Protein AF-A0A813FPK5-F1 (afdb_monomer)

Nearest PDB structures (foldseek):
  9c9r-assembly1_B  TM=5.741E-01  e=5.155E+00  Thermochaetoides thermophila

Secondary structure (DSSP, 8-state):
--------------PPP------------------PPPPPP------------------------------------------------------------------------------S-HHHHHHHHHHHHHHHHHHHHHHHS-HHHHHHHHHHHHHHTHHHHHHHHHHHHHHHTTTPPPEEEEETTEEEEEEEEE-----S-SS---HHHHHHHHHTSHHHHHHHHHHHHHHHHH-BTTB-SSSTTTTSSS---GGGGGGG-TTEEEEEEEE-SSS-EEEEEEEEEEEEHHHHHHTSGGG-SSPTTTTTS--TT-EEEEEEEE--SSSS--EEPPGGGPPB-HHHHHHHHS-PEEEEEEEEEESS-HHHHHHTTTHHHHHHHHHHHHHHHHHTT--EEEEE-SS-HHHHIIIIITSHHHHHHH--EEEEEEEESSTTSPPPPPPGGGTTT-EEEEE--

Sequence (461 aa):
MSGGQGLKRAHLDPRPPATPQQRFKRTVDQPSYLAAPRRLPASRAAARRASAAHGPQRASRSKVCNNNKNNNNHNKNNHNKNNNKNNKKVCSKRSVPALVKQGRSKARPGTEQKQRSGSKAPAIRQALQLYQELWAEYSTSLETEDHEFACQRAETLATKRYKELHAAGLELLQRVVQGQAAERRVALGVAYHVLTFKGKAAEEKRNQSNLSARLEKHREDSQGRARDALCAALACLCCRLQKSWLAEYDDEVPVRGYFVHALVDAACTFRISLRPGRQPRMASVVITSERSLVEALAHTDHGGPLPDGHHKEALGDRQYGLQRIAVTQGKGEERREMLQEVQPLEAMRELMGSKRHVLVLDMYCALAPKELVHQYSLGEIIREELMSLLRDAKQRGVAVLFLLGGEQPVELATKVYLQPWVTAIGGLQCGYVRWREGPDKPWEPPKQHHSKRLIFGLQLP

Organism: Polarella glacialis (NCBI:txid89957)

Structure (mmCIF, N/CA/C/O backbone):
data_AF-A0A813FPK5-F1
#
_entry.id   AF-A0A813FPK5-F1
#
loop_
_atom_site.group_PDB
_atom_site.id
_atom_site.type_symbol
_atom_site.label_atom_id
_atom_site.label_alt_id
_atom_site.label_comp_id
_atom_site.label_asym_id
_atom_site.label_entity_id
_atom_site.label_seq_id
_atom_site.pdbx_PDB_ins_code
_atom_site.Cartn_x
_atom_site.Cartn_y
_atom_site.Cartn_z
_atom_site.occupancy
_atom_site.B_iso_or_equiv
_atom_site.auth_seq_id
_atom_site.auth_comp_id
_atom_site.auth_asym_id
_atom_site.auth_atom_id
_atom_site.pdbx_PDB_model_num
ATOM 1 N N . MET A 1 1 ? 24.013 -92.326 11.262 1.00 37.03 1 MET A N 1
ATOM 2 C CA . MET A 1 1 ? 25.325 -91.685 11.481 1.00 37.03 1 MET A CA 1
ATOM 3 C C . MET A 1 1 ? 25.129 -90.193 11.249 1.00 37.03 1 MET A C 1
ATOM 5 O O . MET A 1 1 ? 24.750 -89.830 10.149 1.00 37.03 1 MET A O 1
ATOM 9 N N . SER A 1 2 ? 24.912 -89.429 12.332 1.00 36.38 2 SER A N 1
ATOM 10 C CA . SER A 1 2 ? 25.895 -88.496 12.949 1.00 36.38 2 SER A CA 1
ATOM 11 C C . SER A 1 2 ? 26.167 -87.285 12.050 1.00 36.38 2 SER A C 1
ATOM 13 O O . SER A 1 2 ? 26.607 -87.486 10.931 1.00 36.38 2 SER A O 1
ATOM 15 N N . GLY A 1 3 ? 25.976 -86.016 12.406 1.00 34.97 3 GLY A N 1
ATOM 16 C CA . GLY A 1 3 ? 25.567 -85.243 13.592 1.00 34.97 3 GLY A CA 1
ATOM 17 C C . GLY A 1 3 ? 25.328 -83.803 13.063 1.00 34.97 3 GLY A C 1
ATOM 18 O O . GLY A 1 3 ? 25.718 -83.505 11.942 1.00 34.97 3 GLY A O 1
ATOM 19 N N . GLY A 1 4 ? 24.586 -82.893 13.688 1.00 42.00 4 GLY A N 1
ATOM 20 C CA . GLY A 1 4 ? 24.798 -82.341 15.022 1.00 42.00 4 GLY A CA 1
ATOM 21 C C . GLY A 1 4 ? 25.417 -80.932 14.915 1.00 42.00 4 GLY A C 1
ATOM 22 O O . GLY A 1 4 ? 26.398 -80.765 14.204 1.00 42.00 4 GLY A O 1
ATOM 23 N N . GLN A 1 5 ? 24.875 -79.987 15.700 1.00 43.34 5 GLN A N 1
ATOM 24 C CA . GLN A 1 5 ? 25.259 -78.570 15.922 1.00 43.34 5 GLN A CA 1
ATOM 25 C C . GLN A 1 5 ? 24.510 -77.547 15.036 1.00 43.34 5 GLN A C 1
ATOM 27 O O . GLN A 1 5 ? 24.624 -77.563 13.823 1.00 43.34 5 GLN A O 1
ATOM 32 N N . GLY A 1 6 ? 23.685 -76.619 15.533 1.00 43.50 6 GLY A N 1
ATOM 33 C CA . GLY A 1 6 ? 23.494 -76.104 16.890 1.00 43.50 6 GLY A CA 1
ATOM 34 C C . GLY A 1 6 ? 24.081 -74.698 17.015 1.00 43.50 6 GLY A C 1
ATOM 35 O O . GLY A 1 6 ? 25.170 -74.551 17.556 1.00 43.50 6 GLY A O 1
ATOM 36 N N . LEU A 1 7 ? 23.365 -73.666 16.551 1.00 44.09 7 LEU A N 1
ATOM 37 C CA . LEU A 1 7 ? 23.718 -72.267 16.815 1.00 44.09 7 LEU A CA 1
ATOM 38 C C . LEU A 1 7 ? 22.508 -71.461 17.299 1.00 44.09 7 LEU A C 1
ATOM 40 O O . LEU A 1 7 ? 21.397 -71.541 16.779 1.00 44.09 7 LEU A O 1
ATOM 44 N N . LYS A 1 8 ? 22.777 -70.746 18.389 1.00 42.94 8 LYS A N 1
ATOM 45 C CA . LYS A 1 8 ? 21.861 -70.095 19.320 1.00 42.94 8 LYS A CA 1
ATOM 46 C C . LYS A 1 8 ? 21.260 -68.820 18.722 1.00 42.94 8 LYS A C 1
ATOM 48 O O . LYS A 1 8 ? 21.973 -68.002 18.149 1.00 42.94 8 LYS A O 1
ATOM 53 N N . ARG A 1 9 ? 19.959 -68.616 18.950 1.00 41.81 9 ARG A N 1
ATOM 54 C CA . ARG A 1 9 ? 19.279 -67.321 18.803 1.00 41.81 9 ARG A CA 1
ATOM 55 C C . ARG A 1 9 ? 19.776 -66.365 19.892 1.00 41.81 9 ARG A C 1
ATOM 57 O O . ARG A 1 9 ? 19.577 -66.640 21.072 1.00 41.81 9 ARG A O 1
ATOM 64 N N . ALA A 1 10 ? 20.375 -65.247 19.492 1.00 41.69 10 ALA A N 1
ATOM 65 C CA . ALA A 1 10 ? 20.548 -64.076 20.344 1.00 41.69 10 ALA A CA 1
ATOM 66 C C . ALA A 1 10 ? 19.456 -63.058 19.987 1.00 41.69 10 ALA A C 1
ATOM 68 O O . ALA A 1 10 ? 19.406 -62.553 18.867 1.00 41.69 10 ALA A O 1
ATOM 69 N N . HIS A 1 11 ? 18.562 -62.808 20.941 1.00 44.22 11 HIS A N 1
ATOM 70 C CA . HIS A 1 11 ? 17.635 -61.682 20.935 1.00 44.22 11 HIS A CA 1
ATOM 71 C C . HIS A 1 11 ? 18.460 -60.406 21.149 1.00 44.22 11 HIS A C 1
ATOM 73 O O . HIS A 1 11 ? 19.035 -60.220 22.220 1.00 44.22 11 HIS A O 1
ATOM 79 N N . LEU A 1 12 ? 18.547 -59.549 20.133 1.00 41.84 12 LEU A N 1
ATOM 80 C CA . LEU A 1 12 ? 19.055 -58.186 20.266 1.00 41.84 12 LEU A CA 1
ATOM 81 C C . LEU A 1 12 ? 17.894 -57.231 20.000 1.00 41.84 12 LEU A C 1
ATOM 83 O O . LEU A 1 12 ? 17.442 -57.086 18.866 1.00 41.84 12 LEU A O 1
ATOM 87 N N . ASP A 1 13 ? 17.409 -56.612 21.074 1.00 46.28 13 ASP A N 1
ATOM 88 C CA . ASP A 1 13 ? 16.542 -55.439 21.015 1.00 46.28 13 ASP A CA 1
ATOM 89 C C . ASP A 1 13 ? 17.278 -54.286 20.316 1.00 46.28 13 ASP A C 1
ATOM 91 O O . ASP A 1 13 ? 18.396 -53.936 20.722 1.00 46.28 13 ASP A O 1
ATOM 95 N N . PRO A 1 14 ? 16.677 -53.625 19.314 1.00 47.47 14 PRO A N 1
ATOM 96 C CA . PRO A 1 14 ? 17.220 -52.385 18.795 1.00 47.47 14 PRO A CA 1
ATOM 97 C C . PRO A 1 14 ? 16.914 -51.254 19.785 1.00 47.47 14 PRO A C 1
ATOM 99 O O . PRO A 1 14 ? 15.814 -50.701 19.819 1.00 47.47 14 PRO A O 1
ATOM 102 N N . ARG A 1 15 ? 17.914 -50.874 20.590 1.00 44.06 15 ARG A N 1
ATOM 103 C CA . ARG A 1 15 ? 17.925 -49.556 21.242 1.00 44.06 15 ARG A CA 1
ATOM 104 C C . ARG A 1 15 ? 17.905 -48.470 20.155 1.00 44.06 15 ARG A C 1
ATOM 106 O O . ARG A 1 15 ? 18.735 -48.530 19.246 1.00 44.06 15 ARG A O 1
ATOM 113 N N . PRO A 1 16 ? 17.027 -47.457 20.244 1.00 53.03 16 PRO A N 1
ATOM 114 C CA . PRO A 1 16 ? 17.091 -46.311 19.349 1.00 53.03 16 PRO A CA 1
ATOM 115 C C . PRO A 1 16 ? 18.378 -45.507 19.613 1.00 53.03 16 PRO A C 1
ATOM 117 O O . PRO A 1 16 ? 18.797 -45.385 20.770 1.00 53.03 16 PRO A O 1
ATOM 120 N N . PRO A 1 17 ? 19.021 -44.950 18.573 1.00 46.91 17 PRO A N 1
ATOM 121 C CA . PRO A 1 17 ? 20.200 -44.119 18.751 1.00 46.91 17 PRO A CA 1
ATOM 122 C C . PRO A 1 17 ? 19.837 -42.851 19.528 1.00 46.91 17 PRO A C 1
ATOM 124 O O . PRO A 1 17 ? 18.914 -42.115 19.175 1.00 46.91 17 PRO A O 1
ATOM 127 N N . ALA A 1 18 ? 20.595 -42.602 20.595 1.00 39.47 18 ALA A N 1
ATOM 128 C CA . ALA A 1 18 ? 20.566 -41.363 21.346 1.00 39.47 18 ALA A CA 1
ATOM 129 C C . ALA A 1 18 ? 20.869 -40.187 20.406 1.00 39.47 18 ALA A C 1
ATOM 131 O O . ALA A 1 18 ? 21.967 -40.063 19.866 1.00 39.47 18 ALA A O 1
ATOM 132 N N . THR A 1 19 ? 19.884 -39.314 20.213 1.00 38.38 19 THR A N 1
ATOM 133 C CA . THR A 1 19 ? 20.066 -38.012 19.569 1.00 38.38 19 THR A CA 1
ATOM 134 C C . THR A 1 19 ? 21.105 -37.191 20.338 1.00 38.38 19 THR A C 1
ATOM 136 O O . THR A 1 19 ? 20.932 -36.994 21.546 1.00 38.38 19 THR A O 1
ATOM 139 N N . PRO A 1 20 ? 22.138 -36.640 19.676 1.00 39.59 20 PRO A N 1
ATOM 140 C CA . PRO A 1 20 ? 23.027 -35.680 20.304 1.00 39.59 20 PRO A CA 1
ATOM 141 C C . PRO A 1 20 ? 22.245 -34.387 20.545 1.00 39.59 20 PRO A C 1
ATOM 143 O O . PRO A 1 20 ? 21.923 -33.655 19.608 1.00 39.59 20 PRO A O 1
ATOM 146 N N . GLN A 1 21 ? 21.943 -34.081 21.808 1.00 38.19 21 GLN A N 1
ATOM 147 C CA . GLN A 1 21 ? 21.561 -32.731 22.215 1.00 38.19 21 GLN A CA 1
ATOM 148 C C . GLN A 1 21 ? 22.782 -31.813 22.062 1.00 38.19 21 GLN A C 1
ATOM 150 O O . GLN A 1 21 ? 23.493 -31.514 23.021 1.00 38.19 21 GLN A O 1
ATOM 155 N N . GLN A 1 22 ? 23.036 -31.352 20.837 1.00 34.69 22 GLN A N 1
ATOM 156 C CA . GLN A 1 22 ? 23.896 -30.199 20.615 1.00 34.69 22 GLN A CA 1
ATOM 157 C C . GLN A 1 22 ? 23.151 -28.949 21.071 1.00 34.69 22 GLN A C 1
ATOM 159 O O . GLN A 1 22 ? 22.283 -28.388 20.403 1.00 34.69 22 GLN A O 1
ATOM 164 N N . ARG A 1 23 ? 23.519 -28.536 22.279 1.00 34.06 23 ARG A N 1
ATOM 165 C CA . ARG A 1 23 ? 23.162 -27.288 22.935 1.00 34.06 23 ARG A CA 1
ATOM 166 C C . ARG A 1 23 ? 23.771 -26.121 22.144 1.00 34.06 23 ARG A C 1
ATOM 168 O O . ARG A 1 23 ? 24.814 -25.592 22.514 1.00 34.06 23 ARG A O 1
ATOM 175 N N . PHE A 1 24 ? 23.125 -25.712 21.053 1.00 30.53 24 PHE A N 1
ATOM 176 C CA . PHE A 1 24 ? 23.426 -24.445 20.387 1.00 30.53 24 PHE A CA 1
ATOM 177 C C . PHE A 1 24 ? 23.000 -23.293 21.303 1.00 30.53 24 PHE A C 1
ATOM 179 O O . PHE A 1 24 ? 21.860 -22.831 21.278 1.00 30.53 24 PHE A O 1
ATOM 186 N N . LYS A 1 25 ? 23.938 -22.800 22.117 1.00 34.81 25 LYS A N 1
ATOM 187 C CA . LYS A 1 25 ? 23.881 -21.425 22.616 1.00 34.81 25 LYS A CA 1
ATOM 188 C C . LYS A 1 25 ? 24.101 -20.506 21.412 1.00 34.81 25 LYS A C 1
ATOM 190 O O . LYS A 1 25 ? 25.233 -20.180 21.081 1.00 34.81 25 LYS A O 1
ATOM 195 N N . ARG A 1 26 ? 23.022 -20.122 20.727 1.00 32.38 26 ARG A N 1
ATOM 196 C CA . ARG A 1 26 ? 23.044 -18.957 19.838 1.00 32.38 26 ARG A CA 1
ATOM 197 C C . ARG A 1 26 ? 23.024 -17.712 20.718 1.00 32.38 26 ARG A C 1
ATOM 199 O O . ARG A 1 26 ? 21.965 -17.282 21.166 1.00 32.38 26 ARG A O 1
ATOM 206 N N . THR A 1 27 ? 24.198 -17.149 20.971 1.00 32.00 27 THR A N 1
ATOM 207 C CA . THR A 1 27 ? 24.344 -15.710 21.192 1.00 32.00 27 THR A CA 1
ATOM 208 C C . THR A 1 27 ? 23.878 -15.025 19.912 1.00 32.00 27 THR A C 1
ATOM 210 O O . THR A 1 27 ? 24.564 -15.024 18.895 1.00 32.00 27 THR A O 1
ATOM 213 N N . VAL A 1 28 ? 22.638 -14.544 19.928 1.00 31.64 28 VAL A N 1
ATOM 214 C CA . VAL A 1 28 ? 22.179 -13.561 18.953 1.00 31.64 28 VAL A CA 1
ATOM 215 C C . VAL A 1 28 ? 22.730 -12.235 19.447 1.00 31.64 28 VAL A C 1
ATOM 217 O O . VAL A 1 28 ? 22.201 -11.672 20.406 1.00 31.64 28 VAL A O 1
ATOM 220 N N . ASP A 1 29 ? 23.797 -11.763 18.811 1.00 28.81 29 ASP A N 1
ATOM 221 C CA . ASP A 1 29 ? 24.200 -10.366 18.901 1.00 28.81 29 ASP A CA 1
ATOM 222 C C . ASP A 1 29 ? 23.071 -9.527 18.294 1.00 28.81 29 ASP A C 1
ATOM 224 O O . ASP A 1 29 ? 22.962 -9.338 17.082 1.00 28.81 29 ASP A O 1
ATOM 228 N N . GLN A 1 30 ? 22.153 -9.085 19.153 1.00 31.27 30 GLN A N 1
ATOM 229 C CA . GLN A 1 30 ? 21.265 -7.983 18.829 1.00 31.27 30 GLN A CA 1
ATOM 230 C C . GLN A 1 30 ? 22.118 -6.712 18.779 1.00 31.27 30 GLN A C 1
ATOM 232 O O . GLN A 1 30 ? 22.767 -6.398 19.779 1.00 31.27 30 GLN A O 1
ATOM 237 N N . PRO A 1 31 ? 22.102 -5.932 17.685 1.00 28.73 31 PRO A N 1
ATOM 238 C CA . PRO A 1 31 ? 22.602 -4.571 17.746 1.00 28.73 31 PRO A CA 1
ATOM 239 C C . PRO A 1 31 ? 21.705 -3.783 18.707 1.00 28.73 31 PRO A C 1
ATOM 241 O O . PRO A 1 31 ? 20.542 -3.479 18.427 1.00 28.73 31 PRO A O 1
ATOM 244 N N . SER A 1 32 ? 22.254 -3.489 19.880 1.00 27.81 32 SER A N 1
ATOM 245 C CA . SER A 1 32 ? 21.687 -2.626 20.903 1.00 27.81 32 SER A CA 1
ATOM 246 C C . SER A 1 32 ? 21.620 -1.190 20.379 1.00 27.81 32 SER A C 1
ATOM 248 O O . SER A 1 32 ? 22.524 -0.383 20.570 1.00 27.81 32 SER A O 1
ATOM 250 N N . TYR A 1 33 ? 20.510 -0.830 19.734 1.00 31.16 33 TYR A N 1
ATOM 251 C CA . TYR A 1 33 ? 20.161 0.571 19.487 1.00 31.16 33 TYR A CA 1
ATOM 252 C C . TYR A 1 33 ? 19.609 1.200 20.773 1.00 31.16 33 TYR A C 1
ATOM 254 O O . TYR A 1 33 ? 18.425 1.504 20.891 1.00 31.16 33 TYR A O 1
ATOM 262 N N . LEU A 1 34 ? 20.494 1.386 21.753 1.00 27.48 34 LEU A N 1
ATOM 263 C CA . LEU A 1 34 ? 20.287 2.271 22.893 1.00 27.48 34 LEU A CA 1
ATOM 264 C C . LEU A 1 34 ? 21.215 3.475 22.728 1.00 27.48 34 LEU A C 1
ATOM 266 O O . LEU A 1 34 ? 22.329 3.498 23.239 1.00 27.48 34 LEU A O 1
ATOM 270 N N . ALA A 1 35 ? 20.739 4.496 22.020 1.00 26.92 35 ALA A N 1
ATOM 271 C CA . ALA A 1 35 ? 21.246 5.849 22.196 1.00 26.92 35 ALA A CA 1
ATOM 272 C C . ALA A 1 35 ? 20.230 6.600 23.063 1.00 26.92 35 ALA A C 1
ATOM 274 O O . ALA A 1 35 ? 19.180 7.028 22.589 1.00 26.92 35 ALA A O 1
ATOM 275 N N . ALA A 1 36 ? 20.528 6.706 24.358 1.00 26.94 36 ALA A N 1
ATOM 276 C CA . ALA A 1 36 ? 19.836 7.626 25.249 1.00 26.94 36 ALA A CA 1
ATOM 277 C C . ALA A 1 36 ? 20.060 9.078 24.772 1.00 26.94 36 ALA A C 1
ATOM 279 O O . ALA A 1 36 ? 21.140 9.390 24.255 1.00 26.94 36 ALA A O 1
ATOM 280 N N . PRO A 1 37 ? 19.089 9.988 24.955 1.00 29.45 37 PRO A N 1
ATOM 281 C CA . PRO A 1 37 ? 19.263 11.385 24.590 1.00 29.45 37 PRO A CA 1
ATOM 282 C C . PRO A 1 37 ? 20.355 12.019 25.460 1.00 29.45 37 PRO A C 1
ATOM 284 O O . PRO A 1 37 ? 20.227 12.121 26.683 1.00 29.45 37 PRO A O 1
ATOM 287 N N . ARG A 1 38 ? 21.445 12.464 24.822 1.00 27.77 38 ARG A N 1
ATOM 288 C CA . ARG A 1 38 ? 22.422 13.352 25.458 1.00 27.77 38 ARG A CA 1
ATOM 289 C C . ARG A 1 38 ? 21.720 14.664 25.802 1.00 27.77 38 ARG A C 1
ATOM 291 O O . ARG A 1 38 ? 21.278 15.390 24.916 1.00 27.77 38 ARG A O 1
ATOM 298 N N . ARG A 1 39 ? 21.640 14.960 27.102 1.00 28.61 39 ARG A N 1
ATOM 299 C CA . ARG A 1 39 ? 21.317 16.290 27.626 1.00 28.61 39 ARG A CA 1
ATOM 300 C C . ARG A 1 39 ? 22.320 17.296 27.057 1.00 28.61 39 ARG A C 1
ATOM 302 O O . ARG A 1 39 ? 23.521 17.149 27.276 1.00 28.61 39 ARG A O 1
ATOM 309 N N . LEU A 1 40 ? 21.826 18.304 26.346 1.00 32.59 40 LEU A N 1
ATOM 310 C CA . LEU A 1 40 ? 22.606 19.495 26.021 1.00 32.59 40 LEU A CA 1
ATOM 311 C C . LEU A 1 40 ? 22.829 20.302 27.312 1.00 32.59 40 LEU A C 1
ATOM 313 O O . LEU A 1 40 ? 21.883 20.458 28.092 1.00 32.59 40 LEU A O 1
ATOM 317 N N . PRO A 1 41 ? 24.049 20.796 27.583 1.00 30.97 41 PRO A N 1
ATOM 318 C CA . PRO A 1 41 ? 24.291 21.643 28.737 1.00 30.97 41 PRO A CA 1
ATOM 319 C C . PRO A 1 41 ? 23.701 23.039 28.511 1.00 30.97 41 PRO A C 1
ATOM 321 O O . PRO A 1 41 ? 23.884 23.656 27.463 1.00 30.97 41 PRO A O 1
ATOM 324 N N . ALA A 1 42 ? 23.027 23.545 29.540 1.00 34.50 42 ALA A N 1
ATOM 325 C CA . ALA A 1 42 ? 22.649 24.942 29.660 1.00 34.50 42 ALA A CA 1
ATOM 326 C C . ALA A 1 42 ? 23.914 25.808 29.794 1.00 34.50 42 ALA A C 1
ATOM 328 O O . ALA A 1 42 ? 24.602 25.752 30.815 1.00 34.50 42 ALA A O 1
ATOM 329 N N . SER A 1 43 ? 24.219 26.632 28.790 1.00 33.09 43 SER A N 1
ATOM 330 C CA . SER A 1 43 ? 25.244 27.671 28.902 1.00 33.09 43 SER A CA 1
ATOM 331 C C . SER A 1 43 ? 24.597 29.025 29.194 1.00 33.09 43 SER A C 1
ATOM 333 O O . SER A 1 43 ? 24.056 29.691 28.316 1.00 33.09 43 SER A O 1
ATOM 335 N N . ARG A 1 44 ? 24.649 29.357 30.485 1.00 32.41 44 ARG A N 1
ATOM 336 C CA . ARG A 1 44 ? 24.768 30.671 31.134 1.00 32.41 44 ARG A CA 1
ATOM 337 C C . ARG A 1 44 ? 24.575 31.940 30.291 1.00 32.41 44 ARG A C 1
ATOM 339 O O . ARG A 1 44 ? 25.352 32.262 29.399 1.00 32.41 44 ARG A O 1
ATOM 346 N N . ALA A 1 45 ? 23.627 32.734 30.776 1.00 28.89 45 ALA A N 1
ATOM 347 C CA . ALA A 1 45 ? 23.563 34.176 30.626 1.00 28.89 45 ALA A CA 1
ATOM 348 C C . ALA A 1 45 ? 24.698 34.912 31.376 1.00 28.89 45 ALA A C 1
ATOM 350 O O . ALA A 1 45 ? 25.269 34.387 32.332 1.00 28.89 45 ALA A O 1
ATOM 351 N N . ALA A 1 46 ? 24.863 36.181 30.981 1.00 29.56 46 ALA A N 1
ATOM 352 C CA . ALA A 1 46 ? 25.525 37.306 31.653 1.00 29.56 46 ALA A CA 1
ATOM 353 C C . ALA A 1 46 ? 27.037 37.503 31.424 1.00 29.56 46 ALA A C 1
ATOM 355 O O . ALA A 1 46 ? 27.867 36.875 32.069 1.00 29.56 46 ALA A O 1
ATOM 356 N N . ALA A 1 47 ? 27.382 38.493 30.589 1.00 30.39 47 ALA A N 1
ATOM 357 C CA . ALA A 1 47 ? 27.995 39.752 31.044 1.00 30.39 47 ALA A CA 1
ATOM 358 C C . ALA A 1 47 ? 28.396 40.640 29.848 1.00 30.39 47 ALA A C 1
ATOM 360 O O . ALA A 1 47 ? 29.320 40.301 29.117 1.00 30.39 47 ALA A O 1
ATOM 361 N N . ARG A 1 48 ? 27.739 41.800 29.692 1.00 31.27 48 ARG A N 1
ATOM 362 C CA . ARG A 1 48 ? 28.371 43.135 29.561 1.00 31.27 48 ARG A CA 1
ATOM 363 C C . ARG A 1 48 ? 27.314 44.206 29.260 1.00 31.27 48 ARG A C 1
ATOM 365 O O . ARG A 1 48 ? 26.662 44.190 28.223 1.00 31.27 48 ARG A O 1
ATOM 372 N N . ARG A 1 49 ? 27.148 45.122 30.219 1.00 33.78 49 ARG A N 1
ATOM 373 C CA . ARG A 1 49 ? 26.487 46.428 30.074 1.00 33.78 49 ARG A CA 1
ATOM 374 C C . ARG A 1 49 ? 27.532 47.505 29.743 1.00 33.78 49 ARG A C 1
ATOM 376 O O . ARG A 1 49 ? 28.683 47.350 30.138 1.00 33.78 49 ARG A O 1
ATOM 383 N N . ALA A 1 50 ? 27.011 48.610 29.193 1.00 31.20 50 ALA A N 1
ATOM 384 C CA . ALA A 1 50 ? 27.566 49.968 29.062 1.00 31.20 50 ALA A CA 1
ATOM 385 C C . ALA A 1 50 ? 28.684 50.123 28.003 1.00 31.20 50 ALA A C 1
ATOM 387 O O . ALA A 1 50 ? 29.559 49.277 27.907 1.00 31.20 50 ALA A O 1
ATOM 388 N N . SER A 1 51 ? 28.689 51.135 27.127 1.00 31.41 51 SER A N 1
ATOM 389 C CA . SER A 1 51 ? 28.257 52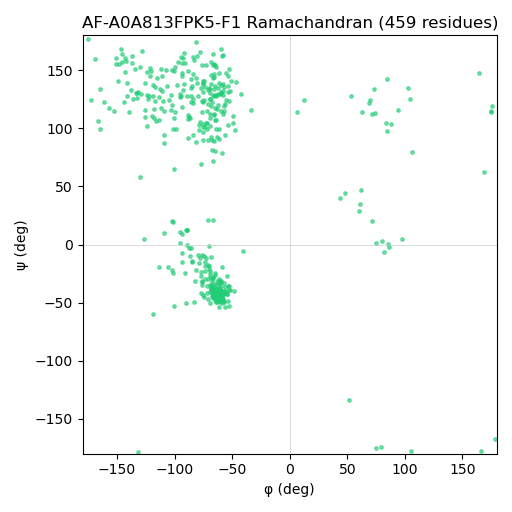.528 27.329 1.00 31.41 51 SER A CA 1
ATOM 390 C C . SER A 1 51 ? 27.740 53.205 26.046 1.00 31.41 51 SER A C 1
ATOM 392 O O . SER A 1 51 ? 28.013 52.770 24.932 1.00 31.41 51 SER A O 1
ATOM 394 N N . ALA A 1 52 ? 26.976 54.278 26.254 1.00 33.25 52 ALA A N 1
ATOM 395 C CA . ALA A 1 52 ? 26.282 55.124 25.285 1.00 33.25 52 ALA A CA 1
ATOM 396 C C . ALA A 1 52 ? 27.191 56.049 24.449 1.00 33.25 52 ALA A C 1
ATOM 398 O O . ALA A 1 52 ? 28.227 56.472 24.950 1.00 33.25 52 ALA A O 1
ATOM 399 N N . ALA A 1 53 ? 26.736 56.444 23.246 1.00 31.73 53 ALA A N 1
ATOM 400 C CA . ALA A 1 53 ? 26.504 57.844 22.825 1.00 31.73 53 ALA A CA 1
ATOM 401 C C . ALA A 1 53 ? 26.343 57.993 21.289 1.00 31.73 53 ALA A C 1
ATOM 403 O O . ALA A 1 53 ? 27.005 57.308 20.521 1.00 31.73 53 ALA A O 1
ATOM 404 N N . HIS A 1 54 ? 25.509 58.970 20.900 1.00 34.50 54 HIS A N 1
ATOM 405 C CA . HIS A 1 54 ? 25.350 59.623 19.582 1.00 34.50 54 HIS A CA 1
ATOM 406 C C . HIS A 1 54 ? 24.451 58.989 18.499 1.00 34.50 54 HIS A C 1
ATOM 408 O O . HIS A 1 54 ? 24.879 58.183 17.688 1.00 34.50 54 HIS A O 1
ATOM 414 N N . GLY A 1 55 ? 23.216 59.510 18.427 1.00 29.83 55 GLY A N 1
ATOM 415 C CA . GLY A 1 55 ? 22.818 60.477 17.385 1.00 29.83 55 GLY A CA 1
ATOM 416 C C . GLY A 1 55 ? 22.355 59.942 16.013 1.00 29.83 55 GLY A C 1
ATOM 417 O O . GLY A 1 55 ? 22.907 58.970 15.519 1.00 29.83 55 GLY A O 1
ATOM 418 N N . PRO A 1 56 ? 21.340 60.559 15.368 1.00 47.69 56 PRO A N 1
ATOM 419 C CA . PRO A 1 56 ? 20.419 59.864 14.464 1.00 47.69 56 PRO A CA 1
ATOM 420 C C . PRO A 1 56 ? 20.636 60.190 12.980 1.00 47.69 56 PRO A C 1
ATOM 422 O O . PRO A 1 56 ? 20.920 61.336 12.650 1.00 47.69 56 PRO A O 1
ATOM 425 N N . GLN A 1 57 ? 20.340 59.252 12.068 1.00 32.75 57 GLN A N 1
ATOM 426 C CA . GLN A 1 57 ? 19.953 59.598 10.692 1.00 32.75 57 GLN A CA 1
ATOM 427 C C . GLN A 1 57 ? 18.893 58.648 10.115 1.00 32.75 57 GLN A C 1
ATOM 429 O O . GLN A 1 57 ? 19.063 57.435 10.023 1.00 32.75 57 GLN A O 1
ATOM 434 N N . ARG A 1 58 ? 17.781 59.269 9.705 1.00 35.12 58 ARG A N 1
ATOM 435 C CA . ARG A 1 58 ? 16.768 58.759 8.776 1.00 35.12 58 ARG A CA 1
ATOM 436 C C . ARG A 1 58 ? 17.418 58.394 7.439 1.00 35.12 58 ARG A C 1
ATOM 438 O O . ARG A 1 58 ? 18.081 59.244 6.857 1.00 35.12 58 ARG A O 1
ATOM 445 N N . ALA A 1 59 ? 17.060 57.244 6.875 1.00 32.28 59 ALA A N 1
ATOM 446 C CA . ALA A 1 59 ? 16.877 57.110 5.432 1.00 32.28 59 ALA A CA 1
ATOM 447 C C . ALA A 1 59 ? 15.954 55.930 5.107 1.00 32.28 59 ALA A C 1
ATOM 449 O O . ALA A 1 59 ? 16.227 54.768 5.391 1.00 32.28 59 ALA A O 1
ATOM 450 N N . SER A 1 60 ? 14.841 56.296 4.496 1.00 34.66 60 SER A N 1
ATOM 451 C CA . SER A 1 60 ? 13.847 55.499 3.799 1.00 34.66 60 SER A CA 1
ATOM 452 C C . SER A 1 60 ? 14.472 54.485 2.838 1.00 34.66 60 SER A C 1
ATOM 454 O O . SER A 1 60 ? 15.353 54.852 2.063 1.00 34.66 60 SER A O 1
ATOM 456 N N . ARG A 1 61 ? 13.926 53.263 2.770 1.00 34.22 61 ARG A N 1
ATOM 457 C CA . ARG A 1 61 ? 13.750 52.544 1.494 1.00 34.22 61 ARG A CA 1
ATOM 458 C C . ARG A 1 61 ? 12.815 51.348 1.650 1.00 34.22 61 ARG A C 1
ATOM 460 O O . ARG A 1 61 ? 13.175 50.303 2.178 1.00 34.22 61 ARG A O 1
ATOM 467 N N . SER A 1 62 ? 11.609 51.532 1.124 1.00 32.84 62 SER A N 1
ATOM 468 C CA . SER A 1 62 ? 10.684 50.469 0.760 1.00 32.84 62 SER A CA 1
ATOM 469 C C . SER A 1 62 ? 11.325 49.555 -0.286 1.00 32.84 62 SER A C 1
ATOM 471 O O . SER A 1 62 ? 11.784 50.036 -1.325 1.00 32.84 62 SER A O 1
ATOM 473 N N . LYS A 1 63 ? 11.284 48.241 -0.068 1.00 35.75 63 LYS A N 1
ATOM 474 C CA . LYS A 1 63 ? 11.361 47.264 -1.155 1.00 35.75 63 LYS A CA 1
ATOM 475 C C . LYS A 1 63 ? 10.142 46.356 -1.101 1.00 35.75 63 LYS A C 1
ATOM 477 O O . LYS A 1 63 ? 10.024 45.460 -0.276 1.00 35.75 63 LYS A O 1
ATOM 482 N N . VAL A 1 64 ? 9.243 46.697 -2.014 1.00 30.89 64 VAL A N 1
ATOM 483 C CA . VAL A 1 64 ? 8.203 45.891 -2.645 1.00 30.89 64 VAL A CA 1
ATOM 484 C C . VAL A 1 64 ? 8.678 44.444 -2.824 1.00 30.89 64 VAL A C 1
ATOM 486 O O . VAL A 1 64 ? 9.619 44.196 -3.576 1.00 30.89 64 VAL A O 1
ATOM 489 N N . CYS A 1 65 ? 8.021 43.494 -2.157 1.00 27.67 65 CYS A N 1
ATOM 490 C CA . CYS A 1 65 ? 8.057 42.090 -2.556 1.00 27.67 65 CYS A CA 1
ATOM 491 C C . CYS A 1 65 ? 6.934 41.884 -3.571 1.00 27.67 65 CYS A C 1
ATOM 493 O O . CYS A 1 65 ? 5.756 41.988 -3.240 1.00 27.67 65 CYS A O 1
ATOM 495 N N . ASN A 1 66 ? 7.325 41.681 -4.826 1.00 28.86 66 ASN A N 1
ATOM 496 C CA . ASN A 1 66 ? 6.420 41.470 -5.939 1.00 28.86 66 ASN A CA 1
ATOM 497 C C . ASN A 1 66 ? 6.208 39.961 -6.132 1.00 28.86 66 ASN A C 1
ATOM 499 O O . ASN A 1 66 ? 7.159 39.224 -6.375 1.00 28.86 66 ASN A O 1
ATOM 503 N N . ASN A 1 67 ? 4.949 39.559 -5.974 1.00 28.88 67 ASN A N 1
ATOM 504 C CA . ASN A 1 67 ? 4.240 38.394 -6.503 1.00 28.88 67 ASN A CA 1
ATOM 505 C C . ASN A 1 67 ? 5.044 37.338 -7.281 1.00 28.88 67 ASN A C 1
ATOM 507 O O . ASN A 1 67 ? 5.411 37.551 -8.438 1.00 28.88 67 ASN A O 1
ATOM 511 N N . ASN A 1 68 ? 5.131 36.135 -6.708 1.00 27.91 68 ASN A N 1
ATOM 512 C CA . ASN A 1 68 ? 5.386 34.916 -7.467 1.00 27.91 68 ASN A CA 1
ATOM 513 C C . ASN A 1 68 ? 4.035 34.348 -7.941 1.00 27.91 68 ASN A C 1
ATOM 515 O O . ASN A 1 68 ? 3.195 33.949 -7.137 1.00 27.91 68 ASN A O 1
ATOM 519 N N . LYS A 1 69 ? 3.795 34.401 -9.255 1.00 30.95 69 LYS A N 1
ATOM 520 C CA . LYS A 1 69 ? 2.587 33.883 -9.907 1.00 30.95 69 LYS A CA 1
ATOM 521 C C . LYS A 1 69 ? 2.655 32.358 -9.989 1.00 30.95 69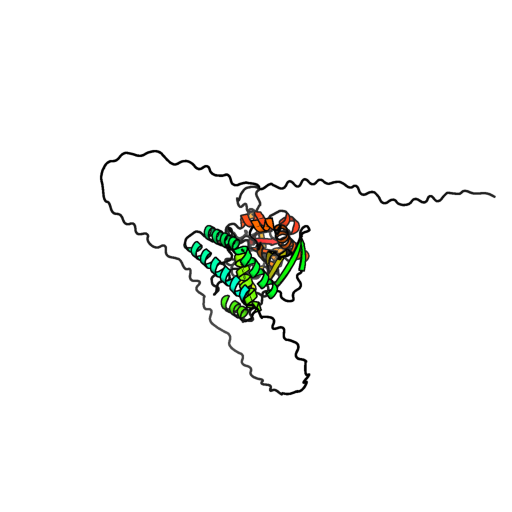 LYS A C 1
ATOM 523 O O . LYS A 1 69 ? 3.564 31.808 -10.603 1.00 30.95 69 LYS A O 1
ATOM 528 N N . ASN A 1 70 ? 1.637 31.710 -9.427 1.00 29.78 70 ASN A N 1
ATOM 529 C CA . ASN A 1 70 ? 1.310 30.303 -9.637 1.00 29.78 70 ASN A CA 1
ATOM 530 C C . ASN A 1 70 ? 1.095 30.006 -11.129 1.00 29.78 70 ASN A C 1
ATOM 532 O O . ASN A 1 70 ? 0.163 30.524 -11.747 1.00 29.78 70 ASN A O 1
ATOM 536 N N . ASN A 1 71 ? 1.921 29.117 -11.682 1.00 30.34 71 ASN A N 1
ATOM 537 C CA . ASN A 1 71 ? 1.652 28.440 -12.946 1.00 30.34 71 ASN A CA 1
ATOM 538 C C . ASN A 1 71 ? 0.714 27.253 -12.688 1.00 30.34 71 ASN A C 1
ATOM 540 O O . ASN A 1 71 ? 1.155 26.123 -12.489 1.00 30.34 71 ASN A O 1
ATOM 544 N N . ASN A 1 72 ? -0.592 27.518 -12.723 1.00 30.12 72 ASN A N 1
ATOM 545 C CA . ASN A 1 72 ? -1.599 26.480 -12.920 1.00 30.12 72 ASN A CA 1
ATOM 546 C C . ASN A 1 72 ? -1.557 26.034 -14.385 1.00 30.12 72 ASN A C 1
ATOM 548 O O . ASN A 1 72 ? -2.102 26.703 -15.266 1.00 30.12 72 ASN A O 1
ATOM 552 N N . ASN A 1 73 ? -0.914 24.897 -14.650 1.00 30.33 73 ASN A N 1
ATOM 553 C CA . ASN A 1 73 ? -0.979 24.265 -15.960 1.00 30.33 73 ASN A CA 1
ATOM 554 C C . ASN A 1 73 ? -2.374 23.662 -16.168 1.00 30.33 73 ASN A C 1
ATOM 556 O O . ASN A 1 73 ? -2.735 22.628 -15.612 1.00 30.33 73 ASN A O 1
ATOM 560 N N . HIS A 1 74 ? -3.160 24.353 -16.992 1.00 32.28 74 HIS A N 1
ATOM 561 C CA . HIS A 1 74 ? -4.400 23.870 -17.578 1.00 32.28 74 HIS A CA 1
ATOM 562 C C . HIS A 1 74 ? -4.158 22.601 -18.398 1.00 32.28 74 HIS A C 1
ATOM 564 O O . HIS A 1 74 ? -3.580 22.648 -19.485 1.00 32.28 74 HIS A O 1
ATOM 570 N N . ASN A 1 75 ? -4.698 21.482 -17.922 1.00 32.75 75 ASN A N 1
ATOM 571 C CA . ASN A 1 75 ? -4.905 20.294 -18.734 1.00 32.75 75 ASN A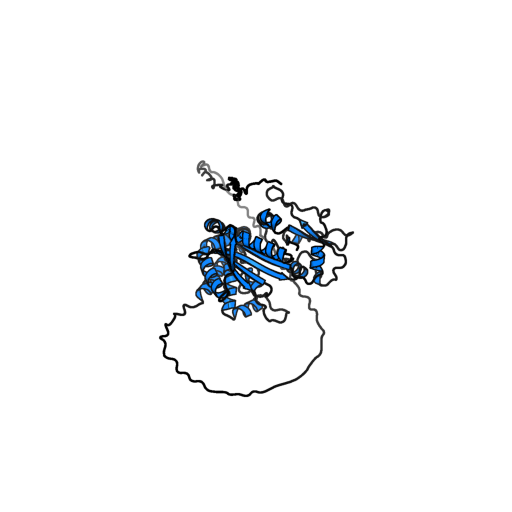 CA 1
ATOM 572 C C . ASN A 1 75 ? -6.118 20.547 -19.653 1.00 32.75 75 ASN A C 1
ATOM 574 O O . ASN A 1 75 ? -7.273 20.351 -19.269 1.00 32.75 75 ASN A O 1
ATOM 578 N N . LYS A 1 76 ? -5.868 21.095 -20.849 1.00 34.03 76 LYS A N 1
ATOM 579 C CA . LYS A 1 76 ? -6.897 21.295 -21.877 1.00 34.03 76 LYS A CA 1
ATOM 580 C C . LYS A 1 76 ? -7.267 19.941 -22.483 1.00 34.03 76 LYS A C 1
ATOM 582 O O . LYS A 1 76 ? -6.540 19.394 -23.304 1.00 34.03 76 LYS A O 1
ATOM 587 N N . ASN A 1 77 ? -8.435 19.437 -22.091 1.00 33.03 77 ASN A N 1
ATOM 588 C CA . ASN A 1 77 ? -9.101 18.312 -22.738 1.00 33.03 77 ASN A CA 1
ATOM 589 C C . ASN A 1 77 ? -9.399 18.640 -24.208 1.00 33.03 77 ASN A C 1
ATOM 591 O O . ASN A 1 77 ? -10.219 19.508 -24.511 1.00 33.03 77 ASN A O 1
ATOM 595 N N . ASN A 1 78 ? -8.762 17.903 -25.118 1.00 32.59 78 ASN A N 1
ATOM 596 C CA . ASN A 1 78 ? -9.099 17.913 -26.536 1.00 32.59 78 ASN A CA 1
ATOM 597 C C . ASN A 1 78 ? -10.436 17.194 -26.760 1.00 32.59 78 ASN A C 1
ATOM 599 O O . ASN A 1 78 ? -10.572 15.987 -26.552 1.00 32.59 78 ASN A O 1
ATOM 603 N N . HIS A 1 79 ? -11.431 17.958 -27.208 1.00 32.31 79 HIS A N 1
ATOM 604 C CA . HIS A 1 79 ? -12.680 17.452 -27.759 1.00 32.31 79 HIS A CA 1
ATOM 605 C C . HIS A 1 79 ? -12.416 16.716 -29.074 1.00 32.31 79 HIS A C 1
ATOM 607 O O . HIS A 1 79 ? -12.127 17.345 -30.088 1.00 32.31 79 HIS A O 1
ATOM 613 N N . ASN A 1 80 ? -12.598 15.396 -29.073 1.00 32.53 80 ASN A N 1
ATOM 614 C CA . ASN A 1 80 ? -12.751 14.628 -30.301 1.00 32.53 80 ASN A CA 1
ATOM 615 C C . ASN A 1 80 ? -14.247 14.353 -30.518 1.00 32.53 80 ASN A C 1
ATOM 617 O O . ASN A 1 80 ? -14.872 13.615 -29.752 1.00 32.53 80 ASN A O 1
ATOM 621 N N . LYS A 1 81 ? -14.841 15.021 -31.513 1.00 34.78 81 LYS A N 1
ATOM 622 C CA . LYS A 1 81 ? -16.247 14.862 -31.906 1.00 34.78 81 LYS A CA 1
ATOM 623 C C . LYS A 1 81 ? -16.377 13.792 -32.994 1.00 34.78 81 LYS A C 1
ATOM 625 O O . LYS A 1 81 ? -15.675 13.839 -33.993 1.00 34.78 81 LYS A O 1
ATOM 630 N N . ASN A 1 82 ? -17.420 12.978 -32.823 1.00 32.12 82 ASN A N 1
ATOM 631 C CA . ASN A 1 82 ? -18.251 12.346 -33.854 1.00 32.12 82 ASN A CA 1
ATOM 632 C C . ASN A 1 82 ? -17.684 11.165 -34.661 1.00 32.12 82 ASN A C 1
ATOM 634 O O . ASN A 1 82 ? -16.909 11.333 -35.591 1.00 32.12 82 ASN A O 1
ATOM 638 N N . ASN A 1 83 ? -18.267 9.980 -34.462 1.00 32.75 83 ASN A N 1
ATOM 639 C CA . ASN A 1 83 ? -19.453 9.541 -35.216 1.00 32.75 83 ASN A CA 1
ATOM 640 C C . ASN A 1 83 ? -19.810 8.100 -34.823 1.00 32.75 83 ASN A C 1
ATOM 642 O O . ASN A 1 83 ? -19.038 7.189 -35.100 1.00 32.75 83 ASN A O 1
ATOM 646 N N . ASN A 1 84 ? -21.004 7.860 -34.271 1.00 32.44 84 ASN A N 1
ATOM 647 C CA . ASN A 1 84 ? -21.690 6.611 -34.599 1.00 32.44 84 ASN A CA 1
ATOM 648 C C . ASN A 1 84 ? -23.213 6.740 -34.480 1.00 32.44 84 ASN A C 1
ATOM 650 O O . ASN A 1 84 ? -23.762 6.985 -33.405 1.00 32.44 84 ASN A O 1
ATOM 654 N N . LYS A 1 85 ? -23.873 6.605 -35.631 1.00 39.84 85 LYS A N 1
ATOM 655 C CA . LYS A 1 85 ? -25.324 6.520 -35.799 1.00 39.84 85 LYS A CA 1
ATOM 656 C C . LYS A 1 85 ? -25.746 5.045 -35.758 1.00 39.84 85 LYS A C 1
ATOM 658 O O . LYS A 1 85 ? -24.991 4.176 -36.168 1.00 39.84 85 LYS A O 1
ATOM 663 N N . ASN A 1 86 ? -27.014 4.840 -35.397 1.00 34.69 86 ASN A N 1
ATOM 664 C CA . ASN A 1 86 ? -27.852 3.654 -35.631 1.00 34.69 86 ASN A CA 1
ATOM 665 C C . ASN A 1 86 ? -27.727 2.480 -34.639 1.00 34.69 86 ASN A C 1
ATOM 667 O O . ASN A 1 86 ? -26.854 1.633 -34.755 1.00 34.69 86 ASN A O 1
ATOM 671 N N . ASN A 1 87 ? -28.722 2.330 -33.754 1.00 35.84 87 ASN A N 1
ATOM 672 C CA . ASN A 1 87 ? -29.812 1.375 -34.013 1.00 35.84 87 ASN A CA 1
ATOM 673 C C . ASN A 1 87 ? -30.951 1.469 -32.979 1.00 35.84 87 ASN A C 1
ATOM 675 O O . ASN A 1 87 ? -30.758 1.321 -31.776 1.00 35.84 87 ASN A O 1
ATOM 679 N N . LYS A 1 88 ? -32.165 1.689 -33.501 1.00 37.59 88 LYS A N 1
ATOM 680 C CA . LYS A 1 88 ? -33.471 1.540 -32.840 1.00 37.59 88 LYS A CA 1
ATOM 681 C C . LYS A 1 88 ? -33.929 0.076 -32.953 1.00 37.59 88 LYS A C 1
ATOM 683 O O . LYS A 1 88 ? -33.931 -0.448 -34.060 1.00 37.59 88 LYS A O 1
ATOM 688 N N . LYS A 1 89 ? -34.422 -0.518 -31.861 1.00 41.09 89 LYS A N 1
ATOM 689 C CA . LYS A 1 89 ? -35.432 -1.610 -31.799 1.00 41.09 89 LYS A CA 1
ATOM 690 C C . LYS A 1 89 ? -35.931 -1.667 -30.342 1.00 41.09 89 LYS A C 1
ATOM 692 O O . LYS A 1 89 ? -35.127 -1.890 -29.451 1.00 41.09 89 LYS A O 1
ATOM 697 N N . VAL A 1 90 ? -37.087 -1.096 -29.993 1.00 33.53 90 VAL A N 1
ATOM 698 C CA . VAL A 1 90 ? -38.485 -1.582 -30.109 1.00 33.53 90 VAL A CA 1
ATOM 699 C C . VAL A 1 90 ? -38.791 -2.851 -29.287 1.00 33.53 90 VAL A C 1
ATOM 701 O O . VAL A 1 90 ? -38.311 -3.928 -29.609 1.00 33.53 90 VAL A O 1
ATOM 704 N N . CYS A 1 91 ? -39.663 -2.639 -28.284 1.00 33.41 91 CYS A N 1
ATOM 705 C CA . CYS A 1 91 ? -40.644 -3.513 -27.607 1.00 33.41 91 CYS A CA 1
ATOM 706 C C . CYS A 1 91 ? -40.235 -4.868 -26.998 1.00 33.41 91 CYS A C 1
ATOM 708 O O . CYS A 1 91 ? -39.898 -5.798 -27.711 1.00 33.41 91 CYS A O 1
ATOM 710 N N . SER A 1 92 ? -40.590 -5.081 -25.720 1.00 32.53 92 SER A N 1
ATOM 711 C CA . SER A 1 92 ? -41.885 -5.713 -25.388 1.00 32.53 92 SER A CA 1
ATOM 712 C C . SER A 1 92 ? -42.251 -5.518 -23.905 1.00 32.53 92 SER A C 1
ATOM 714 O O . SER A 1 92 ? -41.421 -5.693 -23.016 1.00 32.53 92 SER A O 1
ATOM 716 N N . LYS A 1 93 ? -43.510 -5.137 -23.663 1.00 37.16 93 LYS A N 1
ATOM 717 C CA . LYS A 1 93 ? -44.186 -5.156 -22.362 1.00 37.16 93 LYS A CA 1
ATOM 718 C C . LYS A 1 93 ? -44.659 -6.587 -22.093 1.00 37.16 93 LYS A C 1
ATOM 720 O O . LYS A 1 93 ? -45.253 -7.189 -22.986 1.00 37.16 93 LYS A O 1
ATOM 725 N N . ARG A 1 94 ? -44.521 -7.086 -20.863 1.00 35.41 94 ARG A N 1
ATOM 726 C CA . ARG A 1 94 ? -45.367 -8.181 -20.367 1.00 35.41 94 ARG A CA 1
ATOM 727 C C . ARG A 1 94 ? -45.803 -7.935 -18.929 1.00 35.41 94 ARG A C 1
ATOM 729 O O . ARG A 1 94 ? -45.026 -7.508 -18.083 1.00 35.41 94 ARG A O 1
ATOM 736 N N . SER A 1 95 ? -47.097 -8.141 -18.752 1.00 34.25 95 SER A N 1
ATOM 737 C CA . SER A 1 95 ? -47.952 -7.896 -17.603 1.00 34.25 95 SER A CA 1
ATOM 738 C C . SER A 1 95 ? -47.927 -9.037 -16.577 1.00 34.25 95 SER A C 1
ATOM 740 O O . SER A 1 95 ? -47.542 -10.162 -16.879 1.00 34.25 95 SER A O 1
ATOM 742 N N . VAL A 1 96 ? -48.374 -8.672 -15.371 1.00 38.25 96 VAL A N 1
ATOM 743 C CA . VAL A 1 96 ? -48.632 -9.439 -14.130 1.00 38.25 96 VAL A CA 1
ATOM 744 C C . VAL A 1 96 ? -49.657 -10.585 -14.330 1.00 38.25 96 VAL A C 1
ATOM 746 O O . VAL A 1 96 ? -50.380 -10.547 -15.328 1.00 38.25 96 VAL A O 1
ATOM 749 N N . PRO A 1 97 ? -49.759 -11.591 -13.424 1.00 48.75 97 PRO A N 1
ATOM 750 C CA . PRO A 1 97 ? -50.627 -11.509 -12.217 1.00 48.75 97 PRO A CA 1
ATOM 751 C C . PRO A 1 97 ? -49.980 -12.153 -10.953 1.00 48.75 97 PRO A C 1
ATOM 753 O O . PRO A 1 97 ? -49.160 -13.054 -11.059 1.00 48.75 97 PRO A O 1
ATOM 756 N N . ALA A 1 98 ? -50.075 -11.582 -9.747 1.00 36.41 98 ALA A N 1
ATOM 757 C CA . ALA A 1 98 ? -51.166 -11.588 -8.757 1.00 36.41 98 ALA A CA 1
ATOM 758 C C . ALA A 1 98 ? -51.448 -12.937 -8.039 1.00 36.41 98 ALA A C 1
ATOM 760 O O . ALA A 1 98 ? -51.815 -13.922 -8.662 1.00 36.41 98 ALA A O 1
ATOM 761 N N . LEU A 1 99 ? -51.402 -12.850 -6.697 1.00 34.88 99 LEU A N 1
ATOM 762 C CA . LEU A 1 99 ? -52.100 -13.633 -5.657 1.00 34.88 99 LEU A CA 1
ATOM 763 C C . LEU A 1 99 ? -51.715 -15.104 -5.379 1.00 34.88 99 LEU A C 1
ATOM 765 O O . LEU A 1 99 ? -52.162 -16.000 -6.075 1.00 34.88 99 LEU A O 1
ATOM 769 N N . VAL A 1 100 ? -51.133 -15.346 -4.191 1.00 38.44 100 VAL A N 1
ATOM 770 C CA . VAL A 1 100 ? -51.612 -16.379 -3.242 1.00 38.44 100 VAL A CA 1
ATOM 771 C C . VAL A 1 100 ? -51.493 -15.838 -1.810 1.00 38.44 100 VAL A C 1
ATOM 773 O O . VAL A 1 100 ? -50.453 -15.328 -1.399 1.00 38.44 100 VAL A O 1
ATOM 776 N N . LYS A 1 101 ? -52.605 -15.917 -1.070 1.00 40.34 101 LYS A N 1
ATOM 777 C CA . LYS A 1 101 ? -52.749 -15.584 0.353 1.00 40.34 101 LYS A CA 1
ATOM 778 C C . LYS A 1 101 ? -52.579 -16.844 1.220 1.00 40.34 101 LYS A C 1
ATOM 780 O O . LYS A 1 101 ? -52.913 -17.933 0.780 1.00 40.34 101 LYS A O 1
ATOM 785 N N . GLN A 1 102 ? -52.304 -16.583 2.502 1.00 36.56 102 GLN A N 1
ATOM 786 C CA . GLN A 1 102 ? -52.665 -17.342 3.716 1.00 36.56 102 GLN A CA 1
ATOM 787 C C . GLN A 1 102 ? -51.570 -18.176 4.397 1.00 36.56 102 GLN A C 1
ATOM 789 O O . GLN A 1 102 ? -50.960 -19.065 3.824 1.00 36.56 102 GLN A O 1
ATOM 794 N N . GLY A 1 103 ? -51.402 -17.876 5.690 1.00 36.28 103 GLY A N 1
ATOM 795 C CA . GLY A 1 103 ? -50.550 -18.583 6.643 1.00 36.28 103 GLY A CA 1
ATOM 796 C C . GLY A 1 103 ? -50.404 -17.789 7.945 1.00 36.28 103 GLY A C 1
ATOM 797 O O . GLY A 1 103 ? -49.324 -17.308 8.263 1.00 36.28 103 GLY A O 1
ATOM 798 N N . ARG A 1 104 ? -51.515 -17.566 8.666 1.00 41.75 104 ARG A N 1
ATOM 799 C CA . AR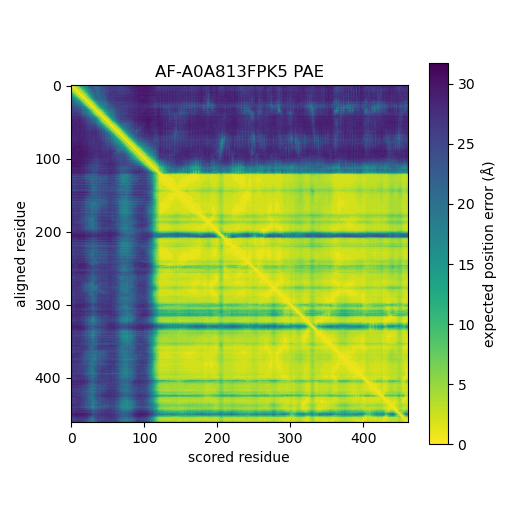G A 1 104 ? -51.523 -16.946 10.005 1.00 41.75 104 ARG A CA 1
ATOM 800 C C . ARG A 1 104 ? -51.097 -17.991 11.042 1.00 41.75 104 ARG A C 1
ATOM 802 O O . ARG A 1 104 ? -51.915 -18.819 11.429 1.00 41.75 104 ARG A O 1
ATOM 809 N N . SER A 1 105 ? -49.873 -17.881 11.551 1.00 40.66 105 SER A N 1
ATOM 810 C CA . SER A 1 105 ? -49.432 -18.584 12.762 1.00 40.66 105 SER A CA 1
ATOM 811 C C . SER A 1 105 ? -49.260 -17.575 13.896 1.00 40.66 105 SER A C 1
ATOM 813 O O . SER A 1 105 ? -48.437 -16.665 13.819 1.00 40.66 105 SER A O 1
ATOM 815 N N . LYS A 1 106 ? -50.087 -17.713 14.940 1.00 47.41 106 LYS A N 1
ATOM 816 C CA . LYS A 1 106 ? -50.033 -16.923 16.178 1.00 47.41 106 LYS A CA 1
ATOM 817 C C . LYS A 1 106 ? -48.771 -17.298 16.964 1.00 47.41 106 LYS A C 1
ATOM 819 O O . LYS A 1 106 ? -48.745 -18.333 17.625 1.00 47.41 106 LYS A O 1
ATOM 824 N N . ALA A 1 107 ? -47.744 -16.455 16.901 1.00 40.75 107 ALA A N 1
ATOM 825 C CA . ALA A 1 107 ? -46.587 -16.533 17.786 1.00 40.75 107 ALA A CA 1
ATOM 826 C C . ALA A 1 107 ? -46.872 -15.786 19.100 1.00 40.75 107 ALA A C 1
ATOM 828 O O . ALA A 1 107 ? -47.449 -14.699 19.105 1.00 40.75 107 ALA A O 1
ATOM 829 N N . ARG A 1 108 ? -46.489 -16.419 20.212 1.00 43.31 108 ARG A N 1
ATOM 830 C CA . ARG A 1 108 ? -46.551 -15.900 21.586 1.00 43.31 108 ARG A CA 1
ATOM 831 C C . ARG A 1 108 ? -45.812 -14.554 21.711 1.00 43.31 108 ARG A C 1
ATOM 833 O O . ARG A 1 108 ? -44.778 -14.396 21.064 1.00 43.31 108 ARG A O 1
ATOM 840 N N . PRO A 1 109 ? -46.262 -13.633 22.584 1.00 44.62 109 PRO A N 1
ATOM 841 C CA . PRO A 1 109 ? -45.511 -12.430 22.919 1.00 44.62 109 PRO A CA 1
ATOM 842 C C . PRO A 1 109 ? -44.293 -12.835 23.756 1.00 44.62 109 PRO A C 1
ATOM 844 O O . PRO A 1 109 ? -44.361 -12.969 24.976 1.00 44.62 109 PRO A O 1
ATOM 847 N N . GLY A 1 110 ? -43.181 -13.108 23.075 1.00 43.31 110 GLY A N 1
ATOM 848 C CA . GLY A 1 110 ? -41.871 -13.124 23.702 1.00 43.31 110 GLY A CA 1
ATOM 849 C C . GLY A 1 110 ? -41.550 -11.702 24.130 1.00 43.31 110 GLY A C 1
ATOM 850 O O . GLY A 1 110 ? -41.673 -10.773 23.338 1.00 43.31 110 GLY A O 1
ATOM 851 N N . THR A 1 111 ? -41.189 -11.543 25.394 1.00 45.28 111 THR A N 1
ATOM 852 C CA . THR A 1 111 ? -40.630 -10.333 25.982 1.00 45.28 111 THR A CA 1
ATOM 853 C C . THR A 1 111 ? -39.521 -9.811 25.072 1.00 45.28 111 THR A C 1
ATOM 855 O O . THR A 1 111 ? -38.397 -10.311 25.091 1.00 45.28 111 THR A O 1
ATOM 858 N N . GLU A 1 112 ? -39.854 -8.818 24.243 1.00 42.25 112 GLU A N 1
ATOM 859 C CA . GLU A 1 112 ? -38.892 -8.005 23.515 1.00 42.25 112 GLU A CA 1
ATOM 860 C C . GLU A 1 112 ? -38.055 -7.293 24.566 1.00 42.25 112 GLU A C 1
ATOM 862 O O . GLU A 1 112 ? -38.371 -6.211 25.067 1.00 42.25 112 GLU A O 1
ATOM 867 N N . GLN A 1 113 ? -36.964 -7.953 24.936 1.00 45.59 113 GLN A N 1
ATOM 868 C CA . GLN A 1 113 ? -35.808 -7.320 25.511 1.00 45.59 113 GLN A CA 1
ATOM 869 C C . GLN A 1 113 ? -35.404 -6.278 24.475 1.00 45.59 113 GLN A C 1
ATOM 871 O O . GLN A 1 113 ? -34.767 -6.593 23.472 1.00 45.59 113 GLN A O 1
ATOM 876 N N . LYS A 1 114 ? -35.904 -5.056 24.685 1.00 46.12 114 LYS A N 1
ATOM 877 C CA . LYS A 1 114 ? -35.637 -3.841 23.929 1.00 46.12 114 LYS A CA 1
ATOM 878 C C . LYS A 1 114 ? -34.135 -3.628 24.021 1.00 46.12 114 LYS A C 1
ATOM 880 O O . LYS A 1 114 ? -33.655 -2.885 24.877 1.00 46.12 114 LYS A O 1
ATOM 885 N N . GLN A 1 115 ? -33.388 -4.375 23.204 1.00 48.69 115 GLN A N 1
ATOM 886 C CA . GLN A 1 115 ? -31.982 -4.173 22.945 1.00 48.69 115 GLN A CA 1
ATOM 887 C C . GLN A 1 115 ? -31.944 -2.727 22.525 1.00 48.69 115 GLN A C 1
ATOM 889 O O . GLN A 1 115 ? -32.415 -2.373 21.445 1.00 48.69 115 GLN A O 1
ATOM 894 N N . ARG A 1 116 ? -31.508 -1.879 23.460 1.00 44.88 116 ARG A N 1
ATOM 895 C CA . ARG A 1 116 ? -31.195 -0.492 23.194 1.00 44.88 116 ARG A CA 1
ATOM 896 C C . ARG A 1 116 ? -30.314 -0.570 21.970 1.00 44.88 116 ARG A C 1
ATOM 898 O O . ARG A 1 116 ? -29.171 -1.013 22.065 1.00 44.88 116 ARG A O 1
ATOM 905 N N . SER A 1 117 ? -30.885 -0.225 20.824 1.00 52.72 117 SER A N 1
ATOM 906 C CA . SER A 1 117 ? -30.180 -0.011 19.582 1.00 52.72 117 SER A CA 1
ATOM 907 C C . SER A 1 117 ? -29.332 1.224 19.839 1.00 52.72 117 SER A C 1
ATOM 909 O O . SER A 1 117 ? -29.674 2.326 19.414 1.00 52.72 117 SER A O 1
ATOM 911 N N . GLY A 1 118 ? -28.283 1.050 20.653 1.00 53.84 118 GLY A N 1
ATOM 912 C CA . GLY A 1 118 ? -27.190 1.981 20.794 1.00 53.84 118 GLY A CA 1
ATOM 913 C C . GLY A 1 118 ? -26.805 2.262 19.367 1.00 53.84 118 GLY A C 1
ATOM 914 O O . GLY A 1 118 ? -26.467 1.334 18.626 1.00 53.84 118 GLY A O 1
ATOM 915 N N . SER A 1 119 ? -27.099 3.496 18.954 1.00 56.25 119 SER A N 1
ATOM 916 C CA . SER A 1 119 ? -27.032 3.916 17.567 1.00 56.25 119 SER A CA 1
ATOM 917 C C . SER A 1 119 ? -25.759 3.336 16.982 1.00 56.25 119 SER A C 1
ATOM 919 O O . SER A 1 119 ? -24.711 3.446 17.599 1.00 56.25 119 SER A O 1
ATOM 921 N N . LYS A 1 120 ? -25.831 2.670 15.832 1.00 64.69 120 LYS A N 1
ATOM 922 C CA . LYS A 1 120 ? -24.630 2.182 15.149 1.00 64.69 120 LYS A CA 1
ATOM 923 C C . LYS A 1 120 ? -23.823 3.366 14.578 1.00 64.69 120 LYS A C 1
ATOM 925 O O . LYS A 1 120 ? -22.735 3.176 14.062 1.00 64.69 120 LYS A O 1
ATOM 930 N N . ALA A 1 121 ? -24.257 4.616 14.718 1.00 79.50 121 ALA A N 1
ATOM 931 C CA . ALA A 1 121 ? -23.547 5.778 14.188 1.00 79.50 121 ALA A CA 1
ATOM 932 C C . ALA A 1 121 ? -22.295 6.307 14.950 1.00 79.50 121 ALA A C 1
ATOM 934 O O . ALA A 1 121 ? -21.621 7.150 14.357 1.00 79.50 121 ALA A O 1
ATOM 935 N N . PRO A 1 122 ? -21.930 5.924 16.198 1.00 92.88 122 PRO A N 1
ATOM 936 C CA . PRO A 1 122 ? -20.900 6.626 16.957 1.00 92.88 122 PRO A CA 1
ATOM 937 C C . PRO A 1 122 ? -19.511 6.386 16.380 1.00 92.88 122 PRO A C 1
ATOM 939 O O . PRO A 1 122 ? -18.834 7.369 16.123 1.00 92.88 122 PRO A O 1
ATOM 942 N N . ALA A 1 123 ? -19.121 5.143 16.070 1.00 96.38 123 ALA A N 1
ATOM 943 C CA . ALA A 1 123 ? -17.793 4.870 15.514 1.00 96.38 123 ALA A CA 1
ATOM 944 C C . ALA A 1 123 ? -17.565 5.513 14.137 1.00 96.38 123 ALA A C 1
ATOM 946 O O . ALA A 1 123 ? -16.482 6.029 13.885 1.00 96.38 123 ALA A O 1
ATOM 947 N N . ILE A 1 124 ? -18.592 5.548 13.272 1.00 97.06 124 ILE A N 1
ATOM 948 C CA . ILE A 1 124 ? -18.522 6.245 11.974 1.00 97.06 124 ILE A CA 1
ATOM 949 C C . ILE A 1 124 ? -18.264 7.736 12.206 1.00 97.06 124 ILE A C 1
ATOM 951 O O . ILE A 1 124 ? -17.304 8.282 11.675 1.00 97.06 124 ILE A O 1
ATOM 955 N N . ARG A 1 125 ? -19.092 8.392 13.032 1.00 96.75 125 ARG A N 1
ATOM 956 C CA . ARG A 1 125 ? -18.934 9.824 13.325 1.00 96.75 125 ARG A CA 1
ATOM 957 C C . ARG A 1 125 ? -17.598 10.128 13.995 1.00 96.75 125 ARG A C 1
ATOM 959 O O . ARG A 1 125 ? -16.950 11.087 13.608 1.00 96.75 125 ARG A O 1
ATOM 966 N N . GLN A 1 126 ? -17.177 9.298 14.947 1.00 97.62 126 GLN A N 1
ATOM 967 C CA . GLN A 1 126 ? -15.920 9.469 15.667 1.00 97.62 126 GLN A CA 1
ATOM 968 C C . GLN A 1 126 ? -14.712 9.348 14.735 1.00 97.62 126 GLN A C 1
ATOM 970 O O . GLN A 1 126 ? -13.842 10.209 14.773 1.00 97.62 126 GLN A O 1
ATOM 975 N N . ALA A 1 127 ? -14.658 8.322 13.880 1.00 98.06 127 ALA A N 1
ATOM 976 C CA . ALA A 1 127 ? -13.563 8.157 12.925 1.00 98.06 127 ALA A CA 1
ATOM 977 C C . ALA A 1 127 ? -13.475 9.336 11.946 1.00 98.06 127 ALA A C 1
ATOM 979 O O . ALA A 1 127 ? -12.392 9.874 11.732 1.00 98.06 127 ALA A O 1
ATOM 980 N N . LEU A 1 128 ? -14.615 9.774 11.400 1.00 97.62 128 LEU A N 1
ATOM 981 C CA . LEU A 1 128 ? -14.665 10.909 10.477 1.00 97.62 128 LEU A CA 1
ATOM 982 C C . LEU A 1 128 ? -14.298 12.234 11.157 1.00 97.62 128 LEU A C 1
ATOM 984 O O . LEU A 1 128 ? -13.581 13.033 10.565 1.00 97.62 128 LEU A O 1
ATOM 988 N N . GLN A 1 129 ? -14.736 12.453 12.398 1.00 98.06 129 GLN A N 1
ATOM 989 C CA . GLN A 1 129 ? -14.361 13.634 13.175 1.00 98.06 129 GLN A CA 1
ATOM 990 C C . GLN A 1 129 ? -12.853 13.658 13.456 1.00 98.06 129 GLN A C 1
ATOM 992 O O . GLN A 1 129 ? -12.202 14.666 13.203 1.00 98.06 129 GLN A O 1
ATOM 997 N N . LEU A 1 130 ? -12.283 12.542 13.930 1.00 98.25 130 LEU A N 1
ATOM 998 C CA . LEU A 1 130 ? -10.841 12.431 14.175 1.00 98.25 130 LEU A CA 1
ATOM 999 C C . LEU A 1 130 ? -10.041 12.692 12.895 1.00 98.25 130 LEU A C 1
ATOM 1001 O O . LEU A 1 130 ? -9.036 13.394 12.933 1.00 98.25 130 LEU A O 1
ATOM 1005 N N . TYR A 1 131 ? -10.508 12.166 11.761 1.00 98.06 131 TYR A N 1
ATOM 1006 C CA . TYR A 1 131 ? -9.906 12.443 10.463 1.00 98.06 131 TYR A CA 1
ATOM 1007 C C . TYR A 1 131 ? -9.947 13.932 10.113 1.00 98.06 131 TYR A C 1
ATOM 1009 O O . TYR A 1 131 ? -8.917 14.496 9.763 1.00 98.06 131 TYR A O 1
ATOM 1017 N N . GLN A 1 132 ? -11.109 14.579 10.235 1.00 97.38 132 GLN A N 1
ATOM 1018 C CA . GLN A 1 132 ? -11.276 16.003 9.925 1.00 97.38 132 GLN A CA 1
ATOM 1019 C C . GLN A 1 132 ? -10.385 16.894 10.797 1.00 97.38 132 GLN A C 1
ATOM 1021 O O . GLN A 1 132 ? -9.767 17.819 10.276 1.00 97.38 132 GLN A O 1
ATOM 1026 N N . GLU A 1 133 ? -10.279 16.592 12.095 1.00 97.31 133 GLU A N 1
ATOM 1027 C CA . GLU A 1 133 ? -9.378 17.286 13.025 1.00 97.31 133 GLU A CA 1
ATOM 1028 C C . GLU A 1 133 ? -7.914 17.167 12.565 1.00 97.31 133 GLU A C 1
ATOM 1030 O O . GLU A 1 133 ? -7.218 18.172 12.438 1.00 97.31 133 GLU A O 1
ATOM 1035 N N . LEU A 1 134 ? -7.448 15.949 12.259 1.00 97.75 134 LEU A N 1
ATOM 1036 C CA . LEU A 1 134 ? -6.078 15.723 11.784 1.00 97.75 134 LEU A CA 1
ATOM 1037 C C . LEU A 1 134 ? -5.819 16.365 10.415 1.00 97.75 134 LEU A C 1
ATOM 1039 O O . LEU A 1 134 ? -4.738 16.906 10.190 1.00 97.75 134 LEU A O 1
ATOM 1043 N N . TRP A 1 135 ? -6.794 16.305 9.506 1.00 97.19 135 TRP A N 1
ATOM 1044 C CA . TRP A 1 135 ? -6.703 16.889 8.171 1.00 97.19 135 TRP A CA 1
ATOM 1045 C C . TRP A 1 135 ? -6.595 18.412 8.220 1.00 97.19 135 TRP A C 1
ATOM 1047 O O . TRP A 1 135 ? -5.745 18.975 7.535 1.00 97.19 135 TRP A O 1
ATOM 1057 N N . ALA A 1 136 ? -7.400 19.075 9.053 1.00 96.62 136 ALA A N 1
ATOM 1058 C CA . ALA A 1 136 ? -7.346 20.525 9.220 1.00 96.62 136 ALA A CA 1
ATOM 1059 C C . ALA A 1 136 ? -5.976 20.985 9.748 1.00 96.62 136 ALA A C 1
ATOM 1061 O O . ALA A 1 136 ? -5.387 21.929 9.223 1.00 96.62 136 ALA A O 1
ATOM 1062 N N . GLU A 1 137 ? -5.435 20.278 10.742 1.00 97.31 137 GLU A N 1
ATOM 1063 C CA . GLU A 1 137 ? -4.119 20.561 11.327 1.00 97.31 137 GLU A CA 1
ATOM 1064 C C . GLU A 1 137 ? -2.969 20.322 10.341 1.00 97.31 137 GLU A C 1
ATOM 1066 O O . GLU A 1 137 ? -2.036 21.127 10.257 1.00 97.31 137 GLU A O 1
ATOM 1071 N N . TYR A 1 138 ? -3.039 19.226 9.578 1.00 96.50 138 TYR A N 1
ATOM 1072 C CA . TYR A 1 138 ? -2.078 18.926 8.520 1.00 96.50 138 TYR A CA 1
ATOM 1073 C C . TYR A 1 138 ? -2.122 19.987 7.416 1.00 96.50 138 TYR A C 1
ATOM 1075 O O . TYR A 1 138 ? -1.079 20.529 7.069 1.00 96.50 138 TYR A O 1
ATOM 1083 N N . SER A 1 139 ? -3.314 20.324 6.916 1.00 96.12 139 SER A N 1
ATOM 1084 C CA . SER A 1 139 ? -3.494 21.291 5.824 1.00 96.12 139 SER A CA 1
ATOM 1085 C C . SER A 1 139 ? -3.016 22.682 6.227 1.00 96.12 139 SER A C 1
ATOM 1087 O O . SER A 1 139 ? -2.239 23.289 5.503 1.00 96.12 139 SER A O 1
ATOM 1089 N N . THR A 1 140 ? -3.376 23.138 7.432 1.00 97.12 140 THR A N 1
ATOM 1090 C CA . THR A 1 140 ? -2.889 24.418 7.975 1.00 97.12 140 THR A CA 1
ATOM 1091 C C . THR A 1 140 ? -1.363 24.434 8.043 1.00 97.12 140 THR A C 1
ATOM 1093 O O . THR A 1 140 ? -0.734 25.410 7.656 1.00 97.12 140 THR A O 1
ATOM 1096 N N . SER A 1 141 ? -0.751 23.336 8.499 1.00 96.81 141 SER A N 1
ATOM 1097 C CA . SER A 1 141 ? 0.712 23.248 8.580 1.00 96.81 141 SER A CA 1
ATOM 1098 C C . SER A 1 141 ? 1.364 23.205 7.205 1.00 96.81 141 SER A C 1
ATOM 1100 O O . SER A 1 141 ? 2.437 23.760 7.045 1.00 96.81 141 SER A O 1
ATOM 1102 N N . LEU A 1 142 ? 0.730 22.577 6.215 1.00 95.31 142 LEU A N 1
ATOM 1103 C CA . LEU A 1 142 ? 1.229 22.546 4.841 1.00 95.31 142 LEU A CA 1
ATOM 1104 C C . LEU A 1 142 ? 1.180 23.931 4.174 1.00 95.31 142 LEU A C 1
ATOM 1106 O O . LEU A 1 142 ? 1.994 24.221 3.303 1.00 95.31 142 LEU A O 1
ATOM 1110 N N . GLU A 1 143 ? 0.232 24.782 4.573 1.00 96.50 143 GLU A N 1
ATOM 1111 C CA . GLU A 1 143 ? 0.132 26.166 4.100 1.00 96.50 143 GLU A CA 1
ATOM 1112 C C . GLU A 1 143 ? 1.173 27.091 4.744 1.00 96.50 143 GLU A C 1
ATOM 1114 O O . GLU A 1 143 ? 1.641 28.031 4.098 1.00 96.50 143 GLU A O 1
ATOM 1119 N N . THR A 1 144 ? 1.520 26.859 6.015 1.00 97.12 144 THR A N 1
ATOM 1120 C CA . THR A 1 144 ? 2.389 27.763 6.789 1.00 97.12 144 THR A CA 1
ATOM 1121 C C . THR A 1 144 ? 3.836 27.297 6.920 1.00 97.12 144 THR A C 1
ATOM 1123 O O . THR A 1 144 ? 4.714 28.121 7.157 1.00 97.12 144 THR A O 1
ATOM 1126 N N . GLU A 1 145 ? 4.083 25.996 6.804 1.00 96.56 145 GLU A N 1
ATOM 1127 C CA . GLU A 1 145 ? 5.362 25.329 7.065 1.00 96.56 145 GLU A CA 1
ATOM 1128 C C . GLU A 1 145 ? 5.718 24.391 5.896 1.00 96.56 145 GLU A C 1
ATOM 1130 O O . GLU A 1 145 ? 5.000 24.301 4.898 1.00 96.56 145 GLU A O 1
ATOM 1135 N N . ASP A 1 146 ? 6.841 23.676 5.992 1.00 94.69 146 ASP A N 1
ATOM 1136 C CA . ASP A 1 146 ? 7.202 22.673 4.991 1.00 94.69 146 ASP A CA 1
ATOM 1137 C C . ASP A 1 146 ? 6.430 21.341 5.148 1.00 94.69 146 ASP A C 1
ATOM 1139 O O . ASP A 1 146 ? 5.787 21.039 6.161 1.00 94.69 146 ASP A O 1
ATOM 1143 N N . HIS A 1 147 ? 6.490 20.512 4.102 1.00 91.88 147 HIS A N 1
ATOM 1144 C CA . HIS A 1 147 ? 5.800 19.222 4.058 1.00 91.88 147 HIS A CA 1
ATOM 1145 C C . HIS A 1 147 ? 6.281 18.238 5.143 1.00 91.88 147 HIS A C 1
ATOM 1147 O O . HIS A 1 147 ? 5.483 17.435 5.638 1.00 91.88 147 HIS A O 1
ATOM 1153 N N . GLU A 1 148 ? 7.564 18.280 5.521 1.00 93.56 148 GLU A N 1
ATOM 1154 C CA . GLU A 1 148 ? 8.125 17.407 6.559 1.00 93.56 148 GLU A CA 1
ATOM 1155 C C . GLU A 1 148 ? 7.526 17.753 7.927 1.00 93.56 148 GLU A C 1
ATOM 1157 O O . GLU A 1 148 ? 7.050 16.863 8.638 1.00 93.56 148 GLU A O 1
ATOM 1162 N N . PHE A 1 149 ? 7.441 19.045 8.251 1.00 96.06 149 PHE A N 1
ATOM 1163 C CA . PHE A 1 149 ? 6.806 19.543 9.464 1.00 96.06 149 PHE A CA 1
ATOM 1164 C C . PHE A 1 149 ? 5.312 19.198 9.510 1.00 96.06 149 PHE A C 1
ATOM 1166 O O . PHE A 1 149 ? 4.812 18.716 10.533 1.00 96.06 149 PHE A O 1
ATOM 1173 N N . ALA A 1 150 ? 4.592 19.361 8.395 1.00 96.38 150 ALA A N 1
ATOM 1174 C CA . ALA A 1 150 ? 3.189 18.959 8.301 1.00 96.38 150 ALA A CA 1
ATOM 1175 C C . ALA A 1 150 ? 3.009 17.449 8.567 1.00 96.38 150 ALA A C 1
ATOM 1177 O O . ALA A 1 150 ? 2.139 17.051 9.353 1.00 96.38 150 ALA A O 1
ATOM 1178 N N . CYS A 1 151 ? 3.865 16.596 7.990 1.00 95.06 151 CYS A N 1
ATOM 1179 C CA . CYS A 1 151 ? 3.858 15.151 8.250 1.00 95.06 151 CYS A CA 1
ATOM 1180 C C . CYS A 1 151 ? 4.178 14.820 9.715 1.00 95.06 151 CYS A C 1
ATOM 1182 O O . CYS A 1 151 ? 3.486 13.998 10.324 1.00 95.06 151 CYS A O 1
ATOM 1184 N N . GLN A 1 152 ? 5.170 15.489 10.309 1.00 96.12 152 GLN A N 1
ATOM 1185 C CA . GLN A 1 152 ? 5.523 15.331 11.720 1.00 96.12 152 GLN A CA 1
ATOM 1186 C C . GLN A 1 152 ? 4.350 15.682 12.643 1.00 96.12 152 GLN A C 1
ATOM 1188 O O . GLN A 1 152 ? 4.062 14.957 13.605 1.00 96.12 152 GLN A O 1
ATOM 1193 N N . ARG A 1 153 ? 3.644 16.782 12.353 1.00 97.12 153 ARG A N 1
ATOM 1194 C CA . ARG A 1 153 ? 2.472 17.201 13.128 1.00 97.12 153 ARG A CA 1
ATOM 1195 C C . ARG A 1 153 ? 1.343 16.181 13.009 1.00 97.12 153 ARG A C 1
ATOM 1197 O O . ARG A 1 153 ? 0.774 15.795 14.032 1.00 97.12 153 ARG A O 1
ATOM 1204 N N . ALA A 1 154 ? 1.065 15.685 11.801 1.00 97.06 154 ALA A N 1
ATOM 1205 C CA . ALA A 1 154 ? 0.064 14.643 11.580 1.00 97.06 154 ALA A CA 1
ATOM 1206 C C . ALA A 1 154 ? 0.392 13.344 12.339 1.00 97.06 154 ALA A C 1
ATOM 1208 O O . ALA A 1 154 ? -0.483 12.802 13.015 1.00 97.06 154 ALA A O 1
ATOM 1209 N N . GLU A 1 155 ? 1.643 12.869 12.300 1.00 97.19 155 GLU A N 1
ATOM 1210 C CA . GLU A 1 155 ? 2.083 11.695 13.073 1.00 97.19 155 GLU A CA 1
ATOM 1211 C C . GLU A 1 155 ? 1.935 11.917 14.586 1.00 97.19 155 GLU A C 1
ATOM 1213 O O . GLU A 1 155 ? 1.438 11.043 15.305 1.00 97.19 155 GLU A O 1
ATOM 1218 N N . THR A 1 156 ? 2.320 13.096 15.080 1.00 97.62 156 THR A N 1
ATOM 1219 C CA . THR A 1 156 ? 2.222 13.450 16.504 1.00 97.62 156 THR A CA 1
ATOM 1220 C C . THR A 1 156 ? 0.769 13.428 16.979 1.00 97.62 156 THR A C 1
ATOM 1222 O O . THR A 1 156 ? 0.453 12.842 18.021 1.00 97.62 156 THR A O 1
ATOM 1225 N N . LEU A 1 157 ? -0.143 14.020 16.204 1.00 97.94 157 LEU A N 1
ATOM 1226 C CA . LEU A 1 157 ? -1.573 14.036 16.511 1.00 97.94 157 LEU A CA 1
ATOM 1227 C C . LEU A 1 157 ? -2.197 12.641 16.417 1.00 97.94 157 LEU A C 1
ATOM 1229 O O . LEU A 1 157 ? -2.917 12.240 17.335 1.00 97.94 157 LEU A O 1
ATOM 1233 N N . ALA A 1 158 ? -1.877 11.872 15.372 1.00 97.88 158 ALA A N 1
ATOM 1234 C CA . ALA A 1 158 ? -2.321 10.486 15.231 1.00 97.88 158 ALA A CA 1
ATOM 1235 C C . ALA A 1 158 ? -1.864 9.626 16.416 1.00 97.88 158 ALA A C 1
ATOM 1237 O O . ALA A 1 158 ? -2.648 8.852 16.964 1.00 97.88 158 ALA A O 1
ATOM 1238 N N . THR A 1 159 ? -0.628 9.820 16.878 1.00 97.75 159 THR A N 1
ATOM 1239 C CA . THR A 1 159 ? -0.079 9.141 18.058 1.00 97.75 159 THR A CA 1
ATOM 1240 C C . THR A 1 159 ? -0.820 9.548 19.332 1.00 97.75 159 THR A C 1
ATOM 1242 O O . THR A 1 159 ? -1.239 8.683 20.106 1.00 97.75 159 THR A O 1
ATOM 1245 N N . LYS A 1 160 ? -1.068 10.850 19.533 1.00 98.19 160 LYS A N 1
ATOM 1246 C CA . LYS A 1 160 ? -1.825 11.369 20.687 1.00 98.19 160 LYS A CA 1
ATOM 1247 C C . LYS A 1 160 ? -3.255 10.822 20.733 1.00 98.19 160 LYS A C 1
ATOM 1249 O O . LYS A 1 160 ? -3.744 10.488 21.811 1.00 98.19 160 LYS A O 1
ATOM 1254 N N . ARG A 1 161 ? -3.914 10.697 19.576 1.00 98.31 161 ARG A N 1
ATOM 1255 C CA . ARG A 1 161 ? -5.289 10.184 19.437 1.00 98.31 161 ARG A CA 1
ATOM 1256 C C . ARG A 1 161 ? -5.353 8.687 19.116 1.00 98.31 161 ARG A C 1
ATOM 1258 O O . ARG A 1 161 ? -6.435 8.169 18.844 1.00 98.31 161 ARG A O 1
ATOM 1265 N N . TYR A 1 162 ? -4.233 7.961 19.201 1.00 98.44 162 TYR A N 1
ATOM 1266 C CA . TYR A 1 162 ? -4.145 6.564 18.763 1.00 98.44 162 TYR A CA 1
ATOM 1267 C C . TYR A 1 162 ? -5.202 5.669 19.410 1.00 98.44 162 TYR A C 1
ATOM 1269 O O . TYR A 1 162 ? -5.806 4.849 18.730 1.00 98.44 162 TYR A O 1
ATOM 1277 N N . LYS A 1 163 ? -5.464 5.821 20.716 1.00 98.12 163 LYS A N 1
ATOM 1278 C CA . LYS A 1 163 ? -6.453 4.988 21.423 1.00 98.12 163 LYS A CA 1
ATOM 1279 C C . LYS A 1 163 ? -7.865 5.154 20.854 1.00 98.12 163 LYS A C 1
ATOM 1281 O O . LYS A 1 163 ? -8.582 4.166 20.739 1.00 98.12 163 LYS A O 1
ATOM 1286 N N . GLU A 1 164 ? -8.247 6.378 20.503 1.00 98.31 164 GLU A N 1
ATOM 1287 C CA . GLU A 1 164 ? -9.568 6.693 19.954 1.00 98.31 164 GLU A CA 1
ATOM 1288 C C . GLU A 1 164 ? -9.682 6.233 18.499 1.00 98.31 164 GLU A C 1
ATOM 1290 O O . GLU A 1 164 ? -10.646 5.554 18.151 1.00 98.31 164 GLU A O 1
ATOM 1295 N N . LEU A 1 165 ? -8.657 6.510 17.683 1.00 98.44 165 LEU A N 1
ATOM 1296 C CA . LEU A 1 165 ? -8.558 6.026 16.302 1.00 98.44 165 LEU A CA 1
ATOM 1297 C C . LEU A 1 165 ? -8.589 4.493 16.236 1.00 98.44 165 LEU A C 1
ATOM 1299 O O . LEU A 1 165 ? -9.328 3.913 15.444 1.00 98.44 165 LEU A O 1
ATOM 1303 N N . HIS A 1 166 ? -7.813 3.826 17.095 1.00 98.44 166 HIS A N 1
ATOM 1304 C CA . HIS A 1 166 ? -7.739 2.368 17.176 1.00 98.44 166 HIS A CA 1
ATOM 1305 C C . HIS A 1 166 ? -9.077 1.758 17.602 1.00 98.44 166 HIS A C 1
ATOM 1307 O O . HIS A 1 166 ? -9.516 0.787 16.988 1.00 98.44 166 HIS A O 1
ATOM 1313 N N . ALA A 1 167 ? -9.749 2.333 18.605 1.00 97.94 167 ALA A N 1
ATOM 1314 C CA . ALA A 1 167 ? -11.056 1.860 19.057 1.00 97.94 167 ALA A CA 1
ATOM 1315 C C . ALA A 1 167 ? -12.134 2.016 17.971 1.00 97.94 167 ALA A C 1
ATOM 1317 O O . ALA A 1 167 ? -12.821 1.042 17.658 1.00 97.94 167 ALA A O 1
ATOM 1318 N N . ALA A 1 168 ? -12.235 3.200 17.354 1.00 98.19 168 ALA A N 1
ATOM 1319 C CA . ALA A 1 168 ? -13.184 3.452 16.272 1.00 98.19 168 ALA A CA 1
ATOM 1320 C C . ALA A 1 168 ? -12.901 2.550 15.058 1.00 98.19 168 ALA A C 1
ATOM 1322 O O . ALA A 1 168 ? -13.814 1.914 14.535 1.00 98.19 168 ALA A O 1
ATOM 1323 N N . GLY A 1 169 ? -11.631 2.422 14.656 1.00 98.25 169 GLY A N 1
ATOM 1324 C CA . GLY A 1 169 ? -11.210 1.552 13.559 1.00 98.25 169 GLY A CA 1
ATOM 1325 C C . GLY A 1 169 ? -11.518 0.075 13.813 1.00 98.25 169 GLY A C 1
ATOM 1326 O O . GLY A 1 169 ? -12.013 -0.606 12.918 1.00 98.25 169 GLY A O 1
ATOM 1327 N N . LEU A 1 170 ? -11.308 -0.424 15.036 1.00 98.00 170 LEU A N 1
ATOM 1328 C CA . LEU A 1 170 ? -11.625 -1.811 15.387 1.00 98.00 170 LEU A CA 1
ATOM 1329 C C . LEU A 1 170 ? -13.136 -2.085 15.346 1.00 98.00 170 LEU A C 1
ATOM 1331 O O . LEU A 1 170 ? -13.553 -3.119 14.823 1.00 98.00 170 LEU A O 1
ATOM 1335 N N . GLU A 1 171 ? -13.957 -1.166 15.863 1.00 97.25 171 GLU A N 1
ATOM 1336 C CA . GLU A 1 171 ? -15.419 -1.294 15.805 1.00 97.25 171 GLU A CA 1
ATOM 1337 C C . GLU A 1 171 ? -15.929 -1.262 14.356 1.00 97.25 171 GLU A C 1
ATOM 1339 O O . GLU A 1 171 ? -16.780 -2.068 13.971 1.00 97.25 171 GLU A O 1
ATOM 1344 N N . LEU A 1 172 ? -15.394 -0.360 13.529 1.00 97.88 172 LEU A N 1
ATOM 1345 C CA . LEU A 1 172 ? -15.728 -0.282 12.107 1.00 97.88 172 LEU A CA 1
ATOM 1346 C C . LEU A 1 172 ? -15.315 -1.555 11.369 1.00 97.88 172 LEU A C 1
ATOM 1348 O O . LEU A 1 172 ? -16.124 -2.118 10.634 1.00 97.88 172 LEU A O 1
ATOM 1352 N N . LEU A 1 173 ? -14.106 -2.060 11.618 1.00 97.69 173 LEU A N 1
ATOM 1353 C CA . LEU A 1 173 ? -13.604 -3.284 11.004 1.00 97.69 173 LEU A CA 1
ATOM 1354 C C . LEU A 1 173 ? -14.512 -4.483 11.292 1.00 97.69 173 LEU A C 1
ATOM 1356 O O . LEU A 1 173 ? -14.891 -5.189 10.361 1.00 97.69 173 LEU A O 1
ATOM 1360 N N . GLN A 1 174 ? -14.930 -4.674 12.547 1.00 96.44 174 GLN A N 1
ATOM 1361 C CA . GLN A 1 174 ? -15.853 -5.752 12.930 1.00 96.44 174 GLN A CA 1
ATOM 1362 C C . GLN A 1 174 ? -17.177 -5.706 12.158 1.00 96.44 174 GLN A C 1
ATOM 1364 O O . GLN A 1 174 ? -17.762 -6.748 11.864 1.00 96.44 174 GLN A O 1
ATOM 1369 N N . ARG A 1 175 ? -17.653 -4.506 11.817 1.00 95.88 175 ARG A N 1
ATOM 1370 C CA . ARG A 1 175 ? -18.877 -4.328 11.029 1.00 95.88 175 ARG A CA 1
ATOM 1371 C C . ARG A 1 175 ? -18.648 -4.598 9.551 1.00 95.88 175 ARG A C 1
ATOM 1373 O O . ARG A 1 175 ? -19.492 -5.240 8.935 1.00 95.88 175 ARG A O 1
ATOM 1380 N N . VAL A 1 176 ? -17.525 -4.126 9.008 1.00 96.69 176 VAL A N 1
ATOM 1381 C CA . VAL A 1 176 ? -17.152 -4.309 7.596 1.00 96.69 176 VAL A CA 1
ATOM 1382 C C . VAL A 1 176 ? -16.993 -5.788 7.250 1.00 96.69 176 VAL A C 1
ATOM 1384 O O . VAL A 1 176 ? -17.390 -6.210 6.166 1.00 96.69 176 VAL A O 1
ATOM 1387 N N . VAL A 1 177 ? -16.450 -6.574 8.181 1.00 96.12 177 VAL A N 1
ATOM 1388 C CA . VAL A 1 177 ? -16.211 -8.018 8.017 1.00 96.12 177 VAL A CA 1
ATOM 1389 C C . VAL A 1 177 ? -17.267 -8.881 8.707 1.00 96.12 177 VAL A C 1
ATOM 1391 O O . VAL A 1 177 ? -17.030 -10.052 9.004 1.00 96.12 177 VAL A O 1
ATOM 1394 N N . GLN A 1 178 ? -18.439 -8.315 9.010 1.00 94.12 178 GLN A N 1
ATOM 1395 C CA . GLN A 1 178 ? -19.498 -9.030 9.716 1.00 94.12 178 GLN A CA 1
ATOM 1396 C C . GLN A 1 178 ? -19.861 -10.330 8.977 1.00 94.12 178 GLN A C 1
ATOM 1398 O O . GLN A 1 178 ? -20.222 -10.314 7.803 1.00 94.12 178 GLN A O 1
ATOM 1403 N N . GLY A 1 179 ? -19.781 -11.459 9.687 1.00 92.38 179 GLY A N 1
ATOM 1404 C CA . GLY A 1 179 ? -20.057 -12.790 9.136 1.00 92.38 179 GLY A CA 1
ATOM 1405 C C . GLY A 1 179 ? -18.862 -13.473 8.461 1.00 92.38 179 GLY A C 1
ATOM 1406 O O . GLY A 1 179 ? -18.992 -14.619 8.042 1.00 92.38 179 GLY A O 1
ATOM 1407 N N . GLN A 1 180 ? -17.698 -12.823 8.383 1.00 94.19 180 GLN A N 1
ATOM 1408 C CA . GLN A 1 180 ? -16.471 -13.442 7.887 1.00 94.19 180 GLN A CA 1
ATOM 1409 C C . GLN A 1 180 ? -15.660 -14.030 9.046 1.00 94.19 180 GLN A C 1
ATOM 1411 O O . GLN A 1 180 ? -15.445 -13.382 10.072 1.00 94.19 180 GLN A O 1
ATOM 1416 N N . ALA A 1 181 ? -15.196 -15.268 8.879 1.00 93.94 181 ALA A N 1
ATOM 1417 C CA . ALA A 1 181 ? -14.279 -15.882 9.827 1.00 93.94 181 ALA A CA 1
ATOM 1418 C C . ALA A 1 181 ? -12.899 -15.222 9.715 1.00 93.94 181 ALA A C 1
ATOM 1420 O O . ALA A 1 181 ? -12.371 -15.051 8.616 1.00 93.94 181 ALA A O 1
ATOM 1421 N N . ALA A 1 182 ? -12.311 -14.867 10.857 1.00 96.25 182 ALA A N 1
ATOM 1422 C CA . ALA A 1 182 ? -10.935 -14.397 10.891 1.00 96.25 182 ALA A CA 1
ATOM 1423 C C . ALA A 1 182 ? -9.984 -15.552 10.573 1.00 96.25 182 ALA A C 1
ATOM 1425 O O . ALA A 1 182 ? -10.058 -16.617 11.191 1.00 96.25 182 ALA A O 1
ATOM 1426 N N . GLU A 1 183 ? -9.062 -15.326 9.646 1.00 97.56 183 GLU A N 1
ATOM 1427 C CA . GLU A 1 183 ? -8.011 -16.284 9.348 1.00 97.56 183 GLU A CA 1
ATOM 1428 C C . GLU A 1 183 ? -6.967 -16.253 10.470 1.00 97.56 183 GLU A C 1
ATOM 1430 O O . GLU A 1 183 ? -6.407 -15.202 10.780 1.00 97.56 183 GLU A O 1
ATOM 1435 N N . ARG A 1 184 ? -6.691 -17.400 11.094 1.00 97.81 184 ARG A N 1
ATOM 1436 C CA . ARG A 1 184 ? -5.659 -17.500 12.129 1.00 97.81 184 ARG A CA 1
ATOM 1437 C C . ARG A 1 184 ? -4.309 -17.818 11.492 1.00 97.81 184 ARG A C 1
ATOM 1439 O O . ARG A 1 184 ? -4.175 -18.804 10.775 1.00 97.81 184 ARG A O 1
ATOM 1446 N N . ARG A 1 185 ? -3.299 -17.018 11.816 1.00 97.75 185 ARG A N 1
ATOM 1447 C CA . ARG A 1 185 ? -1.914 -17.158 11.347 1.00 97.75 185 ARG A CA 1
ATOM 1448 C C . ARG A 1 185 ? -0.949 -17.147 12.538 1.00 97.75 185 ARG A C 1
ATOM 1450 O O . ARG A 1 185 ? -1.340 -16.827 13.665 1.00 97.75 185 ARG A O 1
ATOM 1457 N N . VAL A 1 186 ? 0.306 -17.532 12.306 1.00 96.62 186 VAL A N 1
ATOM 1458 C CA . VAL A 1 186 ? 1.368 -17.538 13.325 1.00 96.62 186 VAL A CA 1
ATOM 1459 C C . VAL A 1 186 ? 2.652 -16.972 12.721 1.00 96.62 186 VAL A C 1
ATOM 1461 O O . VAL A 1 186 ? 3.130 -17.490 11.721 1.00 96.62 186 VAL A O 1
ATOM 1464 N N . ALA A 1 187 ? 3.218 -15.949 13.360 1.00 94.12 187 ALA A N 1
ATOM 1465 C CA . ALA A 1 187 ? 4.468 -15.290 12.983 1.00 94.12 187 ALA A CA 1
ATOM 1466 C C . ALA A 1 187 ? 5.496 -15.460 14.109 1.00 94.12 187 ALA A C 1
ATOM 1468 O O . ALA A 1 187 ? 5.319 -14.876 15.176 1.00 94.12 187 ALA A O 1
ATOM 1469 N N . LEU A 1 188 ? 6.545 -16.270 13.918 1.00 92.31 188 LEU A N 1
ATOM 1470 C CA . LEU A 1 188 ? 7.590 -16.507 14.937 1.00 92.31 188 LEU A CA 1
ATOM 1471 C C . LEU A 1 188 ? 7.024 -16.819 16.342 1.00 92.31 188 LEU A C 1
ATOM 1473 O O . LEU A 1 188 ? 7.451 -16.269 17.354 1.00 92.31 188 LEU A O 1
ATOM 1477 N N . GLY A 1 189 ? 6.009 -17.687 16.397 1.00 93.94 189 GLY A N 1
ATOM 1478 C CA . GLY A 1 189 ? 5.322 -18.066 17.639 1.00 93.94 189 GLY A CA 1
ATOM 1479 C C . GLY A 1 189 ? 4.240 -17.086 18.111 1.00 93.94 189 GLY A C 1
ATOM 1480 O O . GLY A 1 189 ? 3.496 -17.400 19.039 1.00 93.94 189 GLY A O 1
ATOM 1481 N N . VAL A 1 190 ? 4.082 -15.931 17.462 1.00 95.94 190 VAL A N 1
ATOM 1482 C CA . VAL A 1 190 ? 3.007 -14.971 17.738 1.00 95.94 190 VAL A CA 1
ATOM 1483 C C . VAL A 1 190 ? 1.786 -15.322 16.894 1.00 95.94 190 VAL A C 1
ATOM 1485 O O . VAL A 1 190 ? 1.773 -15.121 15.682 1.00 95.94 190 VAL A O 1
ATOM 1488 N N . ALA A 1 191 ? 0.737 -15.841 17.530 1.00 97.56 191 ALA A N 1
ATOM 1489 C CA . ALA A 1 191 ? -0.549 -16.030 16.867 1.00 97.56 191 ALA A CA 1
ATOM 1490 C C . ALA A 1 191 ? -1.198 -14.674 16.556 1.00 97.56 191 ALA A C 1
ATOM 1492 O O . ALA A 1 191 ? -1.201 -13.776 17.401 1.00 97.56 191 ALA A O 1
ATOM 1493 N N . TYR A 1 192 ? -1.784 -14.545 15.370 1.00 98.38 192 TYR A N 1
ATOM 1494 C CA . TYR A 1 192 ? -2.514 -13.356 14.950 1.00 98.38 192 TYR A CA 1
ATOM 1495 C C . TYR A 1 192 ? -3.701 -13.710 14.052 1.00 98.38 192 TYR A C 1
ATOM 1497 O O . TYR A 1 192 ? -3.856 -14.849 13.611 1.00 98.38 192 TYR A O 1
ATOM 1505 N N . HIS A 1 193 ? -4.605 -12.751 13.885 1.00 98.25 193 HIS A N 1
ATOM 1506 C CA . HIS A 1 193 ? -5.839 -12.894 13.125 1.00 98.25 193 HIS A CA 1
ATOM 1507 C C . HIS A 1 193 ? -5.786 -11.976 11.921 1.00 98.25 193 HIS A C 1
ATOM 1509 O O . HIS A 1 193 ? -5.312 -10.847 12.040 1.00 98.25 193 HIS A O 1
ATOM 1515 N N . VAL A 1 194 ? -6.332 -12.424 10.800 1.00 98.44 194 VAL A N 1
ATOM 1516 C CA . VAL A 1 194 ? -6.412 -11.619 9.593 1.00 98.44 194 VAL A CA 1
ATOM 1517 C C . VAL A 1 194 ? -7.845 -11.512 9.122 1.00 98.44 194 VAL A C 1
ATOM 1519 O O . VAL A 1 194 ? -8.569 -12.501 9.010 1.00 98.44 194 VAL A O 1
ATOM 1522 N N . LEU A 1 195 ? -8.255 -10.271 8.891 1.00 98.25 195 LEU A N 1
ATOM 1523 C CA . LEU A 1 195 ? -9.567 -9.901 8.394 1.00 98.25 195 LEU A CA 1
ATOM 1524 C C . LEU A 1 195 ? -9.401 -9.334 6.989 1.00 98.25 195 LEU A C 1
ATOM 1526 O O . LEU A 1 195 ? -8.496 -8.537 6.736 1.00 98.25 195 LEU A O 1
ATOM 1530 N N . THR A 1 196 ? -10.243 -9.774 6.057 1.00 97.94 196 THR A N 1
ATOM 1531 C CA . THR A 1 196 ? -10.117 -9.412 4.643 1.00 97.94 196 THR A CA 1
ATOM 1532 C C . THR A 1 196 ? -11.455 -9.000 4.063 1.00 97.94 196 THR A C 1
ATOM 1534 O O . THR A 1 196 ? -12.434 -9.732 4.167 1.00 97.94 196 THR A O 1
ATOM 1537 N N . PHE A 1 197 ? -11.484 -7.856 3.388 1.00 98.00 197 PHE A N 1
ATOM 1538 C CA . PHE A 1 197 ? -12.633 -7.425 2.601 1.00 98.00 197 PHE A CA 1
ATOM 1539 C C . PHE A 1 197 ? -12.171 -6.848 1.263 1.00 98.00 197 PHE A C 1
ATOM 1541 O O . PHE A 1 197 ? -11.035 -6.403 1.118 1.00 98.00 197 PHE A O 1
ATOM 1548 N N . LYS A 1 198 ? -13.056 -6.873 0.267 1.00 97.62 198 LYS A N 1
ATOM 1549 C CA . LYS A 1 198 ? -12.777 -6.337 -1.068 1.00 97.62 198 LYS A CA 1
ATOM 1550 C C . LYS A 1 198 ? -13.428 -4.976 -1.269 1.00 97.62 198 LYS A C 1
ATOM 1552 O O . LYS A 1 198 ? -14.506 -4.711 -0.714 1.00 97.62 198 LYS A O 1
ATOM 1557 N N . GLY A 1 199 ? -12.794 -4.159 -2.105 1.00 96.62 199 GLY A N 1
ATOM 1558 C CA . GLY A 1 199 ? -13.463 -3.042 -2.753 1.00 96.62 199 GLY A CA 1
ATOM 1559 C C . GLY A 1 199 ? -14.632 -3.535 -3.609 1.00 96.62 199 GLY A C 1
ATOM 1560 O O . GLY A 1 199 ? -14.837 -4.737 -3.814 1.00 96.62 199 GLY A O 1
ATOM 1561 N N . LYS A 1 200 ? -15.470 -2.611 -4.062 1.00 94.56 200 LYS A N 1
ATOM 1562 C CA . LYS A 1 200 ? -16.654 -2.921 -4.861 1.00 94.56 200 LYS A CA 1
ATOM 1563 C C . LYS A 1 200 ? -16.690 -1.979 -6.055 1.00 94.56 200 LYS A C 1
ATOM 1565 O O . LYS A 1 200 ? -16.577 -0.765 -5.915 1.00 94.56 200 LYS A O 1
ATOM 1570 N N . ALA A 1 201 ? -16.866 -2.551 -7.241 1.00 89.56 201 ALA A N 1
ATOM 1571 C CA . ALA A 1 201 ? -16.995 -1.768 -8.457 1.00 89.56 201 ALA A CA 1
ATOM 1572 C C . ALA A 1 201 ? -18.239 -0.875 -8.355 1.00 89.56 201 ALA A C 1
ATOM 1574 O O . ALA A 1 201 ? -19.331 -1.350 -8.034 1.00 89.56 201 ALA A O 1
ATOM 1575 N N . ALA A 1 202 ? -18.076 0.417 -8.635 1.00 81.50 202 ALA A N 1
ATOM 1576 C CA . ALA A 1 202 ? -19.219 1.265 -8.942 1.00 81.50 202 ALA A CA 1
ATOM 1577 C C . ALA A 1 202 ? -19.790 0.781 -10.285 1.00 81.50 202 ALA A C 1
ATOM 1579 O O . ALA A 1 202 ? -19.052 0.713 -11.264 1.00 81.50 202 ALA A O 1
ATOM 1580 N N . GLU A 1 203 ? -21.070 0.401 -10.337 1.00 77.19 203 GLU A N 1
ATOM 1581 C CA . GLU A 1 203 ? -21.730 -0.169 -11.536 1.00 77.19 203 GLU A CA 1
ATOM 1582 C C . GLU A 1 203 ? -21.874 0.813 -12.720 1.00 77.19 203 GLU A C 1
ATOM 1584 O O . GLU A 1 203 ? -22.741 0.656 -13.579 1.00 77.19 203 GLU A O 1
ATOM 1589 N N . GLU A 1 204 ? -21.078 1.871 -12.774 1.00 65.19 204 GLU A N 1
ATOM 1590 C CA . GLU A 1 204 ? -21.243 2.922 -13.762 1.00 65.19 204 GLU A CA 1
ATOM 1591 C C . GLU A 1 204 ? -20.573 2.573 -15.089 1.00 65.19 204 GLU A C 1
ATOM 1593 O O . GLU A 1 204 ? -19.536 1.908 -15.170 1.00 65.19 204 GLU A O 1
ATOM 1598 N N . LYS A 1 205 ? -21.205 3.047 -16.168 1.00 62.88 205 LYS A N 1
ATOM 1599 C CA . LYS A 1 205 ? -20.639 3.013 -17.513 1.00 62.88 205 LYS A CA 1
ATOM 1600 C C . LYS A 1 205 ? -19.258 3.659 -17.433 1.00 62.88 205 LYS A C 1
ATOM 1602 O O . LYS A 1 205 ? -19.163 4.801 -17.008 1.00 62.88 205 LYS A O 1
ATOM 1607 N N . ARG A 1 206 ? -18.232 2.916 -17.861 1.00 55.88 206 ARG A N 1
ATOM 1608 C CA . ARG A 1 206 ? -16.771 3.165 -17.812 1.00 55.88 206 ARG A CA 1
ATOM 1609 C C . ARG A 1 206 ? -16.255 4.590 -18.103 1.00 55.88 206 ARG A C 1
ATOM 1611 O O . ARG A 1 206 ? -15.062 4.823 -17.959 1.00 55.88 206 ARG A O 1
ATOM 1618 N N . ASN A 1 207 ? -17.106 5.529 -18.501 1.00 54.88 207 ASN A N 1
ATOM 1619 C CA . ASN A 1 207 ? -16.737 6.864 -18.927 1.00 54.88 207 ASN A CA 1
ATOM 1620 C C . ASN A 1 207 ? -17.327 7.919 -17.966 1.00 54.88 207 ASN A C 1
ATOM 1622 O O . ASN A 1 207 ? -18.504 8.247 -18.074 1.00 54.88 207 ASN A O 1
ATOM 1626 N N . GLN A 1 208 ? -16.455 8.504 -17.128 1.00 57.31 208 GLN A N 1
ATOM 1627 C CA . GLN A 1 208 ? -16.507 9.892 -16.608 1.00 57.31 208 GLN A CA 1
ATOM 1628 C C . GLN A 1 208 ? -17.091 10.215 -15.219 1.00 57.31 208 GLN A C 1
ATOM 1630 O O . GLN A 1 208 ? -17.108 11.391 -14.863 1.00 57.31 208 GLN A O 1
ATOM 1635 N N . SER A 1 209 ? -17.487 9.266 -14.375 1.00 74.75 209 SER A N 1
ATOM 1636 C CA . SER A 1 209 ? -17.763 9.622 -12.971 1.00 74.75 209 SER A CA 1
ATOM 1637 C C . SER A 1 209 ? -16.446 9.946 -12.248 1.00 74.75 209 SER A C 1
ATOM 1639 O O . SER A 1 209 ? -15.562 9.082 -12.176 1.00 74.75 209 SER A O 1
ATOM 1641 N N . ASN A 1 210 ? -16.301 11.161 -11.712 1.00 89.56 210 ASN A N 1
ATOM 1642 C CA . ASN A 1 210 ? -15.185 11.489 -10.819 1.00 89.56 210 ASN A CA 1
ATOM 1643 C C . ASN A 1 210 ? -15.192 10.565 -9.579 1.00 89.56 210 ASN A C 1
ATOM 1645 O O . ASN A 1 210 ? -16.187 9.894 -9.286 1.00 89.56 210 ASN A O 1
ATOM 1649 N N . LEU A 1 211 ? -14.066 10.483 -8.864 1.00 91.56 211 LEU A N 1
ATOM 1650 C CA . LEU A 1 211 ? -13.923 9.590 -7.708 1.00 91.56 211 LEU A CA 1
ATOM 1651 C C . LEU A 1 211 ? -15.017 9.836 -6.651 1.00 91.56 211 LEU A C 1
ATOM 1653 O O . LEU A 1 211 ? -15.588 8.876 -6.132 1.00 91.56 211 LEU A O 1
ATOM 1657 N N . SER A 1 212 ? -15.374 11.100 -6.408 1.00 94.00 212 SER A N 1
ATOM 1658 C CA . SER A 1 212 ? -16.427 11.487 -5.462 1.00 94.00 212 SER A CA 1
ATOM 1659 C C . SER A 1 212 ? -17.791 10.901 -5.803 1.00 94.00 212 SER A C 1
ATOM 1661 O O . SER A 1 212 ? -18.426 10.336 -4.921 1.00 94.00 212 SER A O 1
ATOM 1663 N N . ALA A 1 213 ? -18.232 10.952 -7.064 1.00 92.69 213 ALA A N 1
ATOM 1664 C CA . ALA A 1 213 ? -19.517 10.376 -7.468 1.00 92.69 213 ALA A CA 1
ATOM 1665 C C . ALA A 1 213 ? -19.563 8.857 -7.224 1.00 92.69 213 ALA A C 1
ATOM 1667 O O . ALA A 1 213 ? -20.549 8.324 -6.712 1.00 92.69 213 ALA A O 1
ATOM 1668 N N . ARG A 1 214 ? -18.455 8.161 -7.510 1.00 92.69 214 ARG A N 1
ATOM 1669 C CA . ARG A 1 214 ? -18.339 6.714 -7.268 1.00 92.69 214 ARG A CA 1
ATOM 1670 C C . ARG A 1 214 ? -18.377 6.381 -5.778 1.00 92.69 214 ARG A C 1
ATOM 1672 O O . ARG A 1 214 ? -18.980 5.378 -5.397 1.00 92.69 214 ARG A O 1
ATOM 1679 N N . LEU A 1 215 ? -17.727 7.190 -4.943 1.00 94.06 215 LEU A N 1
ATOM 1680 C CA . LEU A 1 215 ? -17.737 7.023 -3.489 1.00 94.06 215 LEU A CA 1
ATOM 1681 C C . LEU A 1 215 ? -19.088 7.381 -2.875 1.00 94.06 215 LEU A C 1
ATOM 1683 O O . LEU A 1 215 ? -19.525 6.689 -1.959 1.00 94.06 215 LEU A O 1
ATOM 1687 N N . GLU A 1 216 ? -19.783 8.385 -3.404 1.00 94.38 216 GLU A N 1
ATOM 1688 C CA . GLU A 1 216 ? -21.122 8.756 -2.948 1.00 94.38 216 GLU A CA 1
ATOM 1689 C C . GLU A 1 216 ? -22.094 7.583 -3.084 1.00 94.38 216 GLU A C 1
ATOM 1691 O O . GLU A 1 216 ? -22.767 7.229 -2.116 1.00 94.38 216 GLU A O 1
ATOM 1696 N N . LYS A 1 217 ? -22.050 6.866 -4.215 1.00 92.31 217 LYS A N 1
ATOM 1697 C CA . LYS A 1 217 ? -22.827 5.630 -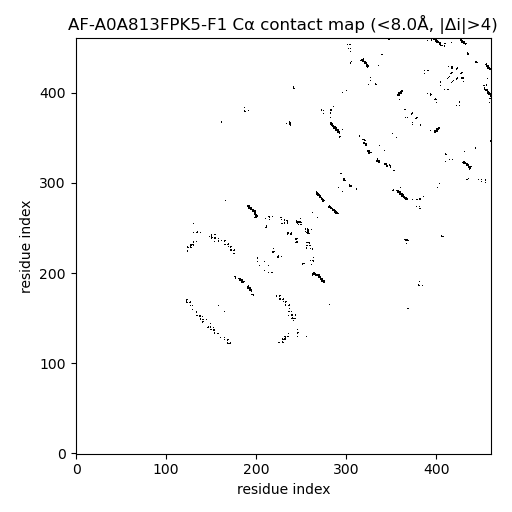4.396 1.00 92.31 217 LYS A CA 1
ATOM 1698 C C . LYS A 1 217 ? -22.470 4.550 -3.364 1.00 92.31 217 LYS A C 1
ATOM 1700 O O . LYS A 1 217 ? -23.349 3.827 -2.902 1.00 92.31 217 LYS A O 1
ATOM 1705 N N . HIS A 1 218 ? -21.202 4.426 -2.953 1.00 90.94 218 HIS A N 1
ATOM 1706 C CA . HIS A 1 218 ? -20.841 3.516 -1.849 1.00 90.94 218 HIS A CA 1
ATOM 1707 C C . HIS A 1 218 ? -21.394 3.982 -0.504 1.00 90.94 218 HIS A C 1
ATOM 1709 O O . HIS A 1 218 ? -21.732 3.153 0.334 1.00 90.94 218 HIS A O 1
ATOM 1715 N N . ARG A 1 219 ? -21.512 5.288 -0.271 1.00 95.00 219 ARG A N 1
ATOM 1716 C CA . ARG A 1 219 ? -21.983 5.857 1.003 1.00 95.00 219 ARG A CA 1
ATOM 1717 C C . ARG A 1 219 ? -23.500 5.748 1.200 1.00 95.00 219 ARG A C 1
ATOM 1719 O O . ARG A 1 219 ? -23.979 5.993 2.312 1.00 95.00 219 ARG A O 1
ATOM 1726 N N . GLU A 1 220 ? -24.260 5.343 0.184 1.00 94.25 220 GLU A N 1
ATOM 1727 C CA . GLU A 1 220 ? -25.715 5.154 0.282 1.00 94.25 220 GLU A CA 1
ATOM 1728 C C . GLU A 1 220 ? -26.092 4.087 1.325 1.00 94.25 220 GLU A C 1
ATOM 1730 O O . GLU A 1 220 ? -27.018 4.275 2.125 1.00 94.25 220 GLU A O 1
ATOM 1735 N N . ASP A 1 221 ? -25.328 2.994 1.407 1.00 93.38 221 ASP A N 1
ATOM 1736 C CA . ASP A 1 221 ? -25.590 1.903 2.344 1.00 93.38 221 ASP A CA 1
ATOM 1737 C C . ASP A 1 221 ? -24.756 1.996 3.640 1.00 93.38 221 ASP A C 1
ATOM 1739 O O . ASP A 1 221 ? -23.713 2.650 3.730 1.00 9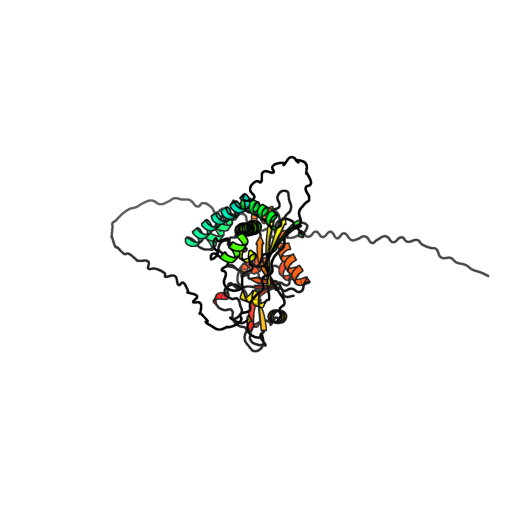3.38 221 ASP A O 1
ATOM 1743 N N . SER A 1 222 ? -25.236 1.354 4.711 1.00 94.75 222 SER A N 1
ATOM 1744 C CA . SER A 1 222 ? -24.575 1.422 6.022 1.00 94.75 222 SER A CA 1
ATOM 1745 C C . SER A 1 222 ? -23.198 0.754 6.066 1.00 94.75 222 SER A C 1
ATOM 1747 O O . SER A 1 222 ? -22.365 1.148 6.882 1.00 94.75 222 SER A O 1
ATOM 1749 N N . GLN A 1 223 ? -22.973 -0.268 5.237 1.00 95.38 223 GLN A N 1
ATOM 1750 C CA . GLN A 1 223 ? -21.702 -0.983 5.149 1.00 95.38 223 GLN A CA 1
ATOM 1751 C C . GLN A 1 223 ? -20.668 -0.141 4.403 1.00 95.38 223 GLN A C 1
ATOM 1753 O O . GLN A 1 223 ? -19.543 -0.000 4.876 1.00 95.38 223 GLN A O 1
ATOM 1758 N N . GLY A 1 224 ? -21.050 0.493 3.298 1.00 95.88 224 GLY A N 1
ATOM 1759 C CA . GLY A 1 224 ? -20.180 1.397 2.560 1.00 95.88 224 GLY A CA 1
ATOM 1760 C C . GLY A 1 224 ? -19.792 2.636 3.367 1.00 95.88 224 GLY A C 1
ATOM 1761 O O . GLY A 1 224 ? -18.612 2.974 3.395 1.00 95.88 224 GLY A O 1
ATOM 1762 N N . ARG A 1 225 ? -20.699 3.221 4.170 1.00 97.06 225 ARG A N 1
ATOM 1763 C CA . ARG A 1 225 ? -20.316 4.266 5.150 1.00 97.06 225 ARG A CA 1
ATOM 1764 C C . ARG A 1 225 ? -19.330 3.776 6.208 1.00 97.06 225 ARG A C 1
ATOM 1766 O O . ARG A 1 225 ? -18.457 4.530 6.628 1.00 97.06 225 ARG A O 1
ATOM 1773 N N . ALA A 1 226 ? -19.470 2.531 6.667 1.00 97.25 226 ALA A N 1
ATOM 1774 C CA . ALA A 1 226 ? -18.526 1.953 7.621 1.00 97.25 226 ALA A CA 1
ATOM 1775 C C . ALA A 1 226 ? -17.146 1.720 6.985 1.00 97.25 226 ALA A C 1
ATOM 1777 O O . ALA A 1 226 ? -16.138 1.972 7.640 1.00 97.25 226 ALA A O 1
ATOM 1778 N N . ARG A 1 227 ? -17.097 1.295 5.715 1.00 97.44 227 ARG A N 1
ATOM 1779 C CA . ARG A 1 227 ? -15.857 1.154 4.935 1.00 97.44 227 ARG A CA 1
ATOM 1780 C C . ARG A 1 227 ? -15.177 2.501 4.688 1.00 97.44 227 ARG A C 1
ATOM 1782 O O . ARG A 1 227 ? -13.984 2.610 4.933 1.00 97.44 227 ARG A O 1
ATOM 1789 N N . ASP A 1 228 ? -15.935 3.518 4.279 1.00 97.50 228 ASP A N 1
ATOM 1790 C CA . ASP A 1 228 ? -15.449 4.894 4.077 1.00 97.50 228 ASP A CA 1
ATOM 1791 C C . ASP A 1 228 ? -14.824 5.460 5.362 1.00 97.50 228 ASP A C 1
ATOM 1793 O O . ASP A 1 228 ? -13.672 5.890 5.370 1.00 97.50 228 ASP A O 1
ATOM 1797 N N . ALA A 1 229 ? -15.537 5.348 6.488 1.00 98.00 229 ALA A N 1
ATOM 1798 C CA . ALA A 1 229 ? -15.027 5.779 7.787 1.00 98.00 229 ALA A CA 1
ATOM 1799 C C . ALA A 1 229 ? -13.824 4.949 8.269 1.00 98.00 229 ALA A C 1
ATOM 1801 O O . ALA A 1 229 ? -12.927 5.488 8.918 1.00 98.00 229 ALA A O 1
ATOM 1802 N N . LEU A 1 230 ? -13.781 3.647 7.957 1.00 98.31 230 LEU A N 1
ATOM 1803 C CA . LEU A 1 230 ? -12.622 2.806 8.255 1.00 98.31 230 LEU A CA 1
ATOM 1804 C C . LEU A 1 230 ? -11.400 3.289 7.469 1.00 98.31 230 LEU A C 1
ATOM 1806 O O . LEU A 1 230 ? -10.340 3.440 8.065 1.00 98.31 230 LEU A O 1
ATOM 1810 N N . CYS A 1 231 ? -11.541 3.588 6.175 1.00 98.12 231 CYS A N 1
ATOM 1811 C CA . CYS A 1 231 ? -10.465 4.150 5.356 1.00 98.12 231 CYS A CA 1
ATOM 1812 C C . CYS A 1 231 ? -9.936 5.475 5.922 1.00 98.12 231 CYS A C 1
ATOM 1814 O O . CYS A 1 231 ? -8.721 5.638 6.007 1.00 98.12 231 CYS A O 1
ATOM 1816 N N . ALA A 1 232 ? -10.814 6.360 6.401 1.00 97.94 232 ALA A N 1
ATOM 1817 C CA . ALA A 1 232 ? -10.404 7.592 7.077 1.00 97.94 232 ALA A CA 1
ATOM 1818 C C . ALA A 1 232 ? -9.592 7.307 8.360 1.00 97.94 232 ALA A C 1
ATOM 1820 O O . ALA A 1 232 ? -8.524 7.880 8.571 1.00 97.94 232 ALA A O 1
ATOM 1821 N N . ALA A 1 233 ? -10.034 6.359 9.197 1.00 98.50 233 ALA A N 1
ATOM 1822 C CA . ALA A 1 233 ? -9.278 5.957 10.388 1.00 98.50 233 ALA A CA 1
ATOM 1823 C C . ALA A 1 233 ? -7.915 5.329 10.037 1.00 98.50 233 ALA A C 1
ATOM 1825 O O . ALA A 1 233 ? -6.919 5.611 10.704 1.00 98.50 233 ALA A O 1
ATOM 1826 N N . LEU A 1 234 ? -7.857 4.497 8.990 1.00 98.38 234 LEU A N 1
ATOM 1827 C CA . LEU A 1 234 ? -6.613 3.905 8.492 1.00 98.38 234 LEU A CA 1
ATOM 1828 C C . LEU A 1 234 ? -5.654 4.987 7.978 1.00 98.38 234 LEU A C 1
ATOM 1830 O O . LEU A 1 234 ? -4.478 4.942 8.328 1.00 98.38 234 LEU A O 1
ATOM 1834 N N . ALA A 1 235 ? -6.154 5.997 7.253 1.00 97.81 235 ALA A N 1
ATOM 1835 C CA . ALA A 1 235 ? -5.362 7.147 6.810 1.00 97.81 235 ALA A CA 1
ATOM 1836 C C . ALA A 1 235 ? -4.640 7.818 7.982 1.00 97.81 235 ALA A C 1
ATOM 1838 O O . ALA A 1 235 ? -3.423 7.990 7.938 1.00 97.81 235 ALA A O 1
ATOM 1839 N N . CYS A 1 236 ? -5.362 8.094 9.072 1.00 98.31 236 CYS A N 1
ATOM 1840 C CA . CYS A 1 236 ? -4.780 8.660 10.286 1.00 98.31 236 CYS A CA 1
ATOM 1841 C C . CYS A 1 236 ? -3.757 7.726 10.950 1.00 98.31 236 CYS A C 1
ATOM 1843 O O . CYS A 1 236 ? -2.662 8.159 11.301 1.00 98.31 236 CYS A O 1
ATOM 1845 N N . LEU A 1 237 ? -4.096 6.443 11.135 1.00 98.31 237 LEU A N 1
ATOM 1846 C CA . LEU A 1 237 ? -3.225 5.462 11.803 1.00 98.31 237 LEU A CA 1
ATOM 1847 C C . LEU A 1 237 ? -1.926 5.191 11.029 1.00 98.31 237 LEU A C 1
ATOM 1849 O O . LEU A 1 237 ? -0.913 4.817 11.629 1.00 98.31 237 LEU A O 1
ATOM 1853 N N . CYS A 1 238 ? -1.943 5.382 9.711 1.00 97.19 238 CYS A N 1
ATOM 1854 C CA . CYS A 1 238 ? -0.800 5.184 8.828 1.00 97.19 238 CYS A CA 1
ATOM 1855 C C . CYS A 1 238 ? 0.116 6.412 8.706 1.00 97.19 238 CYS A C 1
ATOM 1857 O O . CYS A 1 238 ? 1.204 6.273 8.149 1.00 97.19 238 CYS A O 1
ATOM 1859 N N . CYS A 1 239 ? -0.270 7.591 9.211 1.00 96.62 239 CYS A N 1
ATOM 1860 C CA . CYS A 1 239 ? 0.562 8.799 9.131 1.00 96.62 239 CYS A CA 1
ATOM 1861 C C . CYS A 1 239 ? 1.909 8.613 9.835 1.00 96.62 239 CYS A C 1
ATOM 1863 O O . CYS A 1 239 ? 1.961 8.167 10.983 1.00 96.62 239 CYS A O 1
ATOM 1865 N N . ARG A 1 240 ? 2.994 8.969 9.149 1.00 94.62 240 ARG A N 1
ATOM 1866 C CA . ARG A 1 240 ? 4.371 8.961 9.660 1.00 94.62 240 ARG A CA 1
ATOM 1867 C C . ARG A 1 240 ? 5.088 10.234 9.226 1.00 94.62 240 ARG A C 1
ATOM 1869 O O . ARG A 1 240 ? 4.694 10.840 8.233 1.00 94.62 240 ARG A O 1
ATOM 1876 N N . LEU A 1 241 ? 6.190 10.567 9.892 1.00 92.56 241 LEU A N 1
ATOM 1877 C CA . LEU A 1 241 ? 7.094 11.652 9.508 1.00 92.56 241 LEU A CA 1
ATOM 1878 C C . LEU A 1 241 ? 7.462 11.598 8.020 1.00 92.56 241 LEU A C 1
ATOM 1880 O O . LEU A 1 241 ? 7.505 12.624 7.356 1.00 92.56 241 LEU A O 1
ATOM 1884 N N . GLN A 1 242 ? 7.691 10.396 7.483 1.00 88.75 242 GLN A N 1
ATOM 1885 C CA . GLN A 1 242 ? 8.101 10.215 6.089 1.00 88.75 242 GLN A CA 1
ATOM 1886 C C . GLN A 1 242 ? 6.947 10.364 5.087 1.00 88.75 242 GLN A C 1
ATOM 1888 O O . GLN A 1 242 ? 7.205 10.606 3.908 1.00 88.75 242 GLN A O 1
ATOM 1893 N N . LYS A 1 243 ? 5.695 10.147 5.517 1.00 90.25 243 LYS A N 1
ATOM 1894 C CA . LYS A 1 243 ? 4.515 10.220 4.650 1.00 90.25 243 LYS A CA 1
ATOM 1895 C C . LYS A 1 243 ? 3.216 10.386 5.447 1.00 90.25 243 LYS A C 1
ATOM 1897 O O . LYS A 1 243 ? 2.847 9.527 6.254 1.00 90.25 243 LYS A O 1
ATOM 1902 N N . SER A 1 244 ? 2.486 11.457 5.144 1.00 93.06 244 SER A N 1
ATOM 1903 C CA . SER A 1 244 ? 1.076 11.620 5.504 1.00 93.06 244 SER A CA 1
ATOM 1904 C C . SER A 1 244 ? 0.186 10.965 4.446 1.00 93.06 244 SER A C 1
ATOM 1906 O O . SER A 1 244 ? 0.476 11.035 3.254 1.00 93.06 244 SER A O 1
ATOM 1908 N N . TRP A 1 245 ? -0.912 10.344 4.877 1.00 94.69 245 TRP A N 1
ATOM 1909 C CA . TRP A 1 245 ? -1.902 9.724 3.982 1.00 94.69 245 TRP A CA 1
ATOM 1910 C C . TRP A 1 245 ? -3.222 10.495 3.941 1.00 94.69 245 TRP A C 1
ATOM 1912 O O . TRP A 1 245 ? -4.213 9.991 3.416 1.00 94.69 245 TRP A O 1
ATOM 1922 N N . LEU A 1 246 ? -3.247 11.693 4.530 1.00 95.31 246 LEU A N 1
ATOM 1923 C CA . LEU A 1 246 ? -4.449 12.517 4.643 1.00 95.31 246 LEU A CA 1
ATOM 1924 C C . LEU A 1 246 ? -4.729 13.319 3.361 1.00 95.31 246 LEU A C 1
ATOM 1926 O O . LEU A 1 246 ? -5.883 13.557 3.041 1.00 95.31 246 LEU A O 1
ATOM 1930 N N . ALA A 1 247 ? -3.684 13.714 2.627 1.00 88.44 247 ALA A N 1
ATOM 1931 C CA . ALA A 1 247 ? -3.790 14.625 1.478 1.00 88.44 247 ALA A CA 1
ATOM 1932 C C . ALA A 1 247 ? -3.929 13.941 0.122 1.00 88.44 247 ALA A C 1
ATOM 1934 O O . ALA A 1 247 ? -4.085 14.599 -0.898 1.00 88.44 247 ALA A O 1
ATOM 1935 N N . GLU A 1 248 ? -3.787 12.624 0.087 1.00 84.44 248 GLU A N 1
ATOM 1936 C CA . GLU A 1 248 ? -3.829 11.906 -1.177 1.00 84.44 248 GLU A CA 1
ATOM 1937 C C . GLU A 1 248 ? -5.279 11.811 -1.662 1.00 84.44 248 GLU A C 1
ATOM 1939 O O . GLU A 1 248 ? -6.149 11.387 -0.893 1.00 84.44 248 GLU A O 1
ATOM 1944 N N . TYR A 1 249 ? -5.509 12.155 -2.933 1.00 82.81 249 TYR A N 1
ATOM 1945 C CA . TYR A 1 249 ? -6.842 12.330 -3.533 1.00 82.81 249 TYR A CA 1
ATOM 1946 C C . TYR A 1 249 ? -7.657 13.455 -2.871 1.00 82.81 249 TYR A C 1
ATOM 1948 O O . TYR A 1 249 ? -8.825 13.283 -2.526 1.00 82.81 249 TYR A O 1
ATOM 1956 N N . ASP A 1 250 ? -7.035 14.619 -2.675 1.00 82.06 250 ASP A N 1
ATOM 1957 C CA . ASP A 1 250 ? -7.676 15.836 -2.154 1.00 82.06 250 ASP A CA 1
ATOM 1958 C C . ASP A 1 250 ? -8.705 16.466 -3.112 1.00 82.06 250 ASP A C 1
ATOM 1960 O O . ASP A 1 250 ? -9.488 17.326 -2.707 1.00 82.06 250 ASP A O 1
ATOM 1964 N N . ASP A 1 251 ? -8.760 15.997 -4.360 1.00 85.75 251 ASP A N 1
ATOM 1965 C CA . ASP A 1 251 ? -9.811 16.303 -5.330 1.00 85.75 251 ASP A CA 1
ATOM 1966 C C . ASP A 1 251 ? -11.149 15.611 -5.005 1.00 85.75 251 ASP A C 1
ATOM 1968 O O . ASP A 1 251 ? -12.194 15.947 -5.573 1.00 85.75 251 ASP A O 1
ATOM 1972 N N . GLU A 1 252 ? -11.138 14.658 -4.071 1.00 91.25 252 GLU A N 1
ATOM 1973 C CA . GLU A 1 252 ? -12.317 13.969 -3.579 1.00 91.25 252 GLU A CA 1
ATOM 1974 C C . GLU A 1 252 ? -13.082 14.801 -2.542 1.00 91.25 252 GLU A C 1
ATOM 1976 O O . GLU A 1 252 ? -12.535 15.238 -1.533 1.00 91.25 252 GLU A O 1
ATOM 1981 N N . VAL A 1 253 ? -14.391 14.980 -2.740 1.00 91.88 253 VAL A N 1
ATOM 1982 C CA . VAL A 1 253 ? -15.257 15.682 -1.786 1.00 91.88 253 VAL A CA 1
ATOM 1983 C C . VAL A 1 253 ? -16.290 14.732 -1.159 1.00 91.88 253 VAL A C 1
ATOM 1985 O O . VAL A 1 253 ? -17.071 14.121 -1.894 1.00 91.88 253 VAL A O 1
ATOM 1988 N N . PRO A 1 254 ? -16.388 14.676 0.186 1.00 93.56 254 PRO A N 1
ATOM 1989 C CA . PRO A 1 254 ? -15.437 15.218 1.168 1.00 93.56 254 PRO A CA 1
ATOM 1990 C C . PRO A 1 254 ? -14.164 14.365 1.271 1.00 93.56 254 PRO A C 1
ATOM 1992 O O . PRO A 1 254 ? -14.293 13.158 1.379 1.00 93.56 254 PRO A O 1
ATOM 1995 N N . VAL A 1 255 ? -12.984 14.980 1.406 1.00 94.81 255 VAL A N 1
ATOM 1996 C CA . VAL A 1 255 ? -11.690 14.271 1.488 1.00 94.81 255 VAL A CA 1
ATOM 1997 C C . VAL A 1 255 ? -11.694 13.175 2.567 1.00 94.81 255 VAL A C 1
ATOM 1999 O O . VAL A 1 255 ? -12.108 13.407 3.714 1.00 94.81 255 VAL A O 1
ATOM 2002 N N . ARG A 1 256 ? -11.224 11.974 2.208 1.00 92.75 256 ARG A N 1
ATOM 2003 C CA . ARG A 1 256 ? -11.069 10.810 3.109 1.00 92.75 256 ARG A CA 1
ATOM 2004 C C . ARG A 1 256 ? -9.671 10.183 3.122 1.00 92.75 256 ARG A C 1
ATOM 2006 O O . ARG A 1 256 ? -9.461 9.171 3.798 1.00 92.75 256 ARG A O 1
ATOM 2013 N N . GLY A 1 257 ? -8.730 10.791 2.409 1.00 93.62 257 GLY A N 1
ATOM 2014 C CA . GLY A 1 257 ? -7.331 10.390 2.356 1.00 93.62 257 GLY A CA 1
ATOM 2015 C C . GLY A 1 257 ? -7.095 9.200 1.432 1.00 93.62 257 GLY A C 1
ATOM 2016 O O . GLY A 1 257 ? -8.003 8.701 0.770 1.00 93.62 257 GLY A O 1
ATOM 2017 N N . TYR A 1 258 ? -5.860 8.696 1.423 1.00 94.56 258 TYR A N 1
ATOM 2018 C CA . TYR A 1 258 ? -5.379 7.770 0.393 1.00 94.56 258 TYR A CA 1
ATOM 2019 C C . TYR A 1 258 ? -6.276 6.547 0.188 1.00 94.56 258 TYR A C 1
ATOM 2021 O O . TYR A 1 258 ? -6.485 6.105 -0.928 1.00 94.56 258 TYR A O 1
ATOM 2029 N N . PHE A 1 259 ? -6.828 5.979 1.253 1.00 96.12 259 PHE A N 1
ATOM 2030 C CA . PHE A 1 259 ? -7.391 4.631 1.244 1.00 96.12 259 PHE A CA 1
ATOM 2031 C C . PHE A 1 259 ? -8.738 4.478 0.519 1.00 96.12 259 PHE A C 1
ATOM 2033 O O . PHE A 1 259 ? -9.150 3.346 0.256 1.00 96.12 259 PHE A O 1
ATOM 2040 N N . VAL A 1 260 ? -9.459 5.564 0.219 1.00 95.56 260 VAL A N 1
ATOM 2041 C CA . VAL A 1 260 ? -10.827 5.448 -0.320 1.00 95.56 260 VAL A CA 1
ATOM 2042 C C . VAL A 1 260 ? -10.894 5.065 -1.791 1.00 95.56 260 VAL A C 1
ATOM 2044 O O . VAL A 1 260 ? -11.849 4.398 -2.185 1.00 95.56 260 VAL A O 1
ATOM 2047 N N . HIS A 1 261 ? -9.880 5.378 -2.603 1.00 94.38 261 HIS A N 1
ATOM 2048 C CA . HIS A 1 261 ? -9.884 4.983 -4.018 1.00 94.38 261 HIS A CA 1
ATOM 2049 C C . HIS A 1 261 ? -9.963 3.453 -4.190 1.00 94.38 261 HIS A C 1
ATOM 2051 O O . HIS A 1 261 ? -10.609 2.959 -5.112 1.00 94.38 261 HIS A O 1
ATOM 2057 N N . ALA A 1 262 ? -9.386 2.689 -3.259 1.00 96.19 262 ALA A N 1
ATOM 2058 C CA . ALA A 1 262 ? -9.438 1.231 -3.270 1.00 96.19 262 ALA A CA 1
ATOM 2059 C C . ALA A 1 262 ? -10.838 0.673 -2.929 1.00 96.19 262 ALA A C 1
ATOM 2061 O O . ALA A 1 262 ? -11.136 -0.478 -3.240 1.00 96.19 262 ALA A O 1
ATOM 2062 N N . LEU A 1 263 ? -11.743 1.465 -2.334 1.00 96.19 263 LEU A N 1
ATOM 2063 C CA . LEU A 1 263 ? -13.123 1.026 -2.081 1.00 96.19 263 LEU A CA 1
ATOM 2064 C C . LEU A 1 263 ? -13.950 0.921 -3.362 1.00 96.19 263 LEU A C 1
ATOM 2066 O O . LEU A 1 263 ? -14.850 0.083 -3.428 1.00 96.19 263 LEU A O 1
ATOM 2070 N N . VAL A 1 264 ? -13.646 1.744 -4.370 1.00 94.56 264 VAL A N 1
ATOM 2071 C CA . VAL A 1 264 ? -14.379 1.783 -5.645 1.00 94.56 264 VAL A CA 1
ATOM 2072 C C . VAL A 1 264 ? -13.829 0.825 -6.702 1.00 94.56 264 VAL A C 1
ATOM 2074 O O . VAL A 1 264 ? -14.372 0.774 -7.811 1.00 94.56 264 VAL A O 1
ATOM 2077 N N . ASP A 1 265 ? -12.774 0.074 -6.384 1.00 94.31 265 ASP A N 1
ATOM 2078 C CA . ASP A 1 265 ? -12.147 -0.906 -7.268 1.00 94.31 265 ASP A CA 1
ATOM 2079 C C . ASP A 1 265 ? -12.382 -2.333 -6.746 1.00 94.31 265 ASP A C 1
ATOM 2081 O O . ASP A 1 265 ? -11.947 -2.703 -5.659 1.00 94.31 265 ASP A O 1
ATOM 2085 N N . ALA A 1 266 ? -13.083 -3.159 -7.528 1.00 95.56 266 ALA A N 1
ATOM 2086 C CA . ALA A 1 266 ? -13.345 -4.555 -7.168 1.00 95.56 266 ALA A CA 1
ATOM 2087 C C . ALA A 1 266 ? -12.092 -5.446 -7.214 1.00 95.56 266 ALA A C 1
ATOM 2089 O O . ALA A 1 266 ? -12.104 -6.532 -6.630 1.00 95.56 266 ALA A O 1
ATOM 2090 N N . ALA A 1 267 ? -11.033 -5.011 -7.904 1.00 95.94 267 ALA A N 1
ATOM 2091 C CA . ALA A 1 267 ? -9.753 -5.705 -7.906 1.00 95.94 267 ALA A CA 1
ATOM 2092 C C . ALA A 1 267 ? -9.003 -5.510 -6.580 1.00 95.94 267 ALA A C 1
ATOM 2094 O O . ALA A 1 267 ? -8.169 -6.344 -6.231 1.00 95.94 267 ALA A O 1
ATOM 2095 N N . CYS A 1 268 ? -9.312 -4.448 -5.826 1.00 97.56 268 CYS A N 1
ATOM 2096 C CA . CYS A 1 268 ? -8.643 -4.148 -4.570 1.00 97.56 268 CYS A CA 1
ATOM 2097 C C . CYS A 1 268 ? -9.124 -5.047 -3.421 1.00 97.56 268 CYS A C 1
ATOM 2099 O O . CYS A 1 268 ? -10.321 -5.239 -3.181 1.00 97.56 268 CYS A O 1
ATOM 2101 N N . THR A 1 269 ? -8.166 -5.551 -2.652 1.00 98.19 269 THR A N 1
ATOM 2102 C CA . THR A 1 269 ? -8.364 -6.354 -1.448 1.00 98.19 269 THR A CA 1
ATOM 2103 C C . THR A 1 269 ? -7.655 -5.689 -0.277 1.00 98.19 269 THR A C 1
ATOM 2105 O O . THR A 1 269 ? -6.452 -5.449 -0.332 1.00 98.19 269 THR A O 1
ATOM 2108 N N . PHE A 1 270 ? -8.402 -5.435 0.795 1.00 98.50 270 PHE A N 1
ATOM 2109 C CA . PHE A 1 270 ? -7.897 -4.955 2.074 1.00 98.50 270 PHE A CA 1
ATOM 2110 C C . PHE A 1 270 ? -7.678 -6.144 2.995 1.00 98.50 270 PHE A C 1
ATOM 2112 O O . PHE A 1 270 ? -8.602 -6.920 3.240 1.00 98.50 270 PHE A O 1
ATOM 2119 N N . ARG A 1 271 ? -6.478 -6.256 3.552 1.00 98.38 271 ARG A N 1
ATOM 2120 C CA . ARG A 1 271 ? -6.100 -7.291 4.507 1.00 98.38 271 ARG A CA 1
ATOM 2121 C C . ARG A 1 271 ? -5.546 -6.620 5.760 1.00 98.38 271 ARG A C 1
ATOM 2123 O O . ARG A 1 271 ? -4.543 -5.916 5.700 1.00 98.38 271 ARG A O 1
ATOM 2130 N N . ILE A 1 272 ? -6.236 -6.785 6.888 1.00 98.62 272 ILE A N 1
ATOM 2131 C CA . ILE A 1 272 ? -5.890 -6.147 8.164 1.00 98.62 272 ILE A CA 1
ATOM 2132 C C . ILE A 1 272 ? -5.549 -7.224 9.182 1.00 98.62 272 ILE A C 1
ATOM 2134 O O . ILE A 1 272 ? -6.368 -8.096 9.485 1.00 98.62 272 ILE A O 1
ATOM 2138 N N . SER A 1 273 ? -4.345 -7.125 9.735 1.00 98.62 273 SER A N 1
ATOM 2139 C CA . SER A 1 273 ? -3.838 -8.065 10.727 1.00 98.62 273 SER A CA 1
ATOM 2140 C C . SER A 1 273 ? -4.010 -7.544 12.141 1.00 98.62 273 SER A C 1
ATOM 2142 O O . SER A 1 273 ? -3.747 -6.376 12.433 1.00 98.62 273 SER A O 1
ATOM 2144 N N . LEU A 1 274 ? -4.433 -8.428 13.041 1.00 98.56 274 LEU A N 1
ATOM 2145 C CA . LEU A 1 274 ? -4.721 -8.128 14.434 1.00 98.56 274 LEU A CA 1
ATOM 2146 C C . LEU A 1 274 ? -4.007 -9.098 15.365 1.00 98.56 274 LEU A C 1
ATOM 2148 O O . LEU A 1 274 ? -4.165 -10.315 15.264 1.00 98.56 274 LEU A O 1
ATOM 2152 N N . ARG A 1 275 ? -3.297 -8.560 16.353 1.00 98.06 275 ARG A N 1
ATOM 2153 C CA . ARG A 1 275 ? -2.829 -9.348 17.489 1.00 98.06 275 ARG A CA 1
ATOM 2154 C C . ARG A 1 275 ? -4.013 -9.624 18.430 1.00 98.06 275 ARG A C 1
ATOM 2156 O O . ARG A 1 275 ? -4.618 -8.657 18.908 1.00 98.06 275 ARG A O 1
ATOM 2163 N N . PRO A 1 276 ? -4.351 -10.893 18.727 1.00 97.31 276 PRO A N 1
ATOM 2164 C CA . PRO A 1 276 ? -5.384 -11.236 19.692 1.00 97.31 276 PRO A CA 1
ATOM 2165 C C . PRO A 1 276 ? -4.965 -10.828 21.108 1.00 97.31 276 PRO A C 1
ATOM 2167 O O . PRO A 1 276 ? -3.783 -10.730 21.438 1.00 97.31 276 PRO A O 1
ATOM 2170 N N . GLY A 1 277 ? -5.958 -10.600 21.959 1.00 95.69 277 GLY A N 1
ATOM 2171 C CA . GLY A 1 277 ? -5.787 -10.220 23.356 1.00 95.69 277 GLY A CA 1
ATOM 2172 C C . GLY A 1 277 ? -7.104 -9.708 23.929 1.00 95.69 277 GLY A C 1
ATOM 2173 O O . GLY A 1 277 ? -8.108 -9.655 23.221 1.00 95.69 277 GLY A O 1
ATOM 2174 N N . ARG A 1 278 ? -7.100 -9.278 25.199 1.00 95.38 278 ARG A N 1
ATOM 2175 C CA . ARG A 1 278 ? -8.287 -8.672 25.839 1.00 95.38 278 ARG A CA 1
ATOM 2176 C C . ARG A 1 278 ? -8.854 -7.509 25.017 1.00 95.38 278 ARG A C 1
ATOM 2178 O O . ARG A 1 278 ? -10.061 -7.316 24.966 1.00 95.38 278 ARG A O 1
ATOM 2185 N N . GLN A 1 279 ? -7.967 -6.747 24.382 1.00 94.81 279 GLN A N 1
ATOM 2186 C CA . GLN A 1 279 ? -8.297 -5.776 23.346 1.00 94.81 279 GLN A CA 1
ATOM 2187 C C . GLN A 1 279 ? -7.443 -6.103 22.118 1.00 94.81 279 GLN A C 1
ATOM 2189 O O . GLN A 1 279 ? -6.224 -5.915 22.190 1.00 94.81 279 GLN A O 1
ATOM 2194 N N . PRO A 1 280 ? -8.035 -6.607 21.019 1.00 97.44 280 PRO A N 1
ATOM 2195 C CA . PRO A 1 280 ? -7.301 -6.868 19.788 1.00 97.44 280 PRO A CA 1
ATOM 2196 C C . PRO A 1 280 ? -6.550 -5.622 19.316 1.00 97.44 280 PRO A C 1
ATOM 2198 O O . PRO A 1 280 ? -7.095 -4.518 19.341 1.00 97.44 280 PRO A O 1
ATOM 2201 N N . ARG A 1 281 ? -5.296 -5.776 18.885 1.00 98.00 281 ARG A N 1
ATOM 2202 C CA . ARG A 1 281 ? -4.470 -4.661 18.396 1.00 98.00 281 ARG A CA 1
ATOM 2203 C C . ARG A 1 281 ? -4.270 -4.781 16.900 1.00 98.00 281 ARG A C 1
ATOM 2205 O O . ARG A 1 281 ? -3.768 -5.800 16.444 1.00 98.00 281 ARG A O 1
ATOM 2212 N N . MET A 1 282 ? -4.649 -3.745 16.157 1.00 98.50 282 MET A N 1
ATOM 2213 C CA . MET A 1 282 ? -4.380 -3.683 14.724 1.00 98.50 282 MET A CA 1
ATOM 2214 C C . MET A 1 282 ? -2.872 -3.515 14.530 1.00 98.50 282 MET A C 1
ATOM 2216 O O . MET A 1 282 ? -2.268 -2.626 15.125 1.00 98.50 282 MET A O 1
ATOM 2220 N N . ALA A 1 283 ? -2.267 -4.409 13.758 1.00 98.44 283 ALA A N 1
ATOM 2221 C CA . ALA A 1 283 ? -0.828 -4.465 13.544 1.00 98.44 283 ALA A CA 1
ATOM 2222 C C . ALA A 1 283 ? -0.450 -3.837 12.201 1.00 98.44 283 ALA A C 1
ATOM 2224 O O . ALA A 1 283 ? 0.368 -2.920 12.163 1.00 98.44 283 ALA A O 1
ATOM 2225 N N . SER A 1 284 ? -1.083 -4.288 11.118 1.00 98.44 284 SER A N 1
ATOM 2226 C CA . SER A 1 284 ? -0.808 -3.829 9.757 1.00 98.44 284 SER A CA 1
ATOM 2227 C C . SER A 1 284 ? -2.062 -3.798 8.894 1.00 98.44 284 SER A C 1
ATOM 2229 O O . SER A 1 284 ? -3.035 -4.513 9.151 1.00 98.44 284 SER A O 1
ATOM 2231 N N . VAL A 1 285 ? -2.000 -2.972 7.853 1.00 98.44 285 VAL A N 1
ATOM 2232 C CA . VAL A 1 285 ? -2.884 -3.018 6.690 1.00 98.44 285 VAL A CA 1
ATOM 2233 C C . VAL A 1 285 ? -2.045 -3.320 5.453 1.00 98.44 285 VAL A C 1
ATOM 2235 O O . VAL A 1 285 ? -0.970 -2.746 5.259 1.00 98.44 285 VAL A O 1
ATOM 2238 N N . VAL A 1 286 ? -2.551 -4.230 4.630 1.00 98.06 286 VAL A N 1
ATOM 2239 C CA . VAL A 1 286 ? -2.033 -4.562 3.307 1.00 98.06 286 VAL A CA 1
ATOM 2240 C C . VAL A 1 286 ? -3.164 -4.345 2.311 1.00 98.06 286 VAL A C 1
ATOM 2242 O O . VAL A 1 286 ? -4.265 -4.865 2.506 1.00 98.06 286 VAL A O 1
ATOM 2245 N N . ILE A 1 287 ? -2.910 -3.573 1.260 1.00 98.12 287 ILE A N 1
ATOM 2246 C CA . ILE A 1 287 ? -3.848 -3.385 0.152 1.00 98.12 287 ILE A CA 1
ATOM 2247 C C . ILE A 1 287 ? -3.183 -3.889 -1.103 1.00 98.12 287 ILE A C 1
ATOM 2249 O O . ILE A 1 287 ? -2.049 -3.523 -1.403 1.00 98.12 287 ILE A O 1
ATOM 2253 N N . THR A 1 288 ? -3.900 -4.756 -1.802 1.00 98.25 288 THR A N 1
ATOM 2254 C CA . THR A 1 288 ? -3.439 -5.333 -3.057 1.00 98.25 288 THR A CA 1
ATOM 2255 C C . THR A 1 288 ? -4.496 -5.203 -4.125 1.00 98.25 288 THR A C 1
ATOM 2257 O O . THR A 1 288 ? -5.683 -5.226 -3.803 1.00 98.25 288 THR A O 1
ATOM 2260 N N . SER A 1 289 ? -4.081 -5.157 -5.383 1.00 97.75 289 SER A N 1
ATOM 2261 C CA . SER A 1 289 ? -4.967 -5.286 -6.532 1.00 97.75 289 SER A CA 1
ATOM 2262 C C . SER A 1 289 ? -4.389 -6.244 -7.569 1.00 97.75 289 SER A C 1
ATOM 2264 O O . SER A 1 289 ? -3.180 -6.424 -7.670 1.00 97.75 289 SER A O 1
ATOM 2266 N N . GLU A 1 290 ? -5.254 -6.910 -8.331 1.00 96.94 290 GLU A N 1
ATOM 2267 C CA . GLU A 1 290 ? -4.838 -7.796 -9.424 1.00 96.94 290 GLU A CA 1
ATOM 2268 C C . GLU A 1 290 ? -5.061 -7.093 -10.767 1.00 96.94 290 GLU A C 1
ATOM 2270 O O . GLU A 1 290 ? -6.191 -6.775 -11.137 1.00 96.94 290 GLU A O 1
ATOM 2275 N N . ARG A 1 291 ? -3.982 -6.827 -11.510 1.00 96.00 291 ARG A N 1
ATOM 2276 C CA . ARG A 1 291 ? -4.003 -6.042 -12.762 1.00 96.00 291 ARG A CA 1
ATOM 2277 C C . ARG A 1 291 ? -3.031 -6.628 -13.775 1.00 96.00 291 ARG A C 1
ATOM 2279 O O . ARG A 1 291 ? -2.110 -7.332 -13.378 1.00 96.00 291 ARG A O 1
ATOM 2286 N N . SER A 1 292 ? -3.199 -6.366 -15.069 1.00 95.62 292 SER A N 1
ATOM 2287 C CA . SER A 1 292 ? -2.114 -6.686 -16.011 1.00 95.62 292 SER A CA 1
ATOM 2288 C C . SER A 1 292 ? -0.878 -5.834 -15.692 1.00 95.62 292 SER A C 1
ATOM 2290 O O . SER A 1 292 ? -1.006 -4.727 -15.164 1.00 95.62 292 SER A O 1
ATOM 2292 N N . LEU A 1 293 ? 0.326 -6.318 -16.014 1.00 95.50 293 LEU A N 1
ATOM 2293 C CA . LEU A 1 293 ? 1.554 -5.556 -15.743 1.00 95.50 293 LEU A CA 1
ATOM 2294 C C . LEU A 1 293 ? 1.548 -4.193 -16.457 1.00 95.50 293 LEU A C 1
ATOM 2296 O O . LEU A 1 293 ? 1.945 -3.184 -15.879 1.00 95.50 293 LEU A O 1
ATOM 2300 N N . VAL A 1 294 ? 1.034 -4.158 -17.688 1.00 93.38 294 VAL A N 1
ATOM 2301 C CA . VAL A 1 294 ? 0.891 -2.933 -18.482 1.00 93.38 294 VAL A CA 1
ATOM 2302 C C . VAL A 1 294 ? -0.022 -1.924 -17.781 1.00 93.38 294 VAL A C 1
ATOM 2304 O O . VAL A 1 294 ? 0.351 -0.761 -17.634 1.00 93.38 294 VAL A O 1
ATOM 2307 N N . GLU A 1 295 ? -1.199 -2.356 -17.316 1.00 92.25 295 GLU A N 1
ATOM 2308 C CA . GLU A 1 295 ? -2.117 -1.488 -16.570 1.00 92.25 295 GLU A CA 1
ATOM 2309 C C . GLU A 1 295 ? -1.499 -1.023 -15.252 1.00 92.25 295 GLU A C 1
ATOM 2311 O O . GLU A 1 295 ? -1.625 0.150 -14.914 1.00 92.25 295 GLU A O 1
ATOM 2316 N N . ALA A 1 296 ? -0.826 -1.912 -14.519 1.00 94.19 296 ALA A N 1
ATOM 2317 C CA . ALA A 1 296 ? -0.197 -1.575 -13.248 1.00 94.19 296 ALA A CA 1
ATOM 2318 C C . ALA A 1 296 ? 0.877 -0.489 -13.415 1.00 94.19 296 ALA A C 1
ATOM 2320 O O . ALA A 1 296 ? 0.891 0.480 -12.661 1.00 94.19 296 ALA A O 1
ATOM 2321 N N . LEU A 1 297 ? 1.726 -0.598 -14.444 1.00 92.88 297 LEU A N 1
ATOM 2322 C CA . LEU A 1 297 ? 2.741 0.414 -14.745 1.00 92.88 297 LEU A CA 1
ATOM 2323 C C . LEU A 1 297 ? 2.121 1.728 -15.236 1.00 92.88 297 LEU A C 1
ATOM 2325 O O . LEU A 1 297 ? 2.588 2.794 -14.845 1.00 92.88 297 LEU A O 1
ATOM 2329 N N . ALA A 1 298 ? 1.058 1.674 -16.043 1.00 89.19 298 ALA A N 1
ATOM 2330 C CA . ALA A 1 298 ? 0.381 2.867 -16.558 1.00 89.19 298 ALA A CA 1
ATOM 2331 C C . ALA A 1 298 ? -0.381 3.666 -15.483 1.00 89.19 298 ALA A C 1
ATOM 2333 O O . ALA A 1 298 ? -0.540 4.874 -15.623 1.00 89.19 298 ALA A O 1
ATOM 2334 N N . HIS A 1 299 ? -0.851 3.006 -14.419 1.00 85.81 299 HIS A N 1
ATOM 2335 C CA . HIS A 1 299 ? -1.569 3.644 -13.306 1.00 85.81 299 HIS A CA 1
ATOM 2336 C C . HIS A 1 299 ? -0.644 4.105 -12.172 1.00 85.81 299 HIS A C 1
ATOM 2338 O O . HIS A 1 299 ? -1.126 4.431 -11.090 1.00 85.81 299 HIS A O 1
ATOM 2344 N N . THR A 1 300 ? 0.671 4.120 -12.395 1.00 86.00 300 THR A N 1
ATOM 2345 C CA . THR A 1 300 ? 1.612 4.704 -11.432 1.00 86.00 300 THR A CA 1
ATOM 2346 C C . THR A 1 300 ? 1.670 6.224 -11.573 1.00 86.00 300 THR A C 1
ATOM 2348 O O . THR A 1 300 ? 1.237 6.788 -12.584 1.00 86.00 300 THR A O 1
ATOM 2351 N N . ASP A 1 301 ? 2.187 6.896 -10.544 1.00 77.81 301 ASP A N 1
ATOM 2352 C CA . ASP A 1 301 ? 2.269 8.354 -10.510 1.00 77.81 301 ASP A CA 1
ATOM 2353 C C . ASP A 1 301 ? 2.926 8.914 -11.780 1.00 77.81 301 ASP A C 1
ATOM 2355 O O . ASP A 1 301 ? 3.898 8.374 -12.315 1.00 77.81 301 ASP A O 1
ATOM 2359 N N . HIS A 1 302 ? 2.387 10.034 -12.265 1.00 77.06 302 HIS A N 1
ATOM 2360 C CA . HIS A 1 302 ? 2.886 10.744 -13.443 1.00 77.06 302 HIS A CA 1
ATOM 2361 C C . HIS A 1 302 ? 2.883 9.933 -14.761 1.00 77.06 302 HIS A C 1
ATOM 2363 O O . HIS A 1 302 ? 3.708 10.189 -15.637 1.00 77.06 302 HIS A O 1
ATOM 2369 N N . GLY A 1 303 ? 1.963 8.973 -14.918 1.00 79.25 303 GLY A N 1
ATOM 2370 C CA . GLY A 1 303 ? 1.807 8.181 -16.151 1.00 79.25 303 GLY A CA 1
ATOM 2371 C C . GLY A 1 303 ? 2.806 7.027 -16.288 1.00 79.25 303 GLY A C 1
ATOM 2372 O O . GLY A 1 303 ? 2.800 6.308 -17.287 1.00 79.25 303 GLY A O 1
ATOM 2373 N N . GLY A 1 304 ? 3.643 6.830 -15.270 1.00 86.38 304 GLY A N 1
ATOM 2374 C CA . GLY A 1 304 ? 4.531 5.689 -15.147 1.00 86.38 304 GLY A CA 1
ATOM 2375 C C . GLY A 1 304 ? 5.773 5.678 -16.040 1.00 86.38 304 GLY A C 1
ATOM 2376 O O . GLY A 1 304 ? 6.105 6.648 -16.728 1.00 86.38 304 GLY A O 1
ATOM 2377 N N . PRO A 1 305 ? 6.531 4.566 -15.995 1.00 89.06 305 PRO A N 1
ATOM 2378 C CA . PRO A 1 305 ? 7.847 4.470 -16.622 1.00 89.06 305 PRO A CA 1
ATOM 2379 C C . PRO A 1 305 ? 7.778 4.209 -18.133 1.00 89.06 305 PRO A C 1
ATOM 2381 O O . PRO A 1 305 ? 8.804 4.251 -18.809 1.00 89.06 305 PRO A O 1
ATOM 2384 N N . LEU A 1 306 ? 6.586 3.927 -18.661 1.00 89.19 306 LEU A N 1
ATOM 2385 C CA . LEU A 1 306 ? 6.363 3.622 -20.069 1.00 89.19 306 LEU A CA 1
ATOM 2386 C C . LEU A 1 306 ? 5.987 4.898 -20.853 1.00 89.19 306 LEU A C 1
ATOM 2388 O O . LEU A 1 306 ? 5.538 5.889 -20.266 1.00 89.19 306 LEU A O 1
ATOM 2392 N N . PRO A 1 307 ? 6.208 4.929 -22.176 1.00 85.12 307 PRO A N 1
ATOM 2393 C CA . PRO A 1 307 ? 5.734 6.017 -23.019 1.00 85.12 307 PRO A CA 1
ATOM 2394 C C . 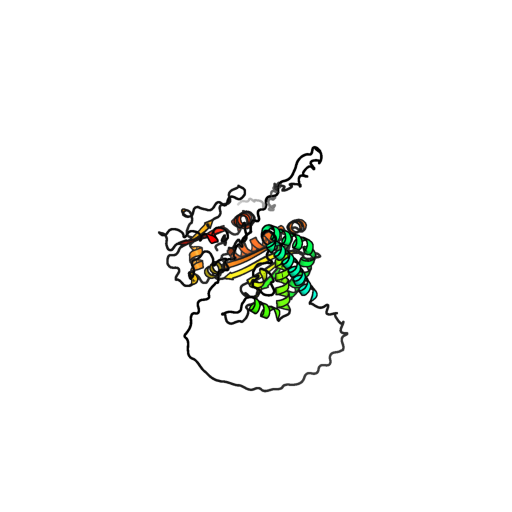PRO A 1 307 ? 4.203 6.010 -23.125 1.00 85.12 307 PRO A C 1
ATOM 2396 O O . PRO A 1 307 ? 3.539 4.986 -22.933 1.00 85.12 307 PRO A O 1
ATOM 2399 N N . ASP A 1 308 ? 3.634 7.169 -23.447 1.00 83.31 308 ASP A N 1
ATOM 2400 C CA . ASP A 1 308 ? 2.192 7.298 -23.638 1.00 83.31 308 ASP A CA 1
ATOM 2401 C C . ASP A 1 308 ? 1.725 6.402 -24.788 1.00 83.31 308 ASP A C 1
ATOM 2403 O O . ASP A 1 308 ? 2.385 6.277 -25.814 1.00 83.31 308 ASP A O 1
ATOM 2407 N N . GLY A 1 309 ? 0.580 5.741 -24.615 1.00 80.56 309 GLY A N 1
ATOM 2408 C CA . GLY A 1 309 ? 0.051 4.831 -25.635 1.00 80.56 309 GLY A CA 1
ATOM 2409 C C . GLY A 1 309 ? 0.765 3.480 -25.734 1.00 80.56 309 GLY A C 1
ATOM 2410 O O . GLY A 1 309 ? 0.306 2.638 -26.499 1.00 80.56 309 GLY A O 1
ATOM 2411 N N . HIS A 1 310 ? 1.780 3.201 -24.904 1.00 81.12 310 HIS A N 1
ATOM 2412 C CA . HIS A 1 310 ? 2.490 1.913 -24.903 1.00 81.12 310 HIS A CA 1
ATOM 2413 C C . HIS A 1 310 ? 1.556 0.699 -24.726 1.00 81.12 310 HIS A C 1
ATOM 2415 O O . HIS A 1 310 ? 1.844 -0.395 -25.196 1.00 81.12 310 HIS A O 1
ATOM 2421 N N . HIS A 1 311 ? 0.412 0.872 -24.066 1.00 76.69 311 HIS A N 1
ATOM 2422 C CA . HIS A 1 311 ? -0.598 -0.178 -23.899 1.00 76.69 311 HIS A CA 1
ATOM 2423 C C . HIS A 1 311 ? -1.418 -0.479 -25.170 1.00 76.69 311 HIS A C 1
ATOM 2425 O O . HIS A 1 311 ? -2.196 -1.430 -25.171 1.00 76.69 311 HIS A O 1
ATOM 2431 N N . LYS A 1 312 ? -1.303 0.339 -26.224 1.00 78.75 312 LYS A N 1
ATOM 2432 C CA . LYS A 1 312 ? -2.054 0.202 -27.486 1.00 78.75 312 LYS A CA 1
ATOM 2433 C C . LYS A 1 312 ? -1.225 -0.399 -28.617 1.00 78.75 312 LYS A C 1
ATOM 2435 O O . LYS A 1 312 ? -1.799 -0.898 -29.580 1.00 78.75 312 LYS A O 1
ATOM 2440 N N . GLU A 1 313 ? 0.094 -0.317 -28.523 1.00 79.44 313 GLU A N 1
ATOM 2441 C CA . GLU A 1 313 ? 1.010 -0.782 -29.560 1.00 79.44 313 GLU A CA 1
ATOM 2442 C C . GLU A 1 313 ? 1.367 -2.256 -29.359 1.00 79.44 313 GLU A C 1
ATOM 2444 O O . GLU A 1 313 ? 1.436 -2.751 -28.232 1.00 79.44 313 GLU A O 1
ATOM 2449 N N . ALA A 1 314 ? 1.622 -2.965 -30.460 1.00 79.25 314 ALA A N 1
ATOM 2450 C CA . ALA A 1 314 ? 2.210 -4.294 -30.384 1.00 79.25 314 ALA A CA 1
ATOM 2451 C C . ALA A 1 314 ? 3.601 -4.194 -29.736 1.00 79.25 314 ALA A C 1
ATOM 2453 O O . ALA A 1 314 ? 4.396 -3.331 -30.099 1.00 79.25 314 ALA A O 1
ATOM 2454 N N . LEU A 1 315 ? 3.905 -5.083 -28.787 1.00 83.06 315 LEU A N 1
ATOM 2455 C CA . LEU A 1 315 ? 5.171 -5.033 -28.043 1.00 83.06 315 LEU A CA 1
ATOM 2456 C C . LEU A 1 315 ? 6.405 -5.275 -28.923 1.00 83.06 315 LEU A C 1
ATOM 2458 O O . LEU A 1 315 ? 7.487 -4.823 -28.566 1.00 83.06 315 LEU A O 1
ATOM 2462 N N . GLY A 1 316 ? 6.248 -5.967 -30.058 1.00 86.81 316 GLY A N 1
ATOM 2463 C CA . GLY A 1 316 ? 7.329 -6.237 -31.009 1.00 86.81 316 GLY A CA 1
ATOM 2464 C C . GLY A 1 316 ? 8.576 -6.841 -30.351 1.00 86.81 316 GLY A C 1
ATOM 2465 O O . GLY A 1 316 ? 8.489 -7.742 -29.507 1.00 86.81 316 GLY A O 1
ATOM 2466 N N . ASP A 1 317 ? 9.735 -6.296 -30.715 1.00 92.38 317 ASP A N 1
ATOM 2467 C CA . ASP A 1 317 ? 11.052 -6.700 -30.205 1.00 92.38 317 ASP A CA 1
ATOM 2468 C C . ASP A 1 317 ? 11.489 -5.939 -28.946 1.00 92.38 317 ASP A C 1
ATOM 2470 O O . ASP A 1 317 ? 12.644 -6.039 -28.522 1.00 92.38 317 ASP A O 1
ATOM 2474 N N . ARG A 1 318 ? 10.565 -5.210 -28.303 1.00 94.81 318 ARG A N 1
ATOM 2475 C CA . ARG A 1 318 ? 10.878 -4.445 -27.097 1.00 94.81 318 ARG A CA 1
ATOM 2476 C C . ARG A 1 318 ? 11.397 -5.350 -25.990 1.00 94.81 318 ARG A C 1
ATOM 2478 O O . ARG A 1 318 ? 10.842 -6.412 -25.697 1.00 94.81 318 ARG A O 1
ATOM 2485 N N . GLN A 1 319 ? 12.438 -4.865 -25.327 1.00 96.38 319 GLN A N 1
ATOM 2486 C CA . GLN A 1 319 ? 13.016 -5.488 -24.147 1.00 96.38 319 GLN A CA 1
ATOM 2487 C C . GLN A 1 319 ? 12.749 -4.619 -22.924 1.00 96.38 319 GLN A C 1
ATOM 2489 O O . GLN A 1 319 ? 12.766 -3.391 -23.006 1.00 96.38 319 GLN A O 1
ATOM 2494 N N . TYR A 1 320 ? 12.527 -5.273 -21.788 1.00 96.56 320 TYR A N 1
ATOM 2495 C CA . TYR A 1 320 ? 12.275 -4.637 -20.498 1.00 96.56 320 TYR A CA 1
ATOM 2496 C C . TYR A 1 320 ? 13.330 -5.094 -19.504 1.00 96.56 320 TY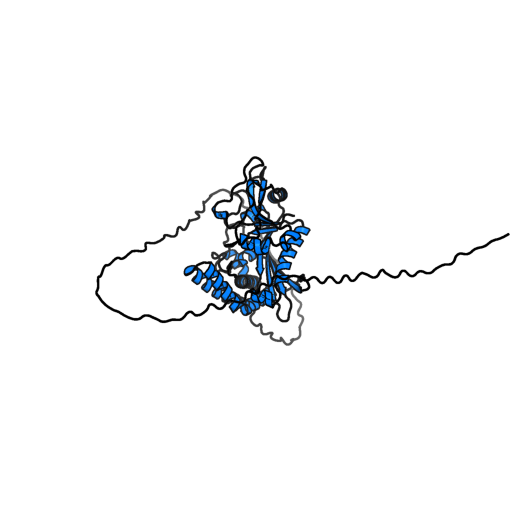R A C 1
ATOM 2498 O O . TYR A 1 320 ? 13.764 -6.240 -19.552 1.00 96.56 320 TYR A O 1
ATOM 2506 N N . GLY A 1 321 ? 13.738 -4.208 -18.607 1.00 96.81 321 GLY A N 1
ATOM 2507 C CA . GLY A 1 321 ? 14.738 -4.487 -17.587 1.00 96.81 321 GLY A CA 1
ATOM 2508 C C . GLY A 1 321 ? 14.446 -3.725 -16.302 1.00 96.81 321 GLY A C 1
ATOM 2509 O O . GLY A 1 321 ? 13.618 -2.811 -16.271 1.00 96.81 321 GLY A O 1
ATOM 2510 N N . LEU A 1 322 ? 15.145 -4.096 -15.234 1.00 96.62 322 LEU A N 1
ATOM 2511 C CA . LEU A 1 322 ? 15.104 -3.393 -13.957 1.00 96.62 322 LEU A CA 1
ATOM 2512 C C . LEU A 1 322 ? 16.516 -2.910 -13.631 1.00 96.62 322 LEU A C 1
ATOM 2514 O O . LEU A 1 322 ? 17.380 -3.724 -13.329 1.00 96.62 322 LEU A O 1
ATOM 2518 N N . GLN A 1 323 ? 16.740 -1.597 -13.673 1.00 95.88 323 GLN A N 1
ATOM 2519 C CA . GLN A 1 323 ? 17.982 -0.993 -13.194 1.00 95.88 323 GLN A CA 1
ATOM 2520 C C . GLN A 1 323 ? 17.956 -0.980 -11.667 1.00 95.88 323 GLN A C 1
ATOM 2522 O O . GLN A 1 323 ? 17.228 -0.174 -11.075 1.00 95.88 323 GLN A O 1
ATOM 2527 N N . ARG A 1 324 ? 18.693 -1.887 -11.024 1.00 95.38 324 ARG A N 1
ATOM 2528 C CA . ARG A 1 324 ? 18.558 -2.109 -9.581 1.00 95.38 324 ARG A CA 1
ATOM 2529 C C . ARG A 1 324 ? 19.234 -1.016 -8.765 1.00 95.38 324 ARG A C 1
ATOM 2531 O O . ARG A 1 324 ? 20.185 -0.358 -9.194 1.00 95.38 324 ARG A O 1
ATOM 2538 N N . ILE A 1 325 ? 18.731 -0.855 -7.547 1.00 92.69 325 ILE A N 1
ATOM 2539 C CA . ILE A 1 325 ? 19.380 -0.067 -6.503 1.00 92.69 325 ILE A CA 1
ATOM 2540 C C . ILE A 1 325 ? 20.383 -0.974 -5.794 1.00 92.69 325 ILE A C 1
ATOM 2542 O O . ILE A 1 325 ? 20.019 -2.022 -5.258 1.00 92.69 325 ILE A O 1
ATOM 2546 N N . ALA A 1 326 ? 21.644 -0.561 -5.782 1.00 86.25 326 ALA A N 1
ATOM 2547 C CA . ALA A 1 326 ? 22.702 -1.229 -5.050 1.00 86.25 326 ALA A CA 1
ATOM 2548 C C . ALA A 1 326 ? 22.706 -0.746 -3.594 1.00 86.25 326 ALA A C 1
ATOM 2550 O O . ALA A 1 326 ? 22.822 0.448 -3.315 1.00 86.25 326 ALA A O 1
ATOM 2551 N N . VAL A 1 327 ? 22.618 -1.687 -2.654 1.00 77.44 327 VAL A N 1
ATOM 2552 C CA . VAL A 1 327 ? 22.770 -1.393 -1.225 1.00 77.44 327 VAL A CA 1
ATOM 2553 C C . VAL A 1 327 ? 24.259 -1.250 -0.923 1.00 77.44 327 VAL A C 1
ATOM 2555 O O . VAL A 1 327 ? 24.967 -2.242 -0.755 1.00 77.44 327 VAL A O 1
ATOM 2558 N N . THR A 1 328 ? 24.765 -0.021 -0.868 1.00 75.69 328 THR A N 1
ATOM 2559 C CA . THR A 1 328 ? 26.095 0.249 -0.312 1.00 75.69 328 THR A CA 1
ATOM 2560 C C . THR A 1 328 ? 25.989 0.320 1.211 1.00 75.69 328 THR A C 1
ATOM 2562 O O . THR A 1 328 ? 25.005 0.809 1.760 1.00 75.69 328 THR A O 1
ATOM 2565 N N . GLN A 1 329 ? 26.999 -0.167 1.937 1.00 67.31 329 GLN A N 1
ATOM 2566 C CA . GLN A 1 329 ? 27.016 -0.140 3.411 1.00 67.31 329 GLN A CA 1
ATOM 2567 C C . GLN A 1 329 ? 27.218 1.280 4.004 1.00 67.31 329 GLN A C 1
ATOM 2569 O O . GLN A 1 329 ? 27.628 1.425 5.153 1.00 67.31 329 GLN A O 1
ATOM 2574 N N . GLY A 1 330 ? 26.927 2.340 3.242 1.00 63.22 330 GLY A N 1
ATOM 2575 C CA . GLY A 1 330 ? 27.080 3.742 3.630 1.00 63.22 330 GLY A CA 1
ATOM 2576 C C . GLY A 1 330 ? 25.732 4.449 3.780 1.00 63.22 330 GLY A C 1
ATOM 2577 O O . GLY A 1 330 ? 24.749 4.097 3.133 1.00 63.22 330 GLY A O 1
ATOM 2578 N N . LYS A 1 331 ? 25.665 5.456 4.656 1.00 59.62 331 LYS A N 1
ATOM 2579 C CA . LYS A 1 331 ? 24.449 6.248 4.888 1.00 59.62 331 LYS A CA 1
ATOM 2580 C C . LYS A 1 331 ? 24.052 7.029 3.625 1.00 59.62 331 LYS A C 1
ATOM 2582 O O . LYS A 1 331 ? 24.563 8.115 3.396 1.00 59.62 331 LYS A O 1
ATOM 2587 N N . GLY A 1 332 ? 23.089 6.503 2.873 1.00 58.53 332 GLY A N 1
ATOM 2588 C CA . GLY A 1 332 ? 22.162 7.306 2.069 1.00 58.53 332 GLY A CA 1
ATOM 2589 C C . GLY A 1 332 ? 22.609 7.729 0.669 1.00 58.53 332 GLY A C 1
ATOM 2590 O O . GLY A 1 332 ? 21.817 8.372 -0.014 1.00 58.53 332 GLY A O 1
ATOM 2591 N N . GLU A 1 333 ? 23.806 7.368 0.203 1.00 70.81 333 GLU A N 1
ATOM 2592 C CA . GLU A 1 333 ? 24.144 7.594 -1.205 1.00 70.81 333 GLU A CA 1
ATOM 2593 C C . GLU A 1 333 ? 23.459 6.551 -2.083 1.00 70.81 333 GLU A C 1
ATOM 2595 O O . GLU A 1 333 ? 23.738 5.352 -2.021 1.00 70.81 333 GLU A O 1
ATOM 2600 N N . GLU A 1 334 ? 22.531 7.032 -2.905 1.00 76.88 334 GLU A N 1
ATOM 2601 C CA . GLU A 1 334 ? 21.864 6.219 -3.900 1.00 76.88 334 GLU A CA 1
ATOM 2602 C C . GLU A 1 334 ? 22.877 5.740 -4.943 1.00 76.88 334 GLU A C 1
ATOM 2604 O O . GLU A 1 334 ? 23.310 6.499 -5.811 1.00 76.88 334 GLU A O 1
ATOM 2609 N N . ARG A 1 335 ? 23.223 4.452 -4.895 1.00 85.06 335 ARG A N 1
ATOM 2610 C CA . ARG A 1 335 ? 23.990 3.811 -5.958 1.00 85.06 335 ARG A CA 1
ATOM 2611 C C . ARG A 1 335 ? 23.051 2.983 -6.821 1.00 85.06 335 ARG A C 1
ATOM 2613 O O . ARG A 1 335 ? 22.397 2.061 -6.343 1.00 85.06 335 ARG A O 1
ATOM 2620 N N . ARG A 1 336 ? 22.982 3.322 -8.104 1.00 90.12 336 ARG A N 1
ATOM 2621 C CA . ARG A 1 336 ? 22.235 2.570 -9.120 1.00 90.12 336 ARG A CA 1
ATOM 2622 C C . ARG A 1 336 ? 23.214 1.718 -9.918 1.00 90.12 336 ARG A C 1
ATOM 2624 O O . ARG A 1 336 ? 24.360 2.133 -10.101 1.00 90.12 336 ARG A O 1
ATOM 2631 N N . GLU A 1 337 ? 22.762 0.567 -10.405 1.00 93.06 337 GLU A N 1
ATOM 2632 C CA . GLU A 1 337 ? 23.465 -0.150 -11.479 1.00 93.06 337 GLU A CA 1
ATOM 2633 C C . GLU A 1 337 ? 23.691 0.795 -12.664 1.00 93.06 337 GLU A C 1
ATOM 2635 O O . GLU A 1 337 ? 22.851 1.664 -12.942 1.00 93.06 337 GLU A O 1
ATOM 2640 N N . MET A 1 338 ? 24.819 0.663 -13.362 1.00 92.25 338 MET A N 1
ATOM 2641 C CA . MET A 1 338 ? 25.039 1.465 -14.563 1.00 92.25 338 MET A CA 1
ATOM 2642 C C . MET A 1 338 ? 24.018 1.065 -15.629 1.00 92.25 338 MET A C 1
ATOM 2644 O O . MET A 1 338 ? 23.612 -0.091 -15.722 1.00 92.25 338 MET A O 1
ATOM 2648 N N . LEU A 1 339 ? 23.574 2.015 -16.454 1.00 93.00 339 LEU A N 1
ATOM 2649 C CA . LEU A 1 339 ? 22.526 1.735 -17.441 1.00 93.00 339 LEU A CA 1
ATOM 2650 C C . LEU A 1 339 ? 22.961 0.653 -18.450 1.00 93.00 339 LEU A C 1
ATOM 2652 O O . LEU A 1 339 ? 22.133 -0.115 -18.924 1.00 93.00 339 LEU A O 1
ATOM 2656 N N . GLN A 1 340 ? 24.263 0.562 -18.730 1.00 94.25 340 GLN A N 1
ATOM 2657 C CA . GLN A 1 340 ? 24.871 -0.454 -19.591 1.00 94.25 340 GLN A CA 1
ATOM 2658 C C . GLN A 1 340 ? 24.860 -1.862 -18.971 1.00 94.25 340 GLN A C 1
ATOM 2660 O O . GLN A 1 340 ? 24.962 -2.844 -19.699 1.00 94.25 340 GLN A O 1
ATOM 2665 N N . GLU A 1 341 ? 24.734 -1.972 -17.646 1.00 95.50 341 GLU A N 1
ATOM 2666 C CA . GLU A 1 341 ? 24.708 -3.253 -16.926 1.00 95.50 341 GLU A CA 1
ATOM 2667 C C . GLU A 1 341 ? 23.300 -3.863 -16.883 1.00 95.50 341 GLU A C 1
ATOM 2669 O O . GLU A 1 341 ? 23.155 -5.055 -16.600 1.00 95.50 341 GLU A O 1
ATOM 2674 N N . VAL A 1 342 ? 22.264 -3.071 -17.191 1.00 96.75 342 VAL A N 1
ATOM 2675 C CA . VAL A 1 342 ? 20.865 -3.511 -17.157 1.00 96.75 342 VAL A CA 1
ATOM 2676 C C . VAL A 1 342 ? 20.645 -4.630 -18.168 1.00 96.75 342 VAL A C 1
ATOM 2678 O O . VAL A 1 342 ? 20.813 -4.449 -19.376 1.00 96.75 342 VAL A O 1
ATOM 2681 N N . GLN A 1 343 ? 20.228 -5.787 -17.658 1.00 97.38 343 GLN A N 1
ATOM 2682 C CA . GLN A 1 343 ? 19.917 -6.962 -18.464 1.00 97.38 343 GLN A CA 1
ATOM 2683 C C . GLN A 1 343 ? 18.421 -7.020 -18.813 1.00 97.38 343 GLN A C 1
ATOM 2685 O O . GLN A 1 343 ? 17.584 -6.654 -17.977 1.00 97.38 343 GLN A O 1
ATOM 2690 N N . PRO A 1 344 ? 18.061 -7.512 -20.014 1.00 97.56 344 PRO A N 1
ATOM 2691 C CA . PRO A 1 344 ? 16.685 -7.861 -20.337 1.00 97.56 344 PRO A CA 1
ATOM 2692 C C . PRO A 1 344 ? 16.124 -8.908 -19.367 1.00 97.56 344 PRO A C 1
ATOM 2694 O O . PRO A 1 344 ? 16.789 -9.879 -19.012 1.00 97.56 344 PRO A O 1
ATOM 2697 N N . LEU A 1 345 ? 14.877 -8.713 -18.947 1.00 97.38 345 LEU A N 1
ATOM 2698 C CA . LEU A 1 345 ? 14.120 -9.629 -18.104 1.00 97.38 345 LEU A CA 1
ATOM 2699 C C . LEU A 1 345 ? 13.018 -10.272 -18.949 1.00 97.38 345 LEU A C 1
ATOM 2701 O O . LEU A 1 345 ? 11.925 -9.718 -19.074 1.00 97.38 345 LEU A O 1
ATOM 2705 N N . GLU A 1 346 ? 13.286 -11.453 -19.510 1.00 96.44 346 GLU A N 1
ATOM 2706 C CA . GLU A 1 346 ? 12.331 -12.151 -20.391 1.00 96.44 346 GLU A CA 1
ATOM 2707 C C . GLU A 1 346 ? 10.978 -12.399 -19.712 1.00 96.44 346 GLU A C 1
ATOM 2709 O O . GLU A 1 346 ? 9.938 -12.118 -20.299 1.00 96.44 346 GLU A O 1
ATOM 2714 N N . ALA A 1 347 ? 10.963 -12.773 -18.429 1.00 96.62 347 ALA A N 1
ATOM 2715 C CA . ALA A 1 347 ? 9.715 -12.925 -17.676 1.00 96.62 347 ALA A CA 1
ATOM 2716 C C . ALA A 1 347 ? 8.897 -11.619 -17.600 1.00 96.62 347 ALA A C 1
ATOM 2718 O O . ALA A 1 347 ? 7.668 -11.650 -17.583 1.00 96.62 347 ALA A O 1
ATOM 2719 N N . MET A 1 348 ? 9.553 -10.453 -17.589 1.00 96.38 348 MET A N 1
ATOM 2720 C CA . MET A 1 348 ? 8.858 -9.167 -17.656 1.00 96.38 348 MET A CA 1
ATOM 2721 C C . MET A 1 348 ? 8.277 -8.928 -19.054 1.00 96.38 348 MET A C 1
ATOM 2723 O O . MET A 1 348 ? 7.130 -8.499 -19.158 1.00 96.38 348 MET A O 1
ATOM 2727 N N . ARG A 1 349 ? 9.019 -9.252 -20.123 1.00 95.44 349 ARG A N 1
ATOM 2728 C CA . ARG A 1 349 ? 8.525 -9.191 -21.511 1.00 95.44 349 ARG A CA 1
ATOM 2729 C C . ARG A 1 349 ? 7.304 -10.092 -21.712 1.00 95.44 349 ARG A C 1
ATOM 2731 O O . ARG A 1 349 ? 6.299 -9.640 -22.259 1.00 95.44 349 ARG A O 1
ATOM 2738 N N . GLU A 1 350 ? 7.358 -11.326 -21.216 1.00 95.56 350 GLU A N 1
ATOM 2739 C CA . GLU A 1 350 ? 6.231 -12.261 -21.239 1.00 95.56 350 GLU A CA 1
ATOM 2740 C C . GLU A 1 350 ? 5.014 -11.696 -20.502 1.00 95.56 350 GLU A C 1
ATOM 2742 O O . GLU A 1 350 ? 3.908 -11.703 -21.041 1.00 95.56 350 GLU A O 1
ATOM 2747 N N . LEU A 1 351 ? 5.203 -11.154 -19.292 1.00 95.94 351 LEU A N 1
ATOM 2748 C CA . LEU A 1 351 ? 4.115 -10.550 -18.522 1.00 95.94 351 LEU A CA 1
ATOM 2749 C C . LEU A 1 351 ? 3.495 -9.353 -19.244 1.00 95.94 351 LEU A C 1
ATOM 2751 O O . LEU A 1 351 ? 2.270 -9.259 -19.279 1.00 95.94 351 LEU A O 1
ATOM 2755 N N . MET A 1 352 ? 4.314 -8.492 -19.855 1.00 94.44 352 MET A N 1
ATOM 2756 C CA . MET A 1 352 ? 3.853 -7.355 -20.657 1.00 94.44 352 MET A CA 1
ATOM 2757 C C . MET A 1 352 ? 2.993 -7.804 -21.846 1.00 94.44 352 MET A C 1
ATOM 2759 O O . MET A 1 352 ? 1.999 -7.148 -22.151 1.00 94.44 352 MET A O 1
ATOM 2763 N N . GLY A 1 353 ? 3.361 -8.909 -22.510 1.00 92.94 353 GLY A N 1
ATOM 2764 C CA . GLY A 1 353 ? 2.638 -9.458 -23.671 1.00 92.94 353 GLY A CA 1
ATOM 2765 C C . GLY A 1 353 ? 1.470 -10.367 -23.339 1.00 92.94 353 GLY A C 1
ATOM 2766 O O . GLY A 1 353 ? 0.641 -10.661 -24.201 1.00 92.94 353 GLY A O 1
ATOM 2767 N N . SER A 1 354 ? 1.384 -10.807 -22.092 1.00 93.50 354 SER A N 1
ATOM 2768 C CA . SER A 1 354 ? 0.322 -11.680 -21.627 1.00 93.50 354 SER A CA 1
ATOM 2769 C C . SER A 1 354 ? -0.862 -10.895 -21.058 1.00 93.50 354 SER A C 1
ATOM 2771 O O . SER A 1 354 ? -0.764 -9.733 -20.675 1.00 93.50 354 SER A O 1
ATOM 2773 N N . LYS A 1 355 ? -1.995 -11.584 -20.911 1.00 92.88 355 LYS A N 1
ATOM 2774 C CA . LYS A 1 355 ? -3.122 -11.119 -20.085 1.00 92.88 355 LYS A CA 1
ATOM 2775 C C . LYS A 1 355 ? -3.005 -11.587 -18.629 1.00 92.88 355 LYS A C 1
ATOM 2777 O O . LYS A 1 355 ? -3.994 -11.549 -17.902 1.00 92.88 355 LYS A O 1
ATOM 2782 N N . ARG A 1 356 ? -1.844 -12.112 -18.210 1.00 96.12 356 ARG A N 1
ATOM 2783 C CA . ARG A 1 356 ? -1.664 -12.606 -16.841 1.00 96.12 356 ARG A CA 1
ATOM 2784 C C . ARG A 1 356 ? -1.677 -11.421 -15.888 1.00 96.12 356 ARG A C 1
ATOM 2786 O O . ARG A 1 356 ? -1.011 -10.411 -16.115 1.00 96.12 356 ARG A O 1
ATOM 2793 N N . HIS A 1 357 ? -2.436 -11.571 -14.813 1.00 97.00 357 HIS A N 1
ATOM 2794 C CA . HIS A 1 357 ? -2.455 -10.582 -13.754 1.00 97.00 357 HIS A CA 1
ATOM 2795 C C . HIS A 1 357 ? -1.184 -10.689 -12.909 1.00 97.00 357 HIS A C 1
ATOM 2797 O O . HIS A 1 357 ? -0.700 -11.783 -12.610 1.00 97.00 357 HIS A O 1
ATOM 2803 N N . VAL A 1 358 ? -0.670 -9.531 -12.521 1.00 97.88 358 VAL A N 1
ATOM 2804 C CA . VAL A 1 358 ? 0.306 -9.357 -11.454 1.00 97.88 358 VAL A CA 1
ATOM 2805 C C . VAL A 1 358 ? -0.429 -8.901 -10.198 1.00 97.88 358 VAL A C 1
ATOM 2807 O O . VAL A 1 358 ? -1.493 -8.277 -10.274 1.00 97.88 358 VAL A O 1
ATOM 2810 N N . LEU A 1 359 ? 0.141 -9.214 -9.040 1.00 98.19 359 LEU A N 1
ATOM 2811 C CA . LEU A 1 359 ? -0.322 -8.706 -7.761 1.00 98.19 359 LEU A CA 1
ATOM 2812 C C . LEU A 1 359 ? 0.347 -7.355 -7.505 1.00 98.19 359 LEU A C 1
ATOM 2814 O O . LEU A 1 359 ? 1.548 -7.282 -7.248 1.00 98.19 359 LEU A O 1
ATOM 2818 N N . VAL A 1 360 ? -0.421 -6.280 -7.579 1.00 97.69 360 VAL A N 1
ATOM 2819 C CA . VAL A 1 360 ? 0.041 -4.947 -7.208 1.00 97.69 360 VAL A CA 1
ATOM 2820 C C . VAL A 1 360 ? -0.108 -4.800 -5.701 1.00 97.69 360 VAL A C 1
ATOM 2822 O O . VAL A 1 360 ? -1.204 -4.966 -5.175 1.00 97.69 360 VAL A O 1
ATOM 2825 N N . LEU A 1 361 ? 0.983 -4.527 -4.990 1.00 97.38 361 LEU A N 1
ATOM 2826 C CA . LEU A 1 361 ? 0.951 -4.146 -3.582 1.00 97.38 361 LEU A CA 1
ATOM 2827 C C . LEU A 1 361 ? 0.807 -2.619 -3.507 1.00 97.38 361 LEU A C 1
ATOM 2829 O O . LEU A 1 361 ? 1.789 -1.884 -3.529 1.00 97.38 361 LEU A O 1
ATOM 2833 N N . ASP A 1 362 ? -0.441 -2.156 -3.448 1.00 95.12 362 ASP A N 1
ATOM 2834 C CA . ASP A 1 362 ? -0.790 -0.731 -3.405 1.00 95.12 362 ASP A CA 1
ATOM 2835 C C . ASP A 1 362 ? -0.360 -0.088 -2.076 1.00 95.12 362 ASP A C 1
ATOM 2837 O O . ASP A 1 362 ? 0.100 1.051 -2.035 1.00 95.12 362 ASP A O 1
ATOM 2841 N N . MET A 1 363 ? -0.484 -0.828 -0.968 1.00 94.62 363 MET A N 1
ATOM 2842 C CA . MET A 1 363 ? -0.107 -0.345 0.360 1.00 94.62 363 MET A CA 1
ATOM 2843 C C . MET A 1 363 ? 0.374 -1.468 1.271 1.00 94.62 363 MET A C 1
ATOM 2845 O O . MET A 1 363 ? -0.258 -2.517 1.376 1.00 94.62 363 MET A O 1
ATOM 2849 N N . TYR A 1 364 ? 1.408 -1.171 2.053 1.00 95.69 364 TYR A N 1
ATOM 2850 C CA . TYR A 1 364 ? 1.805 -1.940 3.226 1.00 95.69 364 TYR A CA 1
ATOM 2851 C C . TYR A 1 364 ? 2.214 -0.981 4.345 1.00 95.69 364 TYR A C 1
ATOM 2853 O O . TYR A 1 364 ? 3.203 -0.258 4.226 1.00 95.69 364 TYR A O 1
ATOM 2861 N N . CYS A 1 365 ? 1.443 -0.952 5.434 1.00 96.12 365 CYS A N 1
ATOM 2862 C CA . CYS A 1 365 ? 1.692 -0.018 6.527 1.00 96.12 365 CYS A CA 1
ATOM 2863 C C . CYS A 1 365 ? 1.417 -0.633 7.902 1.00 96.12 365 CYS A C 1
ATOM 2865 O O . CYS A 1 365 ? 0.516 -1.457 8.076 1.00 96.12 365 CYS A O 1
ATOM 2867 N N . ALA A 1 366 ? 2.180 -0.187 8.901 1.00 97.44 366 ALA A N 1
ATOM 2868 C CA . ALA A 1 366 ? 1.896 -0.454 10.303 1.00 97.44 366 ALA A CA 1
ATOM 2869 C C . ALA A 1 366 ? 0.735 0.429 10.788 1.00 97.44 366 ALA A C 1
ATOM 2871 O O . ALA A 1 366 ? 0.690 1.626 10.512 1.00 97.44 366 ALA A O 1
ATOM 2872 N N . LEU A 1 367 ? -0.172 -0.139 11.580 1.00 98.38 367 LEU A N 1
ATOM 2873 C CA . LEU A 1 367 ? -1.346 0.574 12.102 1.00 98.38 367 LEU A CA 1
ATOM 2874 C C . LEU A 1 367 ? -1.145 1.150 13.504 1.00 98.38 367 LEU A C 1
ATOM 2876 O O . LEU A 1 367 ? -2.066 1.745 14.053 1.00 98.38 367 LEU A O 1
ATOM 2880 N N . ALA A 1 368 ? 0.044 0.984 14.082 1.00 97.88 368 ALA A N 1
ATOM 2881 C CA . ALA A 1 368 ? 0.409 1.543 15.375 1.00 97.88 368 ALA A CA 1
ATOM 2882 C C . ALA A 1 368 ? 1.679 2.411 15.271 1.00 97.88 368 ALA A C 1
ATOM 2884 O O . ALA A 1 368 ? 2.562 2.098 14.460 1.00 97.88 368 ALA A O 1
ATOM 2885 N N . PRO A 1 369 ? 1.802 3.463 16.107 1.00 97.06 369 PRO A N 1
ATOM 2886 C CA . PRO A 1 369 ? 3.045 4.203 16.304 1.00 97.06 369 PRO A CA 1
ATOM 2887 C C . PRO A 1 369 ? 4.208 3.273 16.650 1.00 97.06 369 PRO A C 1
ATOM 2889 O O . PRO A 1 369 ? 4.006 2.215 17.257 1.00 97.06 369 PRO A O 1
ATOM 2892 N N . LYS A 1 370 ? 5.430 3.671 16.292 1.00 95.81 370 LYS A N 1
ATOM 2893 C CA . LYS A 1 370 ? 6.634 2.839 16.433 1.00 95.81 370 LYS A CA 1
ATOM 2894 C C . LYS A 1 370 ? 6.825 2.328 17.864 1.00 95.81 370 LYS A C 1
ATOM 2896 O O . LYS A 1 370 ? 7.100 1.148 18.072 1.00 95.81 370 LYS A O 1
ATOM 2901 N N . GLU A 1 371 ? 6.606 3.185 18.852 1.00 96.81 371 GLU A N 1
ATOM 2902 C CA . GLU A 1 371 ? 6.730 2.875 20.278 1.00 96.81 371 GLU A CA 1
ATOM 2903 C C . GLU A 1 371 ? 5.764 1.753 20.673 1.00 96.81 371 GLU A C 1
ATOM 2905 O O . GLU A 1 371 ? 6.135 0.809 21.371 1.00 96.81 371 GLU A O 1
ATOM 2910 N N . LEU A 1 372 ? 4.532 1.812 20.159 1.00 97.56 372 LEU A N 1
ATOM 2911 C CA . LEU A 1 372 ? 3.496 0.819 20.426 1.00 97.56 372 LEU A CA 1
ATOM 2912 C C . LEU A 1 372 ? 3.719 -0.476 19.640 1.00 97.56 372 LEU A C 1
ATOM 2914 O O . LEU A 1 372 ? 3.407 -1.554 20.146 1.00 97.56 372 LEU A O 1
ATOM 2918 N N . VAL A 1 373 ? 4.303 -0.405 18.440 1.00 97.69 373 VAL A N 1
ATOM 2919 C CA . VAL A 1 373 ? 4.737 -1.594 17.692 1.00 97.69 373 VAL A CA 1
ATOM 2920 C C . VAL A 1 373 ? 5.742 -2.402 18.510 1.00 97.69 373 VAL A C 1
ATOM 2922 O O . VAL A 1 373 ? 5.600 -3.622 18.600 1.00 97.69 373 VAL A O 1
ATOM 2925 N N . HIS A 1 374 ? 6.709 -1.742 19.151 1.00 96.88 374 HIS A N 1
ATOM 2926 C CA . HIS A 1 374 ? 7.660 -2.407 20.043 1.00 96.88 374 HIS A CA 1
ATOM 2927 C C . HIS A 1 374 ? 6.987 -2.904 21.327 1.00 96.88 374 HIS A C 1
ATOM 2929 O O . HIS A 1 374 ? 7.101 -4.087 21.656 1.00 96.88 374 HIS A O 1
ATOM 2935 N N . GLN A 1 375 ? 6.230 -2.040 22.012 1.00 97.00 375 GLN A N 1
ATOM 2936 C CA . GLN A 1 375 ? 5.555 -2.370 23.273 1.00 97.00 375 GLN A CA 1
ATOM 2937 C C . GLN A 1 375 ? 4.629 -3.587 23.144 1.00 97.00 375 GLN A C 1
ATOM 2939 O O . GLN A 1 375 ? 4.591 -4.441 24.028 1.00 97.00 375 GLN A O 1
ATOM 2944 N N . TYR A 1 376 ? 3.882 -3.677 22.043 1.00 96.44 376 TYR A N 1
ATOM 2945 C CA . TYR A 1 376 ? 2.937 -4.761 21.784 1.00 96.44 376 TYR A CA 1
ATOM 2946 C C . TYR A 1 376 ? 3.477 -5.794 20.795 1.00 96.44 376 TYR A C 1
ATOM 2948 O O . TYR A 1 376 ? 2.674 -6.507 20.195 1.00 96.44 376 TYR A O 1
ATOM 2956 N N . SER A 1 377 ? 4.797 -5.881 20.596 1.00 96.06 377 SER A N 1
ATOM 2957 C CA . SER A 1 377 ? 5.468 -6.868 19.727 1.00 96.06 377 SER A CA 1
ATOM 2958 C C . SER A 1 377 ? 4.774 -7.072 18.366 1.00 96.06 377 SER A C 1
ATOM 2960 O O . SER A 1 377 ? 4.624 -8.196 17.893 1.00 96.06 377 SER A O 1
ATOM 2962 N N . LEU A 1 378 ? 4.289 -5.991 17.749 1.00 97.69 378 LEU A N 1
ATOM 2963 C CA . LEU A 1 378 ? 3.541 -6.051 16.486 1.00 97.69 378 LEU A CA 1
ATOM 2964 C C . LEU A 1 378 ? 4.475 -6.210 15.283 1.00 97.69 378 LEU A C 1
ATOM 2966 O O . LEU A 1 378 ? 4.020 -6.599 14.212 1.00 97.69 378 LEU A O 1
ATOM 2970 N N . GLY A 1 379 ? 5.774 -5.942 15.465 1.00 96.88 379 GLY A N 1
ATOM 2971 C CA . GLY A 1 379 ? 6.782 -5.998 14.406 1.00 96.88 379 GLY A CA 1
ATOM 2972 C C . GLY A 1 379 ? 6.849 -7.349 13.696 1.00 96.88 379 GLY A C 1
ATOM 2973 O O . GLY A 1 379 ? 7.003 -7.375 12.480 1.00 96.88 379 GLY A O 1
ATOM 2974 N N . GLU A 1 380 ? 6.665 -8.460 14.417 1.00 96.19 380 GLU A N 1
ATOM 2975 C CA . GLU A 1 380 ? 6.668 -9.796 13.800 1.00 96.19 380 GLU A CA 1
ATOM 2976 C C . GLU A 1 380 ? 5.469 -10.030 12.895 1.00 96.19 380 GLU A C 1
ATOM 2978 O O . GLU A 1 380 ? 5.622 -10.560 11.802 1.00 96.19 380 GLU A O 1
ATOM 2983 N N . ILE A 1 381 ? 4.289 -9.577 13.317 1.00 98.12 381 ILE A N 1
ATOM 2984 C CA . ILE A 1 381 ? 3.067 -9.695 12.519 1.00 98.12 381 ILE A CA 1
ATOM 2985 C C . ILE A 1 381 ? 3.179 -8.821 11.269 1.00 98.12 381 ILE A C 1
ATOM 2987 O O . ILE A 1 381 ? 2.871 -9.270 10.172 1.00 98.12 381 ILE A O 1
ATOM 2991 N N . ILE A 1 382 ? 3.666 -7.585 11.431 1.00 97.31 382 ILE A N 1
ATOM 2992 C CA . ILE A 1 382 ? 3.872 -6.649 10.322 1.00 97.31 382 ILE A CA 1
ATOM 2993 C C . ILE A 1 382 ? 4.794 -7.290 9.274 1.00 97.31 382 ILE A C 1
ATOM 2995 O O . ILE A 1 382 ? 4.385 -7.438 8.124 1.00 97.31 382 ILE A O 1
ATOM 2999 N N . ARG A 1 383 ? 5.980 -7.765 9.686 1.00 95.94 383 ARG A N 1
ATOM 3000 C CA . ARG A 1 383 ? 6.938 -8.436 8.792 1.00 95.94 383 ARG A CA 1
ATOM 3001 C C . ARG A 1 383 ? 6.361 -9.686 8.135 1.00 95.94 383 ARG A C 1
ATOM 3003 O O . ARG A 1 383 ? 6.505 -9.844 6.925 1.00 95.94 383 ARG A O 1
ATOM 3010 N N . GLU A 1 384 ? 5.717 -10.556 8.909 1.00 96.69 384 GLU A N 1
ATOM 3011 C CA . GLU A 1 384 ? 5.160 -11.808 8.393 1.00 96.69 384 GLU A CA 1
ATOM 3012 C C . GLU A 1 384 ? 4.084 -11.569 7.335 1.00 96.69 384 GLU A C 1
ATOM 3014 O O . GLU A 1 384 ? 4.021 -12.324 6.374 1.00 96.69 384 GLU A O 1
ATOM 3019 N N . GLU A 1 385 ? 3.284 -10.509 7.440 1.00 97.38 385 GLU A N 1
ATOM 3020 C CA . GLU A 1 385 ? 2.258 -10.215 6.434 1.00 97.38 385 GLU A CA 1
ATOM 3021 C C . GLU A 1 385 ? 2.847 -9.881 5.062 1.00 97.38 385 GLU A C 1
ATOM 3023 O O . GLU A 1 385 ? 2.366 -10.399 4.052 1.00 97.38 385 GLU A O 1
ATOM 3028 N N . LEU A 1 386 ? 3.926 -9.091 5.010 1.00 96.06 386 LEU A N 1
ATOM 3029 C CA . LEU A 1 386 ? 4.653 -8.871 3.757 1.00 96.06 386 LEU A CA 1
ATOM 3030 C C . LEU A 1 386 ? 5.277 -10.181 3.258 1.00 96.06 386 LEU A C 1
ATOM 3032 O O . LEU A 1 386 ? 5.157 -10.524 2.084 1.00 96.06 386 LEU A O 1
ATOM 3036 N N . MET A 1 387 ? 5.908 -10.950 4.149 1.00 95.88 387 MET A N 1
ATOM 3037 C CA . MET A 1 387 ? 6.585 -12.191 3.764 1.00 95.88 387 MET A CA 1
ATOM 3038 C C . MET A 1 387 ? 5.635 -13.293 3.306 1.00 95.88 387 MET A C 1
ATOM 3040 O O . MET A 1 387 ? 5.990 -14.061 2.412 1.00 95.88 387 MET A O 1
ATOM 3044 N N . SER A 1 388 ? 4.457 -13.409 3.915 1.00 95.88 388 SER A N 1
ATOM 3045 C CA . SER A 1 388 ? 3.415 -14.342 3.493 1.00 95.88 388 SER A CA 1
ATOM 3046 C C . SER A 1 388 ? 2.903 -13.948 2.118 1.00 95.88 388 SER A C 1
ATOM 3048 O O . SER A 1 388 ? 2.846 -14.805 1.251 1.00 95.88 388 SER A O 1
ATOM 3050 N N . LEU A 1 389 ? 2.628 -12.661 1.873 1.00 96.81 389 LEU A N 1
ATOM 3051 C CA . LEU A 1 389 ? 2.193 -12.187 0.557 1.00 96.81 389 LEU A CA 1
ATOM 3052 C C . LEU A 1 389 ? 3.204 -12.539 -0.541 1.00 96.81 389 LEU A C 1
ATOM 3054 O O . LEU A 1 389 ? 2.823 -13.097 -1.569 1.00 96.81 389 LEU A O 1
ATOM 3058 N N . LEU A 1 390 ? 4.490 -12.253 -0.317 1.00 96.62 390 LEU A N 1
ATOM 3059 C CA . LEU A 1 390 ? 5.550 -12.533 -1.290 1.00 96.62 390 LEU A CA 1
ATOM 3060 C C . LEU A 1 390 ? 5.723 -14.041 -1.535 1.00 96.62 390 LEU A C 1
ATOM 3062 O O . LEU A 1 390 ? 5.836 -14.470 -2.686 1.00 96.62 390 LEU A O 1
ATOM 3066 N N . ARG A 1 391 ? 5.689 -14.863 -0.475 1.00 95.94 391 ARG A N 1
ATOM 3067 C CA . ARG A 1 391 ? 5.755 -16.331 -0.588 1.00 95.94 391 ARG A CA 1
ATOM 3068 C C . ARG A 1 391 ? 4.546 -16.905 -1.316 1.00 95.94 391 ARG A C 1
ATOM 3070 O O . ARG A 1 391 ? 4.728 -17.698 -2.236 1.00 95.94 391 ARG A O 1
ATOM 3077 N N . ASP A 1 392 ? 3.343 -16.486 -0.942 1.00 96.25 392 ASP A N 1
ATOM 3078 C CA . ASP A 1 392 ? 2.091 -16.968 -1.524 1.00 96.25 392 ASP A CA 1
ATOM 3079 C C . ASP A 1 392 ? 1.989 -16.563 -3.006 1.00 96.25 392 ASP A C 1
ATOM 3081 O O . ASP A 1 392 ? 1.494 -17.326 -3.835 1.00 96.25 392 ASP A O 1
ATOM 3085 N N . ALA A 1 393 ? 2.483 -15.378 -3.383 1.00 96.56 393 ALA A N 1
ATOM 3086 C CA . ALA A 1 393 ? 2.567 -14.961 -4.782 1.00 96.56 393 ALA A CA 1
ATOM 3087 C C . ALA A 1 393 ? 3.564 -15.820 -5.579 1.00 96.56 393 ALA A C 1
ATOM 3089 O O . ALA A 1 393 ? 3.210 -16.333 -6.641 1.00 96.56 393 ALA A O 1
ATOM 3090 N N . LYS A 1 394 ? 4.760 -16.066 -5.026 1.00 95.56 394 LYS A N 1
ATOM 3091 C CA . LYS A 1 394 ? 5.788 -16.923 -5.640 1.00 95.56 394 LYS A CA 1
ATOM 3092 C C . LYS A 1 394 ? 5.298 -18.351 -5.856 1.00 95.56 394 LYS A C 1
ATOM 3094 O O . LYS A 1 394 ? 5.421 -18.894 -6.944 1.00 95.56 394 LYS A O 1
ATOM 3099 N N . GLN A 1 395 ? 4.671 -18.946 -4.841 1.00 96.00 395 GLN A N 1
ATOM 3100 C CA . GLN A 1 395 ? 4.109 -20.298 -4.929 1.00 96.00 395 GLN A CA 1
ATOM 3101 C C . GLN A 1 395 ? 3.029 -20.418 -6.012 1.00 96.00 395 GLN A C 1
ATOM 3103 O O . GLN A 1 395 ? 2.885 -21.475 -6.619 1.00 96.00 395 GLN A O 1
ATOM 3108 N N . ARG A 1 396 ? 2.285 -19.337 -6.278 1.00 96.88 396 ARG A N 1
ATOM 3109 C CA . ARG A 1 396 ? 1.282 -19.274 -7.351 1.00 96.88 396 ARG A CA 1
ATOM 3110 C C . ARG A 1 396 ? 1.864 -18.894 -8.719 1.00 96.88 396 ARG A C 1
ATOM 3112 O O . ARG A 1 396 ? 1.105 -18.825 -9.683 1.00 96.88 396 ARG A O 1
ATOM 3119 N N . GLY A 1 397 ? 3.163 -18.604 -8.818 1.00 96.25 397 GLY A N 1
ATOM 3120 C CA . GLY A 1 397 ? 3.780 -18.071 -10.034 1.00 96.25 397 GLY A CA 1
ATOM 3121 C C . GLY A 1 397 ? 3.188 -16.720 -10.456 1.00 96.25 397 GLY A C 1
ATOM 3122 O O . GLY A 1 397 ? 3.014 -16.457 -11.649 1.00 96.25 397 GLY A O 1
ATOM 3123 N N . VAL A 1 398 ? 2.806 -15.887 -9.484 1.00 97.62 398 VAL A N 1
ATOM 3124 C CA . VAL A 1 398 ? 2.251 -14.544 -9.695 1.00 97.62 398 VAL A CA 1
ATOM 3125 C C . VAL A 1 398 ? 3.324 -13.520 -9.353 1.00 97.62 398 VAL A C 1
ATOM 3127 O O . VAL A 1 398 ? 3.851 -13.512 -8.241 1.00 97.62 398 VAL A O 1
ATOM 3130 N N . ALA A 1 399 ? 3.632 -12.637 -10.303 1.00 97.69 399 ALA A N 1
ATOM 3131 C CA . ALA A 1 399 ? 4.561 -11.544 -10.055 1.00 97.69 399 ALA A CA 1
ATOM 3132 C C . ALA A 1 399 ? 3.961 -10.534 -9.069 1.00 97.69 399 ALA A C 1
ATOM 3134 O O . ALA A 1 399 ? 2.756 -10.276 -9.108 1.00 97.69 399 ALA A O 1
ATOM 3135 N N . VAL A 1 400 ? 4.801 -9.932 -8.230 1.00 97.75 400 VAL A N 1
ATOM 3136 C CA . VAL A 1 400 ? 4.416 -8.837 -7.330 1.00 97.75 400 VAL A CA 1
ATOM 3137 C C . VAL A 1 400 ? 5.078 -7.550 -7.795 1.00 97.75 400 VAL A C 1
ATOM 3139 O O . VAL A 1 400 ? 6.285 -7.533 -8.037 1.00 97.75 400 VAL A O 1
ATOM 3142 N N . LEU A 1 401 ? 4.298 -6.477 -7.895 1.00 96.94 401 LEU A N 1
ATOM 3143 C CA . LEU A 1 401 ? 4.770 -5.137 -8.234 1.00 96.94 401 LEU A CA 1
ATOM 3144 C C . LEU A 1 401 ? 4.309 -4.148 -7.165 1.00 96.94 401 LEU A C 1
ATOM 3146 O O . LEU A 1 401 ? 3.160 -4.195 -6.745 1.00 96.94 401 LEU A O 1
ATOM 3150 N N . PHE A 1 402 ? 5.155 -3.208 -6.766 1.00 95.50 402 PHE A N 1
ATOM 3151 C CA . PHE A 1 402 ? 4.705 -2.030 -6.026 1.00 95.50 402 PHE A CA 1
ATOM 3152 C C . PHE A 1 402 ? 5.558 -0.813 -6.322 1.00 95.50 402 PHE A C 1
ATOM 3154 O O . PHE A 1 402 ? 6.725 -0.932 -6.694 1.00 95.50 402 PHE A O 1
ATOM 3161 N N . LEU A 1 403 ? 4.966 0.361 -6.129 1.00 93.00 403 LEU A N 1
ATOM 3162 C CA . LEU A 1 403 ? 5.647 1.640 -6.236 1.00 93.00 403 LEU A CA 1
ATOM 3163 C C . LEU A 1 403 ? 6.117 2.087 -4.849 1.00 93.00 403 LEU A C 1
ATOM 3165 O O . LEU A 1 403 ? 5.336 2.172 -3.903 1.00 93.00 403 LEU A O 1
ATOM 3169 N N . LEU A 1 404 ? 7.399 2.411 -4.734 1.00 89.12 404 LEU A N 1
ATOM 3170 C CA . LEU A 1 404 ? 7.945 3.105 -3.579 1.00 89.12 404 LEU A CA 1
ATOM 3171 C C . LEU A 1 404 ? 7.731 4.604 -3.762 1.00 89.12 404 LEU A C 1
ATOM 3173 O O . LEU A 1 404 ? 8.530 5.279 -4.404 1.00 89.12 404 LEU A O 1
ATOM 3177 N N . GLY A 1 405 ? 6.631 5.104 -3.204 1.00 80.00 405 GLY A N 1
ATOM 3178 C CA . GLY A 1 405 ? 6.350 6.535 -3.142 1.00 80.00 405 GLY A CA 1
ATOM 3179 C C . GLY A 1 405 ? 7.061 7.246 -1.983 1.00 80.00 405 GLY A C 1
ATOM 3180 O O . GLY A 1 405 ? 7.660 6.619 -1.106 1.00 80.00 405 GLY A O 1
ATOM 3181 N N . GLY A 1 406 ? 6.927 8.574 -1.956 1.00 79.38 406 GLY A N 1
ATOM 3182 C CA . GLY A 1 406 ? 7.450 9.452 -0.904 1.00 79.38 406 GLY A CA 1
ATOM 3183 C C . GLY A 1 406 ? 8.691 10.243 -1.323 1.00 79.38 406 GLY A C 1
ATOM 3184 O O . GLY A 1 406 ? 9.148 10.162 -2.461 1.00 79.38 406 GLY A O 1
ATOM 3185 N N . GLU A 1 407 ? 9.229 11.022 -0.385 1.00 80.50 407 GLU A N 1
ATOM 3186 C CA . GLU A 1 407 ? 10.379 11.907 -0.633 1.00 80.50 407 GLU A CA 1
ATOM 3187 C C . GLU A 1 407 ? 11.731 11.171 -0.571 1.00 80.50 407 GLU A C 1
ATOM 3189 O O . GLU A 1 407 ? 12.713 11.612 -1.163 1.00 80.50 407 GLU A O 1
ATOM 3194 N N . GLN A 1 408 ? 11.786 10.015 0.105 1.00 84.88 408 GLN A N 1
ATOM 3195 C CA . GLN A 1 408 ? 13.007 9.211 0.283 1.00 84.88 408 GLN A CA 1
ATOM 3196 C C . GLN A 1 408 ? 12.803 7.724 -0.085 1.00 84.88 408 GLN A C 1
ATOM 3198 O O . GLN A 1 408 ? 13.021 6.830 0.741 1.00 84.88 408 GLN A O 1
ATOM 3203 N N . PRO A 1 409 ? 12.386 7.407 -1.324 1.00 87.12 409 PRO A N 1
ATOM 3204 C CA . PRO A 1 409 ? 12.020 6.041 -1.694 1.00 87.12 409 PRO A CA 1
ATOM 3205 C C . PRO A 1 409 ? 13.212 5.066 -1.693 1.00 87.12 409 PRO A C 1
ATOM 3207 O O . PRO A 1 409 ? 13.033 3.892 -1.379 1.00 87.12 409 PRO A O 1
ATOM 3210 N N . VAL A 1 410 ? 14.441 5.540 -1.939 1.00 87.88 410 VAL A N 1
ATOM 3211 C CA . VAL A 1 410 ? 15.681 4.736 -1.834 1.00 87.88 410 VAL A CA 1
ATOM 3212 C C . VAL A 1 410 ? 15.952 4.306 -0.393 1.00 87.88 410 VAL A C 1
ATOM 3214 O O . VAL A 1 410 ? 16.314 3.157 -0.128 1.00 87.88 410 VAL A O 1
ATOM 3217 N N . GLU A 1 411 ? 15.767 5.224 0.555 1.00 87.56 411 GLU A N 1
ATOM 3218 C CA . GLU A 1 411 ? 15.951 4.942 1.975 1.00 87.56 411 GLU A CA 1
ATOM 3219 C C . GLU A 1 411 ? 14.909 3.929 2.454 1.00 87.56 411 GLU A C 1
ATOM 3221 O O . GLU A 1 411 ? 15.254 2.969 3.146 1.00 87.56 411 GLU A O 1
ATOM 3226 N N . LEU A 1 412 ? 13.654 4.088 2.024 1.00 88.12 412 LEU A N 1
ATOM 3227 C CA . LEU A 1 412 ? 12.584 3.132 2.299 1.00 88.12 412 LEU A CA 1
ATOM 3228 C C . LEU A 1 412 ? 12.882 1.751 1.691 1.00 88.12 412 LEU A C 1
ATOM 3230 O O . LEU A 1 412 ? 12.761 0.741 2.392 1.00 88.12 412 LEU A O 1
ATOM 3234 N N . ALA A 1 413 ? 13.326 1.699 0.428 1.00 91.25 413 ALA A N 1
ATOM 3235 C CA . ALA A 1 413 ? 13.774 0.470 -0.229 1.00 91.25 413 ALA A CA 1
ATOM 3236 C C . ALA A 1 413 ? 14.838 -0.227 0.622 1.00 91.25 413 ALA A C 1
ATOM 3238 O O . ALA A 1 413 ? 14.680 -1.384 0.999 1.00 91.25 413 ALA A O 1
ATOM 3239 N N . THR A 1 414 ? 15.884 0.509 0.996 1.00 89.69 414 THR A N 1
ATOM 3240 C CA . THR A 1 414 ? 17.030 -0.016 1.741 1.00 89.69 414 THR A CA 1
ATOM 3241 C C . THR A 1 414 ? 16.636 -0.496 3.135 1.00 89.69 414 THR A C 1
ATOM 3243 O O . THR A 1 414 ? 17.039 -1.581 3.546 1.00 89.69 414 THR A O 1
ATOM 3246 N N . LYS A 1 415 ? 15.821 0.272 3.867 1.00 88.69 415 LYS A N 1
ATOM 3247 C CA . LYS A 1 415 ? 15.429 -0.046 5.249 1.00 88.69 415 LYS A CA 1
ATOM 3248 C C . LYS A 1 415 ? 14.434 -1.197 5.358 1.00 88.69 415 LYS A C 1
ATOM 3250 O O . LYS A 1 415 ? 14.434 -1.880 6.380 1.00 88.69 415 LYS A O 1
ATOM 3255 N N . VAL A 1 416 ? 13.579 -1.395 4.354 1.00 89.62 416 VAL A N 1
ATOM 3256 C CA . VAL A 1 416 ? 12.457 -2.343 4.442 1.00 89.62 416 VAL A CA 1
ATOM 3257 C C . VAL A 1 416 ? 12.573 -3.450 3.403 1.00 89.62 416 VAL A C 1
ATOM 3259 O O . VAL A 1 416 ? 12.655 -4.618 3.769 1.00 89.62 416 VAL A O 1
ATOM 3262 N N . TYR A 1 417 ? 12.602 -3.101 2.120 1.00 92.56 417 TYR A N 1
ATOM 3263 C CA . TYR A 1 417 ? 12.348 -4.042 1.023 1.00 92.56 417 TYR A CA 1
ATOM 3264 C C . TYR A 1 417 ? 13.599 -4.742 0.481 1.00 92.56 417 TYR A C 1
ATOM 3266 O O . TYR A 1 417 ? 13.510 -5.851 -0.033 1.00 92.56 417 TYR A O 1
ATOM 3274 N N . LEU A 1 418 ? 14.771 -4.131 0.638 1.00 92.19 418 LEU A N 1
ATOM 3275 C CA . LEU A 1 418 ? 16.068 -4.707 0.274 1.00 92.19 418 LEU A CA 1
ATOM 3276 C C . LEU A 1 418 ? 16.748 -5.411 1.454 1.00 92.19 418 LEU A C 1
ATOM 3278 O O . LEU A 1 418 ? 17.909 -5.809 1.369 1.00 92.19 418 LEU A O 1
ATOM 3282 N N . GLN A 1 419 ? 16.035 -5.577 2.568 1.00 91.75 419 GLN A N 1
ATOM 3283 C CA . GLN A 1 419 ? 16.549 -6.324 3.704 1.00 91.75 419 GLN A CA 1
ATOM 3284 C C . GLN A 1 419 ? 16.728 -7.808 3.340 1.00 91.75 419 GLN A C 1
ATOM 3286 O O . GLN A 1 419 ? 15.874 -8.361 2.641 1.00 91.75 419 GLN A O 1
ATOM 3291 N N . PRO A 1 420 ? 17.770 -8.495 3.856 1.00 91.06 420 PRO A N 1
ATOM 3292 C CA . PRO A 1 420 ? 18.073 -9.878 3.477 1.00 91.06 420 PRO A CA 1
ATOM 3293 C C . PRO A 1 420 ? 16.902 -10.852 3.638 1.00 91.06 420 PRO A C 1
ATOM 3295 O O . PRO A 1 420 ? 16.726 -11.757 2.830 1.00 91.06 420 PRO A O 1
ATOM 3298 N N . TRP A 1 421 ? 16.069 -10.661 4.663 1.00 88.06 421 TRP A N 1
ATOM 3299 C CA . TRP A 1 421 ? 14.908 -11.518 4.913 1.00 88.06 421 TRP A CA 1
ATOM 3300 C C . TRP A 1 421 ? 13.798 -11.351 3.861 1.00 88.06 421 TRP A C 1
ATOM 3302 O O . TRP A 1 421 ? 13.060 -12.302 3.625 1.00 88.06 421 TRP A O 1
ATOM 3312 N N . VAL A 1 422 ? 13.708 -10.198 3.191 1.00 89.75 422 VAL A N 1
ATOM 3313 C CA . VAL A 1 422 ? 12.767 -9.970 2.083 1.00 89.75 422 VAL A CA 1
ATOM 3314 C C . VAL A 1 422 ? 13.339 -10.508 0.776 1.00 89.75 422 VAL A C 1
ATOM 3316 O O . VAL A 1 422 ? 12.680 -11.277 0.072 1.00 89.75 422 VAL A O 1
ATOM 3319 N N . THR A 1 423 ? 14.586 -10.147 0.468 1.00 89.75 423 THR A N 1
ATOM 3320 C CA . THR A 1 423 ? 15.228 -10.484 -0.809 1.00 89.75 423 THR A CA 1
ATOM 3321 C C . THR A 1 423 ? 15.517 -11.979 -0.932 1.00 89.75 423 THR A C 1
ATOM 3323 O O . THR A 1 423 ? 15.239 -12.557 -1.980 1.00 89.75 423 THR A O 1
ATOM 3326 N N . ALA A 1 424 ? 15.981 -12.644 0.134 1.00 88.75 424 ALA A N 1
ATOM 3327 C CA . ALA A 1 424 ? 16.320 -14.069 0.094 1.00 88.75 424 ALA A CA 1
ATOM 3328 C C . ALA A 1 424 ? 15.093 -14.982 -0.063 1.00 88.75 424 ALA A C 1
ATOM 3330 O O . ALA A 1 424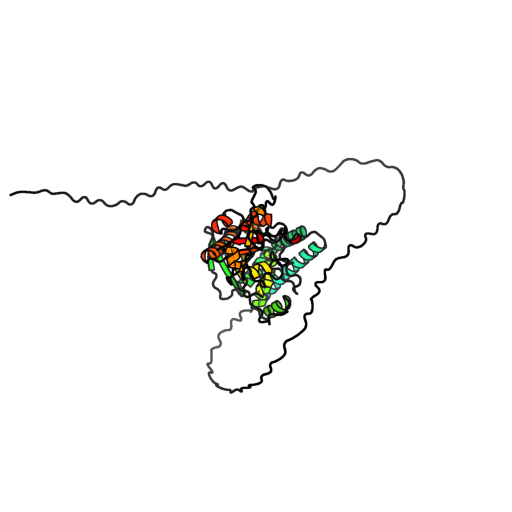 ? 15.171 -16.020 -0.715 1.00 88.75 424 ALA A O 1
ATOM 3331 N N . ILE A 1 425 ? 13.957 -14.610 0.532 1.00 80.19 425 ILE A N 1
ATOM 3332 C CA . ILE A 1 425 ? 12.747 -15.442 0.523 1.00 80.19 425 ILE A CA 1
ATOM 3333 C C . ILE A 1 425 ? 11.879 -15.109 -0.697 1.00 80.19 425 ILE A C 1
ATOM 3335 O O . ILE A 1 425 ? 11.487 -16.005 -1.450 1.00 80.19 425 ILE A O 1
ATOM 3339 N N . GLY A 1 426 ? 11.593 -13.822 -0.912 1.00 79.06 426 GLY A N 1
ATOM 3340 C CA . GLY A 1 426 ? 10.738 -13.375 -2.010 1.00 79.06 426 GLY A CA 1
ATOM 3341 C C . GLY A 1 426 ? 11.449 -13.399 -3.360 1.00 79.06 426 GLY A C 1
ATOM 3342 O O . GLY A 1 426 ? 10.841 -13.713 -4.374 1.00 79.06 426 GLY A O 1
ATOM 3343 N N . GLY A 1 427 ? 12.761 -13.148 -3.400 1.00 90.31 427 GLY A N 1
ATOM 3344 C CA . GLY A 1 427 ? 13.429 -12.756 -4.646 1.00 90.31 427 GLY A CA 1
ATOM 3345 C C . GLY A 1 427 ? 13.053 -11.334 -5.073 1.00 90.31 427 GLY A C 1
ATOM 3346 O O . GLY A 1 427 ? 13.181 -10.988 -6.243 1.00 90.31 427 GLY A O 1
ATOM 3347 N N . LEU A 1 428 ? 12.555 -10.526 -4.132 1.00 94.94 428 LEU A N 1
ATOM 3348 C CA . LEU A 1 428 ? 12.166 -9.148 -4.377 1.00 94.94 428 LEU A CA 1
ATOM 3349 C C . LEU A 1 428 ? 13.392 -8.304 -4.736 1.00 94.94 428 LEU A C 1
ATOM 3351 O O . LEU A 1 428 ? 14.418 -8.351 -4.057 1.00 94.94 428 LEU A O 1
ATOM 3355 N N . GLN A 1 429 ? 13.258 -7.498 -5.780 1.00 95.69 429 GLN A N 1
ATOM 3356 C CA . GLN A 1 429 ? 14.257 -6.538 -6.235 1.00 95.69 429 GLN A CA 1
ATOM 3357 C C . GLN A 1 429 ? 13.652 -5.138 -6.200 1.00 95.69 429 GLN A C 1
ATOM 3359 O O . GLN A 1 429 ? 12.450 -4.992 -6.397 1.00 95.69 429 GLN A O 1
ATOM 3364 N N . CYS A 1 430 ? 14.466 -4.109 -5.956 1.00 95.88 430 CYS A N 1
ATOM 3365 C CA . CYS A 1 430 ? 14.030 -2.717 -6.080 1.00 95.88 430 CYS A CA 1
ATOM 3366 C C . CYS A 1 430 ? 14.860 -1.993 -7.139 1.00 95.88 430 CYS A C 1
ATOM 3368 O O . CYS A 1 430 ? 16.083 -2.150 -7.182 1.00 95.88 430 CYS A O 1
ATOM 3370 N N . GLY A 1 431 ? 14.213 -1.195 -7.983 1.00 95.00 431 GLY A N 1
ATOM 3371 C CA . GLY A 1 431 ? 14.900 -0.492 -9.059 1.00 95.00 431 GLY A CA 1
ATOM 3372 C C . GLY A 1 431 ? 13.989 0.337 -9.948 1.00 95.00 431 GLY A C 1
ATOM 3373 O O . GLY A 1 431 ? 12.822 0.567 -9.644 1.00 95.00 431 GLY A O 1
ATOM 3374 N N . TYR A 1 432 ? 14.536 0.775 -11.073 1.00 93.69 432 TYR A N 1
ATOM 3375 C CA . TYR A 1 432 ? 13.818 1.532 -12.087 1.00 93.69 432 TYR A CA 1
ATOM 3376 C C . TYR A 1 432 ? 13.483 0.634 -13.265 1.00 93.69 432 TYR A C 1
ATOM 3378 O O . TYR A 1 432 ? 14.373 -0.004 -13.829 1.00 93.69 432 TYR A O 1
ATOM 3386 N N . VAL A 1 433 ? 12.219 0.627 -13.677 1.00 94.44 433 VAL A N 1
ATOM 3387 C CA . VAL A 1 433 ? 11.828 -0.041 -14.918 1.00 94.44 433 VAL A CA 1
ATOM 3388 C C . VAL A 1 433 ? 12.478 0.685 -16.099 1.00 94.44 433 VAL A C 1
ATOM 3390 O O . VAL A 1 433 ? 12.400 1.912 -16.222 1.00 94.44 433 VAL A O 1
ATOM 3393 N N . ARG A 1 434 ? 13.147 -0.088 -16.953 1.00 94.94 434 ARG A N 1
ATOM 3394 C CA . ARG A 1 434 ? 13.780 0.348 -18.199 1.00 94.94 434 ARG A CA 1
ATOM 3395 C C . ARG A 1 434 ? 13.193 -0.429 -19.362 1.00 94.94 434 ARG A C 1
ATOM 3397 O O . ARG A 1 434 ? 12.753 -1.567 -19.200 1.00 94.94 434 ARG A O 1
ATOM 3404 N N . TRP A 1 435 ? 13.199 0.190 -20.532 1.00 95.19 435 TRP A N 1
ATOM 3405 C CA . TRP A 1 435 ? 12.795 -0.452 -21.772 1.00 95.19 435 TRP A CA 1
ATOM 3406 C C . TRP A 1 435 ? 13.671 0.034 -22.929 1.00 95.19 435 TRP A C 1
ATOM 3408 O O . TRP A 1 435 ? 14.342 1.062 -22.813 1.00 95.19 435 TRP A O 1
ATOM 3418 N N . ARG A 1 436 ? 13.698 -0.736 -24.015 1.00 95.56 436 ARG A N 1
ATOM 3419 C CA . ARG A 1 436 ? 14.327 -0.380 -25.293 1.00 95.56 436 ARG A CA 1
ATOM 3420 C C . ARG A 1 436 ? 13.599 -1.067 -26.439 1.00 95.56 436 ARG A C 1
ATOM 3422 O O . ARG A 1 436 ? 12.985 -2.111 -26.227 1.00 95.56 436 ARG A O 1
ATOM 3429 N N . GLU A 1 437 ? 13.671 -0.502 -27.639 1.00 94.56 437 GLU A N 1
ATOM 3430 C CA . GLU A 1 437 ? 12.958 -1.028 -28.816 1.00 94.56 437 GLU A CA 1
ATOM 3431 C C . GLU A 1 437 ? 13.496 -2.371 -29.328 1.00 94.56 437 GLU A C 1
ATOM 3433 O O . GLU A 1 437 ? 12.759 -3.109 -29.971 1.00 94.56 437 GLU A O 1
ATOM 3438 N N . GLY A 1 438 ? 14.755 -2.693 -29.026 1.00 95.38 438 GLY A N 1
ATOM 3439 C CA . GLY A 1 438 ? 15.415 -3.929 -29.438 1.00 95.38 438 GLY A CA 1
ATOM 3440 C C . GLY A 1 438 ? 16.821 -4.053 -28.837 1.00 95.38 438 GLY A C 1
ATOM 3441 O O . GLY A 1 438 ? 17.275 -3.128 -28.157 1.00 95.38 438 GLY A O 1
ATOM 3442 N N . PRO A 1 439 ? 17.526 -5.174 -29.070 1.00 95.88 439 PRO A N 1
ATOM 3443 C CA . PRO A 1 439 ? 18.819 -5.468 -28.444 1.00 95.88 439 PRO A CA 1
ATOM 3444 C C . PRO A 1 439 ? 19.932 -4.474 -28.809 1.00 95.88 439 PRO A C 1
ATOM 3446 O O . PRO A 1 439 ? 20.780 -4.183 -27.964 1.00 95.88 439 PRO A O 1
ATOM 3449 N N . ASP A 1 440 ? 19.887 -3.912 -30.019 1.00 96.31 440 ASP A N 1
ATOM 3450 C CA . ASP A 1 440 ? 20.892 -2.969 -30.538 1.00 96.31 440 ASP A CA 1
ATOM 3451 C C . ASP A 1 440 ? 20.598 -1.506 -30.177 1.00 96.31 440 ASP A C 1
ATOM 3453 O O . ASP A 1 440 ? 21.356 -0.597 -30.520 1.00 96.31 440 ASP A O 1
ATOM 3457 N N . LYS A 1 441 ? 19.469 -1.247 -29.510 1.00 96.88 441 LYS A N 1
ATOM 3458 C CA . LYS A 1 441 ? 19.081 0.095 -29.075 1.00 96.88 441 LYS A CA 1
ATOM 3459 C C . LYS A 1 441 ? 19.555 0.344 -27.639 1.00 96.88 441 LYS A C 1
ATOM 3461 O O . LYS A 1 441 ? 19.617 -0.593 -26.833 1.00 96.88 441 LYS A O 1
ATOM 3466 N N . PRO A 1 442 ? 19.903 1.593 -27.286 1.00 96.62 442 PRO A N 1
ATOM 3467 C CA . PRO A 1 442 ? 20.209 1.931 -25.904 1.00 96.62 442 PRO A CA 1
ATOM 3468 C C . PRO A 1 442 ? 18.957 1.792 -25.031 1.00 96.62 442 PRO A C 1
ATOM 3470 O O . PRO A 1 442 ? 17.829 1.901 -25.510 1.00 96.62 442 PRO A O 1
ATOM 3473 N N . TRP A 1 443 ? 19.158 1.565 -23.735 1.00 96.19 443 TRP A N 1
ATOM 3474 C CA . TRP A 1 443 ? 18.078 1.674 -22.758 1.00 96.19 443 TRP A CA 1
ATOM 3475 C C . TRP A 1 443 ? 17.586 3.114 -22.669 1.00 96.19 443 TRP A C 1
ATOM 3477 O O . TRP A 1 443 ? 18.389 4.044 -22.579 1.00 96.19 443 TRP A O 1
ATOM 3487 N N . GLU A 1 444 ? 16.270 3.285 -22.623 1.00 93.19 444 GLU A N 1
ATOM 3488 C CA . GLU A 1 444 ? 15.674 4.602 -22.450 1.00 93.19 444 GLU A CA 1
ATOM 3489 C C . GLU A 1 444 ? 16.058 5.195 -21.086 1.00 93.19 444 GLU A C 1
ATOM 3491 O O . GLU A 1 444 ? 15.901 4.532 -20.045 1.00 93.19 444 GLU A O 1
ATOM 3496 N N . PRO A 1 445 ? 16.572 6.439 -21.053 1.00 86.75 445 PRO A N 1
ATOM 3497 C CA . PRO A 1 445 ? 16.888 7.095 -19.801 1.00 86.75 445 PRO A CA 1
ATOM 3498 C C . PRO A 1 445 ? 15.605 7.342 -18.991 1.00 86.75 445 PRO A C 1
ATOM 3500 O O . PRO A 1 445 ? 14.512 7.482 -19.546 1.00 86.75 445 PRO A O 1
ATOM 3503 N N . PRO A 1 446 ? 15.697 7.444 -17.653 1.00 79.81 446 PRO A N 1
ATOM 3504 C CA . PRO A 1 446 ? 14.560 7.891 -16.861 1.00 79.81 446 PRO A CA 1
ATOM 3505 C C . PRO A 1 446 ? 14.123 9.279 -17.338 1.00 79.81 446 PRO A C 1
ATOM 3507 O O . PRO A 1 446 ? 14.951 10.188 -17.423 1.00 79.81 446 PRO A O 1
ATOM 3510 N N . LYS A 1 447 ? 12.819 9.480 -17.573 1.00 78.94 447 LYS A N 1
ATOM 3511 C CA . LYS A 1 447 ? 12.282 10.834 -17.779 1.00 78.94 447 LYS A CA 1
ATOM 3512 C C . LYS A 1 447 ? 12.719 11.692 -16.578 1.00 78.94 447 LYS A C 1
ATOM 3514 O O . LYS A 1 447 ? 12.584 11.259 -15.429 1.00 78.94 447 LYS A O 1
ATOM 3519 N N . GLN A 1 448 ? 13.271 12.882 -16.830 1.00 69.62 448 GLN A N 1
ATOM 3520 C CA . GLN A 1 448 ? 13.974 13.687 -15.813 1.00 69.62 448 GLN A CA 1
ATOM 3521 C C . GLN A 1 448 ? 13.142 13.900 -14.535 1.00 69.62 448 GLN A C 1
ATOM 3523 O O . GLN A 1 448 ? 13.660 13.751 -13.426 1.00 69.62 448 GLN A O 1
ATOM 3528 N N . HIS A 1 449 ? 11.833 14.124 -14.687 1.00 68.12 449 HIS A N 1
ATOM 3529 C CA . HIS A 1 449 ? 10.889 14.331 -13.584 1.00 68.12 449 HIS A CA 1
ATOM 3530 C C . HIS A 1 449 ? 10.534 13.059 -12.790 1.00 68.12 449 HIS A C 1
ATOM 3532 O O . HIS A 1 449 ? 10.077 13.157 -11.656 1.00 68.12 449 HIS A O 1
ATOM 3538 N N . HIS A 1 450 ? 10.769 11.862 -13.332 1.00 64.25 450 HIS A N 1
ATOM 3539 C CA . HIS A 1 450 ? 10.472 10.590 -12.657 1.00 64.25 450 HIS A CA 1
ATOM 3540 C C . HIS A 1 450 ? 11.658 10.005 -11.893 1.00 64.25 450 HIS A C 1
ATOM 3542 O O . HIS A 1 450 ? 11.483 9.096 -11.080 1.00 64.25 450 HIS A O 1
ATOM 3548 N N . SER A 1 451 ? 12.868 10.508 -12.153 1.00 61.84 451 SER A N 1
ATOM 3549 C CA . SER A 1 451 ? 14.124 9.897 -11.705 1.00 61.84 451 SER A CA 1
ATOM 3550 C C . SER A 1 451 ? 14.259 9.739 -10.185 1.00 61.84 451 SER A C 1
ATOM 3552 O O . SER A 1 451 ? 15.062 8.920 -9.738 1.00 61.84 451 SER A O 1
ATOM 3554 N N . LYS A 1 452 ? 13.473 10.477 -9.390 1.00 67.38 452 LYS A N 1
ATOM 3555 C CA . LYS A 1 452 ? 13.491 10.400 -7.922 1.00 67.38 452 LYS A CA 1
ATOM 3556 C C . LYS A 1 452 ? 12.297 9.670 -7.302 1.00 67.38 452 LYS A C 1
ATOM 3558 O O . LYS A 1 452 ? 12.419 9.243 -6.165 1.00 67.38 452 LYS A O 1
ATOM 3563 N N . ARG A 1 453 ? 11.173 9.514 -8.015 1.00 71.69 453 ARG A N 1
ATOM 3564 C CA . ARG A 1 453 ? 9.899 9.043 -7.426 1.00 71.69 453 ARG A CA 1
ATOM 3565 C C . ARG A 1 453 ? 9.423 7.675 -7.920 1.00 71.69 453 ARG A C 1
ATOM 3567 O O . ARG A 1 453 ? 8.626 7.046 -7.241 1.00 71.69 453 ARG A O 1
ATOM 3574 N N . LEU A 1 454 ? 9.914 7.191 -9.065 1.00 84.75 454 LEU A N 1
ATOM 3575 C CA . LEU A 1 454 ? 9.464 5.919 -9.646 1.00 84.75 454 LEU A CA 1
ATOM 3576 C C . LEU A 1 454 ? 10.433 4.764 -9.371 1.00 84.75 454 LEU A C 1
ATOM 3578 O O . LEU A 1 454 ? 11.048 4.230 -10.296 1.00 84.75 454 LEU A O 1
ATOM 3582 N N . ILE A 1 455 ? 10.580 4.389 -8.099 1.00 91.44 455 ILE A N 1
ATOM 3583 C CA . ILE A 1 455 ? 11.271 3.149 -7.726 1.00 91.44 455 ILE A CA 1
ATOM 3584 C C . ILE A 1 455 ? 10.228 2.052 -7.549 1.00 91.44 455 ILE A C 1
ATOM 3586 O O . ILE A 1 455 ? 9.261 2.212 -6.812 1.00 91.44 455 ILE A O 1
ATOM 3590 N N . PHE A 1 456 ? 10.452 0.918 -8.196 1.00 94.25 456 PHE A N 1
ATOM 3591 C CA . PHE A 1 456 ? 9.573 -0.237 -8.149 1.00 94.25 456 PHE A CA 1
ATOM 3592 C C . PHE A 1 456 ? 10.189 -1.339 -7.311 1.00 94.25 456 PHE A C 1
ATOM 3594 O O . PHE A 1 456 ? 11.364 -1.654 -7.486 1.00 94.25 456 PHE A O 1
ATOM 3601 N N . GLY A 1 457 ? 9.381 -1.958 -6.457 1.00 95.75 457 GLY A N 1
ATOM 3602 C CA . GLY A 1 457 ? 9.628 -3.310 -5.985 1.00 95.75 457 GLY A CA 1
ATOM 3603 C C . GLY A 1 457 ? 9.045 -4.310 -6.976 1.00 95.75 457 GLY A C 1
ATOM 3604 O O . GLY A 1 457 ? 7.874 -4.199 -7.337 1.00 95.75 457 GLY A O 1
ATOM 3605 N N . LEU A 1 458 ? 9.849 -5.271 -7.420 1.00 96.38 458 LEU A N 1
ATOM 3606 C CA . LEU A 1 458 ? 9.455 -6.301 -8.374 1.00 96.38 458 LEU A CA 1
ATOM 3607 C C . LEU A 1 458 ? 9.899 -7.676 -7.878 1.00 96.38 458 LEU A C 1
ATOM 3609 O O . LEU A 1 458 ? 11.078 -7.906 -7.611 1.00 96.38 458 LEU A O 1
ATOM 3613 N N . GLN A 1 459 ? 8.949 -8.597 -7.794 1.00 96.69 459 GLN A N 1
ATOM 3614 C CA . GLN A 1 459 ? 9.196 -10.024 -7.653 1.00 96.69 459 GLN A CA 1
ATOM 3615 C C . GLN A 1 459 ? 8.616 -10.709 -8.885 1.00 96.69 459 GLN A C 1
ATOM 3617 O O . GLN A 1 459 ? 7.409 -10.652 -9.109 1.00 96.69 459 GLN A O 1
ATOM 3622 N N . LEU A 1 460 ? 9.468 -11.340 -9.685 1.00 95.25 460 LEU A N 1
ATOM 3623 C CA . LEU A 1 460 ? 9.029 -12.154 -10.817 1.00 95.25 460 LEU A CA 1
ATOM 3624 C C . LEU A 1 460 ? 8.642 -13.573 -10.339 1.00 95.25 460 LEU A C 1
ATOM 3626 O O . LEU A 1 460 ? 9.032 -13.939 -9.226 1.00 95.25 460 LEU A O 1
ATOM 3630 N N . PRO A 1 461 ? 7.830 -14.315 -11.122 1.00 89.44 461 PRO A N 1
ATOM 3631 C CA . PRO A 1 461 ? 7.318 -15.642 -10.762 1.00 89.44 461 PRO A CA 1
ATOM 3632 C C . PRO A 1 461 ? 8.381 -16.656 -10.334 1.00 89.44 461 PRO A C 1
ATOM 3634 O O . PRO A 1 461 ? 9.505 -16.612 -10.884 1.00 89.44 461 PRO A O 1
#

Solvent-accessible surface area (backbone atoms only — not comparable to full-atom values): 27905 Å² total; per-residue (Å²): 134,88,81,86,86,89,82,82,87,77,89,75,83,84,76,79,82,80,76,81,84,74,80,76,81,74,80,74,85,69,84,79,90,76,80,76,85,78,79,77,82,86,81,78,83,89,89,86,81,88,84,90,87,82,87,89,80,91,79,89,79,90,77,86,84,78,82,85,78,82,83,78,80,77,83,79,79,81,85,83,81,86,88,86,83,89,86,92,82,86,89,84,89,85,81,87,86,87,89,87,86,90,81,92,74,91,75,78,90,69,83,74,75,76,69,75,75,68,67,84,56,56,44,42,52,50,18,44,49,54,34,51,56,46,43,53,55,26,52,54,30,47,75,76,47,52,67,57,59,15,14,38,52,34,23,51,50,34,56,76,44,34,70,60,42,51,51,22,33,51,57,28,47,55,60,63,42,61,92,60,81,65,47,79,48,71,30,97,87,43,62,30,35,36,44,70,51,65,23,45,61,55,93,62,74,93,75,82,75,53,72,33,60,45,49,50,65,40,47,74,43,77,58,37,36,29,46,52,24,29,24,17,24,49,18,43,40,48,26,29,56,77,43,61,28,58,66,37,65,64,89,29,70,81,65,43,14,50,51,48,66,46,46,48,30,53,54,22,37,42,39,38,33,28,39,72,60,100,67,65,38,63,26,25,42,37,31,34,32,63,36,35,47,54,57,52,43,47,72,35,78,91,52,31,83,59,65,88,66,59,90,76,53,82,68,81,62,42,40,30,27,57,38,35,60,49,88,60,101,57,94,80,70,88,40,62,54,56,78,88,71,49,53,75,35,64,71,56,40,50,37,56,76,41,86,51,56,24,41,32,46,78,40,80,45,51,44,44,54,70,71,53,25,60,75,65,61,27,58,48,53,40,52,40,54,57,52,49,52,41,44,56,28,42,76,69,56,30,27,37,37,30,72,36,64,56,89,54,26,67,59,48,36,55,74,56,52,62,28,68,79,40,26,73,69,42,55,37,43,48,22,32,71,36,43,27,71,31,92,93,46,70,69,54,73,72,58,82,90,44,69,73,46,61,38,31,40,41,22,69,86

pLDDT: mean 77.86, std 25.76, range [26.92, 98.62]

Radius of gyration: 31.48 Å; Cα contacts (8 Å, |Δi|>4): 636; chains: 1; bounding box: 81×152×68 Å

Mean predicted aligned error: 13.23 Å

Foldseek 3Di:
DDDDDDDDDDDDDDDDDDDPPPPPPPPPPDPPPDDDDDDDDDDDDDDDDDDDDDDDDDDDDDDDDDDDDDDPDDPDDDDDDDDDDDDDDDDDDDDDDDDDDDDDDDDDPDPPPVPPPPDLCPLLVQLVVLLVVLLVQLVVCVVVHPNLVSLVSLLVSLQVCVVSLFVSLVSLLCLLQPPPDWDWDAFPNQIKTKGKDAAAAQPDDPDDDDLQNLLVVLCPDPSSSSVLSSLLSQQSLQRDSQDRQQCPPVVHVPGSGDRSSRNNDRQKMWMWMWRDDPDIGTFKIWIKGWFQPQVLQCPDPPRHQDDPCPLVDDLAQKFKWFFFFDDDPDPDDTDTHDLVPTDGDVLVVVSSNDRGIAIEGADIGTSHDPVVCVVVVSVRVSLVVLLVVLQVCVVVQHKYKYWQAGQRSSVVCNVRCPPCSNCVRNVKTKGGMWMDSHDPGGIDDGDPVCPRGGIMIIGGD

=== Feature glossary ===
Key to the feature types in this record:

— What the protein is —

Primary structure: the covalent order of the twenty standard amino acids along the backbone. Two proteins with the same sequence will (almost always) fold to the same structure; two with 30% identity often share a fold but not the details.

Database cross-references. InterPro integrates a dozen domain/family signature databases into unified entries with residue-range hits. GO terms attach function/process/location labels with evidence codes. CATH codes position the fold in a four-level structural taxonomy. Organism is the NCBI-taxonomy species name.

— Where its atoms are —

The mmCIF block holds the 3D Cartesian coordinates of each backbone atom (N, Cα, C, O) in ångströms. mmCIF is the PDB's canonical archive format — a tagged-loop text representation of the atomic model.

Six rendered views show the 3D structure from the faces of a cube — i.e. along ±x, ±y, ±z. Rendering representation is drawn randomly per protein from cartoon (secondary-structure ribbons), sticks (backbone bonds), or molecular surface; coloring is either N→C rainbow (blue at the N-terminus through red at the C-terminus) or one color per chain.

— Local backbone conformation —

DSSP 8-state secondary structure assigns each residue one of H (α-helix), G (3₁₀-helix), I (π-helix), E (extended β-strand), B (isolated β-bridge), T (hydrogen-bonded turn), S (bend), or '-' (coil). The assignment is computed from backbone hydrogen-bond geometry via the Kabsch–Sander algorithm.

P-SEA three-state annotation labels each residue as helix, strand, or coil based purely on the geometry of the Cα trace. It serves as a fallback when the full backbone (and thus DSSP) is unavailable.

The φ/ψ torsion pair specifies the backbone conformation at each residue. φ rotates about the N–Cα bond, ψ about the Cα–C bond. Steric clashes forbid most of the (φ, ψ) plane — the allowed regions (α-helix basin, β-sheet basin, left-handed helix) are the Ramachandran-allowed regions.

— Global shape and packing —

The geometric summary reports three shape descriptors. Rg (radius of gyration) measures how spread out the Cα atoms are about their centre of mass; compact globular proteins have small Rg, elongated or unfolded ones large. Cα contacts (<8 Å, |i−j|>4) count long-range residue pairs in spatial proximity — high for tightly packed folds, near zero for rods or random coil. The bounding-box extents give the protein's footprint along x, y, z in Å.

Accessible surface area quantifies burial. A residue with SASA near zero is packed into the hydrophobic core; one with SASA >100 Å² sits on the surface. Computed here via the Shrake–Rupley numerical algorithm with a 1.4 Å probe.

Plot images: a contact map (which residues are close in 3D, as an N×N binary image), a Ramachandran scatter (backbone torsion angles, revealing secondary-structure composition at a glance), and — for AlphaFold structures — a PAE heatmap (pairwise prediction confidence).

— Structural neighborhood —

The Foldseek 3Di string encodes local tertiary geometry as a 20-letter alphabet — one character per residue — derived from the relative positions of nearby Cα atoms. Unlike the amino-acid sequence, 3Di is a direct function of the 3D structure, so two proteins with the same fold have similar 3Di strings even at low sequence identity.

Nearest PDB neighbors are the top structural matches found by Foldseek when searching this structure against the entire Protein Data Bank. Each hit reports a TM-score (0 to 1; >0.5 almost always implies the same fold) and an E-value. These are *structural* homologs — they may share no detectable sequence similarity.

— Confidence and disorder —

For AlphaFold models, the B-factor field carries pLDDT — the model's own estimate of local accuracy on a 0–100 scale. Regions with pLDDT<50 should be treated as essentially unmodeled; they often correspond to intrinsically disordered segments.

B-factor (Debye–Waller factor) reflects atomic displacement in the crystal lattice. It is an experimental observable (units Å²), not a prediction; low values mean the atom is pinned down, high values mean it moves or is heterogeneous across the crystal.

Predicted aligned error is AlphaFold's pairwise confidence. Unlike pLDDT (per-residue), PAE is per-residue-pair and captures whether two parts of the structure are correctly placed relative to each other. Units are ångströms of expected positional error.